Protein AF-A0A914IE44-F1 (afdb_monomer_lite)

Structure (mmCIF, N/CA/C/O backbone):
data_AF-A0A914IE44-F1
#
_entry.id   AF-A0A914IE44-F1
#
loop_
_atom_site.group_PDB
_atom_site.id
_atom_site.type_symbol
_atom_site.label_atom_id
_atom_site.label_alt_id
_atom_site.label_comp_id
_atom_site.label_asym_id
_atom_site.label_entity_id
_atom_site.label_seq_id
_atom_site.pdbx_PDB_ins_code
_atom_site.Cartn_x
_atom_site.Cartn_y
_atom_site.Cartn_z
_atom_site.occupancy
_atom_site.B_iso_or_equiv
_atom_site.auth_seq_id
_atom_site.auth_comp_id
_atom_site.auth_asym_id
_atom_site.auth_atom_id
_atom_site.pdbx_PDB_model_num
ATOM 1 N N . MET A 1 1 ? -30.108 28.474 -30.274 1.00 26.02 1 MET A N 1
ATOM 2 C CA . MET A 1 1 ? -29.598 29.608 -31.077 1.00 26.02 1 MET A CA 1
ATOM 3 C C . MET A 1 1 ? -30.073 30.920 -30.453 1.00 26.02 1 MET A C 1
ATOM 5 O O . MET A 1 1 ? -31.270 31.066 -30.292 1.00 26.02 1 MET A O 1
ATOM 9 N N . VAL A 1 2 ? -29.120 31.798 -30.083 1.00 26.77 2 VAL A N 1
ATOM 10 C CA . VAL A 1 2 ? -29.153 33.290 -30.144 1.00 26.77 2 VAL A CA 1
ATOM 11 C C . VAL A 1 2 ? -30.370 33.984 -29.478 1.00 26.77 2 VAL A C 1
ATOM 13 O O . VAL A 1 2 ? -31.460 33.933 -30.015 1.00 26.77 2 VAL A O 1
ATOM 16 N N . ARG A 1 3 ? -30.307 34.568 -28.265 1.00 26.59 3 ARG A N 1
ATOM 17 C CA . ARG A 1 3 ? -29.563 35.742 -27.714 1.00 26.59 3 ARG A CA 1
ATOM 18 C C . ARG A 1 3 ? -30.484 36.976 -27.507 1.00 26.59 3 ARG A C 1
ATOM 20 O O . ARG A 1 3 ? -30.965 37.541 -28.473 1.00 26.59 3 ARG A O 1
ATOM 27 N N . LYS A 1 4 ? -30.438 37.482 -26.261 1.00 28.81 4 LYS A N 1
ATOM 28 C CA . LYS A 1 4 ? -30.162 38.876 -25.814 1.00 28.81 4 LYS A CA 1
ATOM 29 C C . LYS A 1 4 ? -31.238 39.992 -25.807 1.00 28.81 4 LYS A C 1
ATOM 31 O O . LYS A 1 4 ? -31.704 40.404 -26.856 1.00 28.81 4 LYS A O 1
ATOM 36 N N . LYS A 1 5 ? -31.235 40.665 -24.628 1.00 27.73 5 LYS A N 1
ATOM 37 C CA . LYS A 1 5 ? -31.242 42.135 -24.344 1.00 27.73 5 LYS A CA 1
ATOM 38 C C . LYS A 1 5 ? -32.602 42.860 -24.475 1.00 27.73 5 LYS A C 1
ATOM 40 O O . LYS A 1 5 ? -33.406 42.460 -25.291 1.00 27.73 5 LYS A O 1
ATOM 45 N N . MET A 1 6 ? -32.940 43.945 -23.762 1.00 23.78 6 MET A N 1
ATOM 46 C CA . MET A 1 6 ? -32.279 44.841 -22.787 1.00 23.78 6 MET A CA 1
ATOM 47 C C . MET A 1 6 ? -33.360 45.709 -22.091 1.00 23.78 6 MET A C 1
ATOM 49 O O . MET A 1 6 ? -34.442 45.884 -22.638 1.00 23.78 6 MET A O 1
ATOM 53 N N . CYS A 1 7 ? -33.024 46.273 -20.924 1.00 21.45 7 CYS A N 1
ATOM 54 C CA . CYS A 1 7 ? -33.789 47.236 -20.106 1.00 21.45 7 CYS A CA 1
ATOM 55 C C . CYS A 1 7 ? -33.984 48.641 -20.724 1.00 21.45 7 CYS A C 1
ATOM 57 O O . CYS A 1 7 ? -33.231 48.992 -21.626 1.00 21.45 7 CYS A O 1
ATOM 59 N N . ILE A 1 8 ? -34.896 49.442 -20.126 1.00 24.70 8 ILE A N 1
ATOM 60 C CA . ILE A 1 8 ? -34.866 50.903 -19.771 1.00 24.70 8 ILE A CA 1
ATOM 61 C C . ILE A 1 8 ? -36.329 51.307 -19.430 1.00 24.70 8 ILE A C 1
ATOM 63 O O . ILE A 1 8 ? -37.209 51.102 -20.253 1.00 24.70 8 ILE A O 1
ATOM 67 N N . SER A 1 9 ? -36.741 51.535 -18.174 1.00 25.56 9 SER A N 1
ATOM 68 C CA . SER A 1 9 ? -36.665 52.732 -17.296 1.00 25.56 9 SER A CA 1
ATOM 69 C C . SER A 1 9 ? -37.419 53.997 -17.778 1.00 25.56 9 SER A C 1
ATOM 71 O O . SER A 1 9 ? -37.061 54.581 -18.790 1.00 25.56 9 SER A O 1
ATOM 73 N N . SER A 1 10 ? -38.432 54.442 -17.006 1.00 25.58 10 SER A N 1
ATOM 74 C CA . SER A 1 10 ? -38.635 55.854 -16.598 1.00 25.58 10 SER A CA 1
ATOM 75 C C . SER A 1 10 ? -39.808 56.035 -15.604 1.00 25.58 10 SER A C 1
ATOM 77 O O . SER A 1 10 ? -40.980 55.899 -15.943 1.00 25.58 10 SER A O 1
ATOM 79 N N . LEU A 1 11 ? -39.423 56.363 -14.368 1.00 25.02 11 LEU A N 1
ATOM 80 C CA . LEU A 1 11 ? -40.034 57.230 -13.335 1.00 25.02 11 LEU A CA 1
ATOM 81 C C . LEU A 1 11 ? -40.767 58.485 -13.913 1.00 25.02 11 LEU A C 1
ATOM 83 O O . LEU A 1 11 ? -40.392 58.908 -14.996 1.00 25.02 11 LEU A O 1
ATOM 87 N N . ILE A 1 12 ? -41.734 59.222 -13.327 1.00 27.20 12 ILE A N 1
ATOM 88 C CA . ILE A 1 12 ? -42.288 59.497 -11.973 1.00 27.20 12 ILE A CA 1
ATOM 89 C C . ILE A 1 12 ? -43.655 60.206 -12.172 1.00 27.20 12 ILE A C 1
ATOM 91 O O . ILE A 1 12 ? -43.751 61.059 -13.047 1.00 27.20 12 ILE A O 1
ATOM 95 N N . SER A 1 13 ? -44.643 60.013 -11.284 1.00 24.92 13 SER A N 1
ATOM 96 C CA . SER A 1 13 ? -45.410 61.150 -10.723 1.00 24.92 13 SER A CA 1
ATOM 97 C C . SER A 1 13 ? -46.068 60.784 -9.389 1.00 24.92 13 SER A C 1
ATOM 99 O O . SER A 1 13 ? -46.764 59.779 -9.271 1.00 24.92 13 SER A O 1
ATOM 101 N N . ARG A 1 14 ? -45.783 61.595 -8.364 1.00 27.52 14 ARG A N 1
ATOM 102 C CA . ARG A 1 14 ? -46.296 61.521 -6.986 1.00 27.52 14 ARG A CA 1
ATOM 103 C C . ARG A 1 14 ? -47.588 62.342 -6.887 1.00 27.52 14 ARG A C 1
ATOM 105 O O . ARG A 1 14 ? -47.600 63.454 -7.397 1.00 27.52 14 ARG A O 1
ATOM 112 N N . THR A 1 15 ? -48.586 61.897 -6.117 1.00 26.98 15 THR A N 1
ATOM 113 C CA . THR A 1 15 ? -49.011 62.523 -4.836 1.00 26.98 15 THR A CA 1
ATOM 114 C C . THR A 1 15 ? -50.389 62.040 -4.331 1.00 26.98 15 THR A C 1
ATOM 116 O O . THR A 1 15 ? -51.402 62.186 -4.994 1.00 26.98 15 THR A O 1
ATOM 119 N N . LEU A 1 16 ? -50.350 61.537 -3.086 1.00 25.27 16 LEU A N 1
ATOM 120 C CA . LEU A 1 16 ? -51.270 61.700 -1.942 1.00 25.27 16 LEU A CA 1
ATOM 121 C C . LEU A 1 16 ? -52.690 61.079 -1.864 1.00 25.27 16 LEU A C 1
ATOM 123 O O . LEU A 1 16 ? -53.628 61.563 -2.480 1.00 25.27 16 LEU A O 1
ATOM 127 N N . MET A 1 17 ? -52.814 60.181 -0.862 1.00 25.41 17 MET A N 1
ATOM 128 C CA . MET A 1 17 ? -53.801 60.080 0.254 1.00 25.41 17 MET A CA 1
ATOM 129 C C . MET A 1 17 ? -54.473 58.680 0.395 1.00 25.41 17 MET A C 1
ATOM 131 O O . MET A 1 17 ? -54.542 57.950 -0.583 1.00 25.41 17 MET A O 1
ATOM 135 N N . PRO A 1 18 ? -54.948 58.249 1.592 1.00 35.50 18 PRO A N 1
ATOM 136 C CA . PRO A 1 18 ? -54.145 57.855 2.763 1.00 35.50 18 PRO A CA 1
ATOM 137 C C . PRO A 1 18 ? -54.663 56.551 3.452 1.00 35.50 18 PRO A C 1
ATOM 139 O O . PRO A 1 18 ? -55.760 56.082 3.188 1.00 35.50 18 PRO A O 1
ATOM 142 N N . ARG A 1 19 ? -53.909 56.011 4.427 1.00 27.17 19 ARG A N 1
ATOM 143 C CA . ARG A 1 19 ? -54.313 54.942 5.382 1.00 27.17 19 ARG A CA 1
ATOM 144 C C . ARG A 1 19 ? -54.633 53.549 4.801 1.00 27.17 19 ARG A C 1
ATOM 146 O O . ARG A 1 19 ? -55.789 53.184 4.695 1.00 27.17 19 ARG A O 1
ATOM 153 N N . ILE A 1 20 ? -53.590 52.744 4.593 1.00 29.28 20 ILE A N 1
ATOM 154 C CA . ILE A 1 20 ? -53.450 51.311 4.951 1.00 29.28 20 ILE A CA 1
ATOM 155 C C . ILE A 1 20 ? -51.952 51.033 4.776 1.00 29.28 20 ILE A C 1
ATOM 157 O O . ILE A 1 20 ? -51.522 50.858 3.654 1.00 29.28 20 ILE A O 1
ATOM 161 N N . VAL A 1 21 ? -51.153 51.155 5.842 1.00 29.77 21 VAL A N 1
ATOM 162 C CA . VAL A 1 21 ? -49.916 50.399 6.176 1.00 29.77 21 VAL A CA 1
ATOM 163 C C . VAL A 1 21 ? -49.474 50.943 7.546 1.00 29.77 21 VAL A C 1
ATOM 165 O O . VAL A 1 21 ? -48.517 51.695 7.692 1.00 29.77 21 VAL A O 1
ATOM 168 N N . MET A 1 22 ? -50.252 50.619 8.574 1.00 29.59 22 MET A N 1
ATOM 169 C CA . MET A 1 22 ? -49.894 50.778 9.990 1.00 29.59 22 MET A CA 1
ATOM 170 C C . MET A 1 22 ? -50.270 49.451 10.663 1.00 29.59 22 MET A C 1
ATOM 172 O O . MET A 1 22 ? -51.101 49.386 11.556 1.00 29.59 22 MET A O 1
ATOM 176 N N . LEU A 1 23 ? -49.753 48.357 10.088 1.00 30.02 23 LEU A N 1
ATOM 177 C CA . LEU A 1 23 ? -50.042 46.985 10.518 1.00 30.02 23 LEU A CA 1
ATOM 178 C C . LEU A 1 23 ? -48.858 46.014 10.351 1.00 30.02 23 LEU A C 1
ATOM 180 O O . LEU A 1 23 ? -49.031 44.823 10.549 1.00 30.02 23 LEU A O 1
ATOM 184 N N . VAL A 1 24 ? -47.643 46.486 10.027 1.00 32.19 24 VAL A N 1
ATOM 185 C CA . VAL A 1 24 ? -46.485 45.576 9.840 1.00 32.19 24 VAL A CA 1
ATOM 186 C C . VAL A 1 24 ? -45.206 46.014 10.575 1.00 32.19 24 VAL A C 1
ATOM 188 O O . VAL A 1 24 ? -44.246 45.261 10.628 1.00 32.19 24 VAL A O 1
ATOM 191 N N . VAL A 1 25 ? -45.175 47.169 11.252 1.00 31.97 25 VAL A N 1
ATOM 192 C CA . VAL A 1 25 ? -43.951 47.625 11.962 1.00 31.97 25 VAL A CA 1
ATOM 193 C C . VAL A 1 25 ? -44.100 47.662 13.493 1.00 31.97 25 VAL A C 1
ATOM 195 O O . VAL A 1 25 ? -43.126 47.863 14.206 1.00 31.97 25 VAL A O 1
ATOM 198 N N . VAL A 1 26 ? -45.280 47.341 14.035 1.00 31.69 26 VAL A N 1
ATOM 199 C CA . VAL A 1 26 ? -45.504 47.252 15.497 1.00 31.69 26 VAL A CA 1
ATOM 200 C C . VAL A 1 26 ? -45.514 45.800 16.015 1.00 31.69 26 VAL A C 1
ATOM 202 O O . VAL A 1 26 ? -45.539 45.576 17.218 1.00 31.69 26 VAL A O 1
ATOM 205 N N . PHE A 1 27 ? -45.366 44.793 15.143 1.00 29.58 27 PHE A N 1
ATOM 206 C CA . PHE A 1 27 ? -45.328 43.380 15.562 1.00 29.58 27 PHE A CA 1
ATOM 207 C C . PHE A 1 27 ? -43.918 42.773 15.717 1.00 29.58 27 PHE A C 1
ATOM 209 O O . PHE A 1 27 ? -43.792 41.675 16.246 1.00 29.58 27 PHE A O 1
ATOM 216 N N . CYS A 1 28 ? -42.845 43.489 15.353 1.00 28.55 28 CYS A N 1
ATOM 217 C CA . CYS A 1 28 ? -41.468 42.965 15.455 1.00 28.55 28 CYS A CA 1
ATOM 218 C C . CYS A 1 28 ? -40.632 43.532 16.615 1.00 28.55 28 CYS A C 1
ATOM 220 O O . CYS A 1 28 ? -39.474 43.156 16.764 1.00 28.55 28 CYS A O 1
ATOM 222 N N . ILE A 1 29 ? -41.192 44.402 17.462 1.00 33.38 29 ILE A N 1
ATOM 223 C CA . ILE A 1 29 ? -40.481 44.932 18.647 1.00 33.38 29 ILE A CA 1
ATOM 224 C C . ILE A 1 29 ? -41.182 44.532 19.966 1.00 33.38 29 ILE A C 1
ATOM 226 O O . ILE A 1 29 ? -40.609 44.669 21.041 1.00 33.38 29 ILE A O 1
ATOM 230 N N . GLY A 1 30 ? -42.369 43.915 19.896 1.00 29.81 30 GLY A N 1
ATOM 231 C CA . GLY A 1 30 ? -43.112 43.402 21.058 1.00 29.81 30 GLY A CA 1
ATOM 232 C C . GLY A 1 30 ? -42.920 41.913 21.391 1.00 29.81 30 GLY A C 1
ATOM 233 O O . GLY A 1 30 ? -43.399 41.479 22.429 1.00 29.81 30 GLY A O 1
ATOM 234 N N . ILE A 1 31 ? -42.224 41.126 20.556 1.00 30.89 31 ILE A N 1
ATOM 235 C CA . ILE A 1 31 ? -42.029 39.662 20.739 1.00 30.89 31 ILE A CA 1
ATOM 236 C C . ILE A 1 31 ? -40.536 39.300 20.942 1.00 30.89 31 ILE A C 1
ATOM 238 O O . ILE A 1 31 ? -40.133 38.148 20.881 1.00 30.89 31 ILE A O 1
ATOM 242 N N . LEU A 1 32 ? -39.680 40.284 21.243 1.00 30.94 32 LEU A N 1
ATOM 243 C CA . LEU A 1 32 ? -38.273 40.053 21.631 1.00 30.94 32 LEU A CA 1
ATOM 244 C C . LEU A 1 32 ? -38.002 40.275 23.126 1.00 30.94 32 LEU A C 1
ATOM 246 O O . LEU A 1 32 ? -36.861 40.203 23.578 1.00 30.94 32 LEU A O 1
ATOM 250 N N . LEU A 1 33 ? -39.056 40.490 23.912 1.00 32.81 33 LEU A N 1
ATOM 251 C CA . LEU A 1 33 ? -38.993 40.557 25.366 1.00 32.81 33 LEU A CA 1
ATOM 252 C C . LEU A 1 33 ? -40.179 39.803 25.966 1.00 32.81 33 LEU A C 1
ATOM 254 O O . LEU A 1 33 ? -41.072 40.423 26.524 1.00 32.81 33 LEU A O 1
ATOM 258 N N . GLN A 1 34 ? -40.180 38.474 25.826 1.00 29.36 34 GLN A N 1
ATOM 259 C CA . GLN A 1 34 ? -40.615 37.533 26.867 1.00 29.36 34 GLN A CA 1
ATOM 260 C C . GLN A 1 34 ? -40.476 36.081 26.373 1.00 29.36 34 GLN A C 1
ATOM 262 O O . GLN A 1 34 ? -41.199 35.635 25.494 1.00 29.36 34 GLN A O 1
ATOM 267 N N . ASN A 1 35 ? -39.570 35.363 27.040 1.00 28.94 35 ASN A N 1
ATOM 268 C CA . ASN A 1 35 ? -39.516 33.909 27.224 1.00 28.94 35 ASN A CA 1
ATOM 269 C C . ASN A 1 35 ? -38.986 33.006 26.083 1.00 28.94 35 ASN A C 1
ATOM 271 O O . ASN A 1 35 ? -39.593 32.832 25.035 1.00 28.94 35 ASN A O 1
ATOM 275 N N . ASN A 1 36 ? -37.892 32.313 26.436 1.00 28.78 36 ASN A N 1
ATOM 276 C CA . ASN A 1 36 ? -37.428 31.005 25.954 1.00 28.78 36 ASN A CA 1
ATOM 277 C C . ASN A 1 36 ? -36.832 30.907 24.538 1.00 28.78 36 ASN A C 1
ATOM 279 O O . ASN A 1 36 ? -37.404 30.312 23.631 1.00 28.78 36 ASN A O 1
ATOM 283 N N . LEU A 1 37 ? -35.576 31.356 24.413 1.00 28.48 37 LEU A N 1
ATOM 284 C CA . LEU A 1 37 ? -34.622 30.821 23.433 1.00 28.48 37 LEU A CA 1
ATOM 285 C C . LEU A 1 37 ? -34.219 29.397 23.847 1.00 28.48 37 LEU A C 1
ATOM 287 O O . LEU A 1 37 ? -33.246 29.187 24.569 1.00 28.48 37 LEU A O 1
ATOM 291 N N . VAL A 1 38 ? -35.004 28.428 23.386 1.00 26.62 38 VAL A N 1
ATOM 292 C CA . VAL A 1 38 ? -34.585 27.035 23.228 1.00 26.62 38 VAL A CA 1
ATOM 293 C C . VAL A 1 38 ? -33.937 26.902 21.845 1.00 26.62 38 VAL A C 1
ATOM 295 O O . VAL A 1 38 ? -34.521 27.298 20.844 1.00 26.62 38 VAL A O 1
ATOM 298 N N . ASN A 1 39 ? -32.723 26.350 21.835 1.00 31.53 39 ASN A N 1
ATOM 299 C CA . ASN A 1 39 ? -32.013 25.709 20.723 1.00 31.53 39 ASN A CA 1
ATOM 300 C C . ASN A 1 39 ? -31.989 26.411 19.354 1.00 31.53 39 ASN A C 1
ATOM 302 O O . ASN A 1 39 ? -32.719 26.061 18.433 1.00 31.53 39 ASN A O 1
ATOM 306 N N . ALA A 1 40 ? -30.984 27.267 19.177 1.00 26.45 40 ALA A N 1
ATOM 307 C CA . ALA A 1 40 ? -30.314 27.466 17.891 1.00 26.45 40 ALA A CA 1
ATOM 308 C C . ALA A 1 40 ? -28.793 27.451 18.123 1.00 26.45 40 ALA A C 1
ATOM 310 O O . ALA A 1 40 ? -28.095 28.446 17.962 1.00 26.45 40 ALA A O 1
ATOM 311 N N . GLY A 1 41 ? -28.298 26.314 18.615 1.00 29.88 41 GLY A N 1
ATOM 312 C CA . GLY A 1 41 ? -26.876 25.997 18.678 1.00 29.88 41 GLY A CA 1
ATOM 313 C C . GLY A 1 41 ? -26.484 25.206 17.438 1.00 29.88 41 GLY A C 1
ATOM 314 O O . GLY A 1 41 ? -26.341 23.995 17.515 1.00 29.88 41 GLY A O 1
ATOM 315 N N . ALA A 1 42 ? -26.384 25.877 16.293 1.00 27.19 42 ALA A N 1
ATOM 316 C CA . ALA A 1 42 ? -25.735 25.359 15.093 1.00 27.19 42 ALA A CA 1
ATOM 317 C C . ALA A 1 42 ? -25.442 26.528 14.144 1.00 27.19 42 ALA A C 1
ATOM 319 O O . ALA A 1 42 ? -26.286 27.404 13.970 1.00 27.19 42 ALA A O 1
ATOM 320 N N . CYS A 1 43 ? -24.264 26.486 13.520 1.00 25.23 43 CYS A N 1
ATOM 321 C CA . CYS A 1 43 ? -23.786 27.365 12.446 1.00 25.23 43 CYS A CA 1
ATOM 322 C C . CYS A 1 43 ? -23.232 28.733 12.862 1.00 25.23 43 CYS A C 1
ATOM 324 O O . CYS A 1 43 ? -23.888 29.739 12.640 1.00 25.23 43 CYS A O 1
ATOM 326 N N . LEU A 1 44 ? -21.977 28.779 13.329 1.00 26.36 44 LEU A N 1
ATOM 327 C CA . LEU A 1 44 ? -21.056 29.880 13.003 1.00 26.36 44 LEU A CA 1
ATOM 328 C C . LEU A 1 44 ? -19.613 29.342 12.950 1.00 26.36 44 LEU A C 1
ATOM 330 O O . LEU A 1 44 ? -18.948 29.205 13.974 1.00 26.36 44 LEU A O 1
ATOM 334 N N . SER A 1 45 ? -19.138 29.016 11.747 1.00 30.69 45 SER A N 1
ATOM 335 C CA . SER A 1 45 ? -17.715 28.816 11.450 1.00 30.69 45 SER A CA 1
ATOM 336 C C . SER A 1 45 ? -16.976 30.160 11.445 1.00 30.69 45 SER A C 1
ATOM 338 O O . SER A 1 45 ? -17.553 31.203 11.140 1.00 30.69 45 SER A O 1
ATOM 340 N N . SER A 1 46 ? -15.681 30.134 11.754 1.00 36.09 46 SER A N 1
ATOM 341 C CA . SER A 1 46 ? -14.792 31.283 12.008 1.00 36.09 46 SER A CA 1
ATOM 342 C C . SER A 1 46 ? -14.673 32.343 10.893 1.00 36.09 46 SER A C 1
ATOM 344 O O . SER A 1 46 ? -14.093 33.399 11.135 1.00 36.09 46 SER A O 1
ATOM 346 N N . GLY A 1 47 ? -15.257 32.131 9.709 1.00 39.50 47 GLY A N 1
ATOM 347 C CA . GLY A 1 47 ? -15.361 33.139 8.645 1.00 39.50 47 GLY A CA 1
ATOM 348 C C . GLY A 1 47 ? -16.516 34.142 8.812 1.00 39.50 47 GLY A C 1
ATOM 349 O O . GLY A 1 47 ? -16.383 35.301 8.419 1.00 39.50 47 GLY A O 1
ATOM 350 N N . ASP A 1 48 ? -17.621 33.755 9.457 1.00 40.97 48 ASP A N 1
ATOM 351 C CA . ASP A 1 48 ? -18.851 34.567 9.466 1.00 40.97 48 ASP A CA 1
ATOM 352 C C . ASP A 1 48 ? -18.947 35.557 10.631 1.00 40.97 48 ASP A C 1
ATOM 354 O O . ASP A 1 48 ? -19.699 36.524 10.552 1.00 40.97 48 ASP A O 1
ATOM 358 N N . ALA A 1 49 ? -18.145 35.405 11.689 1.00 37.56 49 ALA A N 1
ATOM 359 C CA . ALA A 1 49 ? -18.048 36.422 12.743 1.00 37.56 49 ALA A CA 1
ATOM 360 C C . ALA A 1 49 ? -17.334 37.691 12.239 1.00 37.56 49 ALA A C 1
ATOM 362 O O . ALA A 1 49 ? -17.758 38.809 12.537 1.00 37.56 49 ALA A O 1
ATOM 363 N N . ALA A 1 50 ? -16.299 37.521 11.408 1.00 36.84 50 ALA A N 1
ATOM 364 C CA . ALA A 1 50 ? -15.628 38.619 10.716 1.00 36.84 50 ALA A CA 1
ATOM 365 C C . ALA A 1 50 ? -16.548 39.262 9.665 1.00 36.84 50 ALA A C 1
ATOM 367 O O . ALA A 1 50 ? -16.584 40.487 9.548 1.00 36.84 50 ALA A O 1
ATOM 368 N N . HIS A 1 51 ? -17.355 38.454 8.968 1.00 40.03 51 HIS A N 1
ATOM 369 C CA . HIS A 1 51 ? -18.331 38.935 7.990 1.00 40.03 51 HIS A CA 1
ATOM 370 C C . HIS A 1 51 ? -19.525 39.655 8.646 1.00 40.03 51 HIS A C 1
ATOM 372 O O . HIS A 1 51 ? -19.993 40.676 8.143 1.00 40.03 51 HIS A O 1
ATOM 378 N N . ALA A 1 52 ? -19.984 39.194 9.815 1.00 41.44 52 ALA A N 1
ATOM 379 C CA . ALA A 1 52 ? -21.013 39.855 10.619 1.00 41.44 52 ALA A CA 1
ATOM 380 C C . ALA A 1 52 ? -20.506 41.170 11.234 1.00 41.44 52 ALA A C 1
ATOM 382 O O . ALA A 1 52 ? -21.238 42.161 11.238 1.00 41.44 52 ALA A O 1
ATOM 383 N N . ALA A 1 53 ? -19.248 41.216 11.684 1.00 39.03 53 ALA A N 1
ATOM 384 C CA . ALA A 1 53 ? -18.602 42.441 12.151 1.00 39.03 53 ALA A CA 1
ATOM 385 C C . ALA A 1 53 ? -18.372 43.445 11.004 1.00 39.03 53 ALA A C 1
ATOM 387 O O . ALA A 1 53 ? -18.668 44.628 11.164 1.00 39.03 53 ALA A O 1
ATOM 388 N N . GLN A 1 54 ? -17.944 42.985 9.820 1.00 42.31 54 GLN A N 1
ATOM 389 C CA . GLN A 1 54 ? -17.843 43.819 8.615 1.00 42.31 54 GLN A CA 1
ATOM 390 C C . GLN A 1 54 ? -19.208 44.359 8.172 1.00 42.31 54 GLN A C 1
ATOM 392 O O . GLN A 1 54 ? -19.308 45.548 7.883 1.00 42.31 54 GLN A O 1
ATOM 397 N N . ASN A 1 55 ? -20.265 43.540 8.190 1.00 44.09 55 ASN A N 1
ATOM 398 C CA . ASN A 1 55 ? -21.634 43.970 7.871 1.00 44.09 55 ASN A CA 1
ATOM 399 C C . ASN A 1 55 ? -22.253 44.900 8.926 1.00 44.09 55 ASN A C 1
ATOM 401 O O . ASN A 1 55 ? -23.174 45.661 8.621 1.00 44.09 55 ASN A O 1
ATOM 405 N N . PHE A 1 56 ? -21.779 44.840 10.171 1.00 44.16 56 PHE A N 1
ATOM 406 C CA . PHE A 1 56 ? -22.177 45.769 11.225 1.00 44.16 56 PHE A CA 1
ATOM 407 C C . PHE A 1 56 ? -21.446 47.114 11.088 1.00 44.16 56 PHE A C 1
ATOM 409 O O . PHE A 1 56 ? -22.076 48.166 11.192 1.00 44.16 56 PHE A O 1
ATOM 416 N N . CYS A 1 57 ? -20.144 47.095 10.784 1.00 40.03 57 CYS A N 1
ATOM 417 C CA . CYS A 1 57 ? -19.339 48.300 10.579 1.00 40.03 57 CYS A CA 1
ATOM 418 C C . CYS A 1 57 ? -19.640 49.016 9.250 1.00 40.03 57 CYS A C 1
ATOM 420 O O . CYS A 1 57 ? -19.604 50.242 9.216 1.00 40.03 57 CYS A O 1
ATOM 422 N N . SER A 1 58 ? -20.001 48.294 8.182 1.00 44.00 58 SER A N 1
ATOM 423 C CA . SER A 1 58 ? -20.321 48.870 6.862 1.00 44.00 58 SER A CA 1
ATOM 424 C C . SER A 1 58 ? -21.632 49.663 6.820 1.00 44.00 58 SER A C 1
ATOM 426 O O . SER A 1 58 ? -21.906 50.361 5.845 1.00 44.00 58 SER A O 1
ATOM 428 N N . LYS A 1 59 ? -22.449 49.588 7.879 1.00 43.94 59 LYS A N 1
ATOM 429 C CA . LYS A 1 59 ? -23.706 50.341 8.011 1.00 43.94 59 LYS A CA 1
ATOM 430 C C . LYS A 1 59 ? -23.536 51.757 8.571 1.00 43.94 59 LYS A C 1
ATOM 432 O O . LYS A 1 59 ? -24.541 52.454 8.708 1.00 43.94 59 LYS A O 1
ATOM 437 N N . PHE A 1 60 ? -22.317 52.197 8.891 1.00 45.00 60 PHE A N 1
ATOM 438 C CA . PHE A 1 60 ? -22.073 53.505 9.503 1.00 45.00 60 PHE A CA 1
ATOM 439 C C . PHE A 1 60 ? -21.140 54.386 8.660 1.00 45.00 60 PHE A C 1
ATOM 441 O O . PHE A 1 60 ? -20.100 53.950 8.186 1.00 45.00 60 PHE A O 1
ATOM 448 N N . ASP A 1 61 ? -21.576 55.634 8.478 1.00 41.28 61 ASP A N 1
ATOM 449 C CA . ASP A 1 61 ? -21.021 56.674 7.603 1.00 41.28 61 ASP A CA 1
ATOM 450 C C . ASP A 1 61 ? -19.527 56.965 7.873 1.00 41.28 61 ASP A C 1
ATOM 452 O O . ASP A 1 61 ? -19.137 57.283 9.003 1.00 41.28 61 ASP A O 1
ATOM 456 N N . GLU A 1 62 ? -18.707 56.907 6.814 1.00 42.41 62 GLU A N 1
ATOM 457 C CA . GLU A 1 62 ? -17.254 57.178 6.789 1.00 42.41 62 GLU A CA 1
ATOM 458 C C . GLU A 1 62 ? -16.868 58.536 7.397 1.00 42.41 62 GLU A C 1
ATOM 460 O O . GLU A 1 62 ? -15.721 58.747 7.800 1.00 42.41 62 GLU A O 1
ATOM 465 N N . LYS A 1 63 ? -17.810 59.479 7.500 1.00 41.06 63 LYS A N 1
ATOM 466 C CA . LYS A 1 63 ? -17.524 60.843 7.965 1.00 41.06 63 LYS A CA 1
ATOM 467 C C . LYS A 1 63 ? -17.252 60.998 9.462 1.00 41.06 63 LYS A C 1
ATOM 469 O O . LYS A 1 63 ? -16.869 62.090 9.866 1.00 41.06 63 LYS A O 1
ATOM 474 N N . ASN A 1 64 ? -17.398 59.956 10.283 1.00 43.72 64 ASN A N 1
ATOM 475 C CA . ASN A 1 64 ? -17.168 60.043 11.734 1.00 43.72 64 ASN A CA 1
ATOM 476 C C . ASN A 1 64 ? -16.261 58.931 12.290 1.00 43.72 64 ASN A C 1
ATOM 478 O O . ASN A 1 64 ? -16.527 58.379 13.361 1.00 43.72 64 ASN A O 1
ATOM 482 N N . CYS A 1 65 ? -15.155 58.636 11.603 1.00 43.75 65 CYS A N 1
ATOM 483 C CA . CYS A 1 65 ? -14.082 57.782 12.123 1.00 43.75 65 CYS A CA 1
ATOM 484 C C . CYS A 1 65 ? -13.323 58.475 13.267 1.00 43.75 65 CYS A C 1
ATOM 486 O O . CYS A 1 65 ? -12.297 59.121 13.075 1.00 43.75 65 CYS A O 1
ATOM 488 N N . SER A 1 66 ? -13.849 58.334 14.478 1.00 45.72 66 SER A N 1
ATOM 489 C CA . SER A 1 66 ? -13.155 58.622 15.736 1.00 45.72 66 SER A CA 1
ATOM 490 C C . SER A 1 66 ? -13.253 57.389 16.630 1.00 45.72 66 SER A C 1
ATOM 492 O O . SER A 1 66 ? -14.253 56.670 16.572 1.00 45.72 66 SER A O 1
ATOM 494 N N . ASN A 1 67 ? -12.205 57.124 17.419 1.00 49.00 67 ASN A N 1
ATOM 495 C CA . ASN A 1 67 ? -12.162 56.003 18.358 1.00 49.00 67 ASN A CA 1
ATOM 496 C C . ASN A 1 67 ? -13.393 56.067 19.269 1.00 49.00 67 ASN A C 1
ATOM 498 O O . ASN A 1 67 ? -13.544 57.005 20.054 1.00 49.00 67 ASN A O 1
ATOM 502 N N . LYS A 1 68 ? -14.298 55.095 19.138 1.00 47.41 68 LYS A N 1
ATOM 503 C CA . LYS A 1 68 ? -15.532 55.032 19.927 1.00 47.41 68 LYS A CA 1
ATOM 504 C C . LYS A 1 68 ? -15.622 53.703 20.662 1.00 47.41 68 LYS A C 1
ATOM 506 O O . LYS A 1 68 ? -15.370 52.639 20.096 1.00 47.41 68 LYS A O 1
ATOM 511 N N . LYS A 1 69 ? -16.000 53.812 21.935 1.00 47.53 69 LYS A N 1
ATOM 512 C CA . LYS A 1 69 ? -16.288 52.713 22.853 1.00 47.53 69 LYS A CA 1
ATOM 513 C C . LYS A 1 69 ? -17.799 52.512 22.894 1.00 47.53 69 LYS A C 1
ATOM 515 O O . LYS A 1 69 ? -18.529 53.465 23.170 1.00 47.53 69 LYS A O 1
ATOM 520 N N . TYR A 1 70 ? -18.260 51.295 22.631 1.00 47.12 70 TYR A N 1
ATOM 521 C CA . TYR A 1 70 ? -19.681 50.950 22.668 1.00 47.12 70 TYR A CA 1
ATOM 522 C C . TYR A 1 70 ? -19.933 49.895 23.737 1.00 47.12 70 TYR A C 1
ATOM 524 O O . TYR A 1 70 ? -19.366 48.807 23.674 1.00 47.12 70 TYR A O 1
ATOM 532 N N . GLU A 1 71 ? -20.788 50.211 24.710 1.00 42.72 71 GLU A N 1
ATOM 533 C CA . GLU A 1 71 ? -21.131 49.308 25.809 1.00 42.72 71 GLU A CA 1
ATOM 534 C C . GLU A 1 71 ? -22.549 48.756 25.626 1.00 42.72 71 GLU A C 1
ATOM 536 O O . GLU A 1 71 ? -23.516 49.487 25.415 1.00 42.72 71 GLU A O 1
ATOM 541 N N . THR A 1 72 ? -22.676 47.439 25.710 1.00 49.81 72 THR A N 1
ATOM 542 C CA . THR A 1 72 ? -23.940 46.704 25.798 1.00 49.81 72 THR A CA 1
ATOM 543 C C . THR A 1 72 ? -23.994 45.996 27.149 1.00 49.81 72 THR A C 1
ATOM 545 O O . THR A 1 72 ? -22.980 45.885 27.832 1.00 49.81 72 THR A O 1
ATOM 548 N N . LYS A 1 73 ? -25.145 45.419 27.523 1.00 38.91 73 LYS A N 1
ATOM 549 C CA . LYS A 1 73 ? -25.285 44.658 28.784 1.00 38.91 73 LYS A CA 1
ATOM 550 C C . LYS A 1 73 ? -24.278 43.505 28.952 1.00 38.91 73 LYS A C 1
ATOM 552 O O . LYS A 1 73 ? -24.161 42.990 30.057 1.00 38.91 73 LYS A O 1
ATOM 557 N N . LYS A 1 74 ? -23.601 43.073 27.879 1.00 36.47 74 LYS A N 1
ATOM 558 C CA . LYS A 1 74 ? -22.665 41.938 27.895 1.00 36.47 74 LYS A CA 1
ATOM 559 C C . LYS A 1 74 ? -21.267 42.268 27.345 1.00 36.47 74 LYS A C 1
ATOM 561 O O . LYS A 1 74 ? -20.323 41.577 27.701 1.00 36.47 74 LYS A O 1
ATOM 566 N N . TRP A 1 75 ? -21.102 43.319 26.538 1.00 41.78 75 TRP A N 1
ATOM 567 C CA . TRP A 1 75 ? -19.847 43.613 25.828 1.00 41.78 75 TRP A CA 1
ATOM 568 C C . TRP A 1 75 ? -19.492 45.096 25.811 1.00 41.78 75 TRP A C 1
ATOM 570 O O . TRP A 1 75 ? -20.371 45.933 25.628 1.00 41.78 75 TRP A O 1
ATOM 580 N N . ILE A 1 76 ? -18.197 45.387 25.879 1.00 45.47 76 ILE A N 1
ATOM 581 C CA . ILE A 1 76 ? -17.554 46.635 25.472 1.00 45.47 76 ILE A CA 1
ATOM 582 C C . ILE A 1 76 ? -16.814 46.359 24.169 1.00 45.47 76 ILE A C 1
ATOM 584 O O . ILE A 1 76 ? -15.901 45.535 24.134 1.00 45.47 76 ILE A O 1
ATOM 588 N N . ILE A 1 77 ? -17.179 47.058 23.102 1.00 46.41 77 ILE A N 1
ATOM 589 C CA . ILE A 1 77 ? -16.500 46.964 21.808 1.00 46.41 77 ILE A CA 1
ATOM 590 C C . ILE A 1 77 ? -15.701 48.250 21.596 1.00 46.41 77 ILE A C 1
ATOM 592 O O . ILE A 1 77 ? -16.268 49.346 21.644 1.00 46.41 77 ILE A O 1
ATOM 596 N N . ASN A 1 78 ? -14.393 48.102 21.365 1.00 44.25 78 ASN A N 1
ATOM 597 C CA . ASN A 1 78 ? -13.485 49.204 21.068 1.00 44.25 78 ASN A CA 1
ATOM 598 C C . ASN A 1 78 ? -13.101 49.158 19.587 1.00 44.25 78 ASN A C 1
ATOM 600 O O . ASN A 1 78 ? -12.398 48.251 19.135 1.00 44.25 78 ASN A O 1
ATOM 604 N N . CYS A 1 79 ? -13.541 50.163 18.835 1.00 44.06 79 CYS A N 1
ATOM 605 C CA . CYS A 1 79 ? -13.165 50.315 17.435 1.00 44.06 79 CYS A CA 1
ATOM 606 C C . CYS A 1 79 ? -12.016 51.324 17.324 1.00 44.06 79 CYS A C 1
ATOM 608 O O . CYS A 1 79 ? -12.227 52.517 17.545 1.00 44.06 79 CYS A O 1
ATOM 610 N N . GLU A 1 80 ? -10.824 50.851 16.959 1.00 43.31 80 GLU A N 1
ATOM 611 C CA . GLU A 1 80 ? -9.709 51.691 16.509 1.00 43.31 80 GLU A CA 1
ATOM 612 C C . GLU A 1 80 ? -9.525 51.546 14.998 1.00 43.31 80 GLU A C 1
ATOM 614 O O . GLU A 1 80 ? -9.566 50.437 14.461 1.00 43.31 80 GLU A O 1
ATOM 619 N N . TRP A 1 81 ? -9.318 52.674 14.320 1.00 43.88 81 TRP A N 1
ATOM 620 C CA . TRP A 1 81 ? -9.112 52.736 12.875 1.00 43.88 81 TRP A CA 1
ATOM 621 C C . TRP A 1 81 ? -7.681 53.194 12.590 1.00 43.88 81 TRP A C 1
ATOM 623 O O . TRP A 1 81 ? -7.296 54.294 12.985 1.00 43.88 81 TRP A O 1
ATOM 633 N N . THR A 1 82 ? -6.888 52.383 11.887 1.00 42.31 82 THR A N 1
ATOM 634 C CA . THR A 1 82 ? -5.541 52.772 11.443 1.00 42.31 82 THR A CA 1
ATOM 635 C C . THR A 1 82 ? -5.527 53.020 9.934 1.00 42.31 82 THR A C 1
ATOM 637 O O . THR A 1 82 ? -6.007 52.209 9.144 1.00 42.31 82 THR A O 1
ATOM 640 N N . LYS A 1 83 ? -4.976 54.164 9.509 1.00 37.72 83 LYS A N 1
ATOM 641 C CA . LYS A 1 83 ? -4.723 54.462 8.090 1.00 37.72 83 LYS A CA 1
ATOM 642 C C . LYS A 1 83 ? -3.418 53.775 7.674 1.00 37.72 83 LYS A C 1
ATOM 644 O O . LYS A 1 83 ? -2.341 54.275 7.984 1.00 37.72 83 LYS A O 1
ATOM 649 N N . GLY A 1 84 ? -3.504 52.619 7.017 1.00 38.56 84 GLY A N 1
ATOM 650 C CA . GLY A 1 84 ? -2.345 51.889 6.491 1.00 38.56 84 GLY A CA 1
ATOM 651 C C . GLY A 1 84 ? -2.225 52.040 4.975 1.00 38.56 84 GLY A C 1
ATOM 652 O O . GLY A 1 84 ? -3.122 51.627 4.252 1.00 38.56 84 GLY A O 1
ATOM 653 N N . GLY A 1 85 ? -1.125 52.627 4.494 1.00 33.72 85 GLY A N 1
ATOM 654 C CA . GLY A 1 85 ? -0.847 52.810 3.068 1.00 33.72 85 GLY A CA 1
ATOM 655 C C . GLY A 1 85 ? -0.120 51.616 2.446 1.00 33.72 85 GLY A C 1
ATOM 656 O O . GLY A 1 85 ? 1.035 51.365 2.775 1.00 33.72 85 GLY A O 1
ATOM 657 N N . TYR A 1 86 ? -0.776 50.936 1.506 1.00 31.27 86 TYR A N 1
ATOM 658 C CA . TYR A 1 86 ? -0.158 50.095 0.474 1.00 31.27 86 TYR A CA 1
ATOM 659 C C . TYR A 1 86 ? -0.985 50.243 -0.810 1.00 31.27 86 TYR A C 1
ATOM 661 O O . TYR A 1 86 ? -2.185 49.983 -0.807 1.00 31.27 86 TYR A O 1
ATOM 669 N N . LYS A 1 87 ? -0.355 50.678 -1.908 1.00 31.62 87 LYS A N 1
ATOM 670 C CA . LYS A 1 87 ? -0.996 50.758 -3.230 1.00 31.62 87 LYS A CA 1
ATOM 671 C C . LYS A 1 87 ? -1.083 49.358 -3.841 1.00 31.62 87 LYS A C 1
ATOM 673 O O . LYS A 1 87 ? -0.048 48.780 -4.168 1.00 31.62 87 LYS A O 1
ATOM 678 N N . SER A 1 88 ? -2.294 48.842 -4.037 1.00 31.75 88 SER A N 1
ATOM 679 C CA . SER A 1 88 ? -2.563 47.783 -5.014 1.00 31.75 88 SER A CA 1
ATOM 680 C C . SER A 1 88 ? -2.813 48.407 -6.397 1.00 31.75 88 SER A C 1
ATOM 682 O O . SER A 1 88 ? -3.162 49.582 -6.514 1.00 31.75 88 SER A O 1
ATOM 684 N N . LEU A 1 89 ? -2.600 47.626 -7.458 1.00 34.59 89 LEU A N 1
ATOM 685 C CA . LEU A 1 89 ? -2.673 48.048 -8.866 1.00 34.59 89 LEU A CA 1
ATOM 686 C C . LEU A 1 89 ? -4.093 48.361 -9.384 1.00 34.59 89 LEU A C 1
ATOM 688 O O . LEU A 1 89 ? -4.257 48.627 -10.568 1.00 34.59 89 LEU A O 1
ATOM 692 N N . GLU A 1 90 ? -5.096 48.429 -8.509 1.00 33.84 90 GLU A N 1
ATOM 693 C CA . GLU A 1 90 ? -6.456 48.872 -8.831 1.00 33.84 90 GLU A CA 1
ATOM 694 C C . GLU A 1 90 ? -7.032 49.714 -7.675 1.00 33.84 90 GLU A C 1
ATOM 696 O O . GLU A 1 90 ? -7.878 49.265 -6.916 1.00 33.84 90 GLU A O 1
ATOM 701 N N . GLY A 1 91 ? -6.527 50.938 -7.499 1.00 31.84 91 GLY A N 1
ATOM 702 C CA . GLY A 1 91 ? -7.300 52.119 -7.070 1.00 31.84 91 GLY A CA 1
ATOM 703 C C . GLY A 1 91 ? -8.247 52.100 -5.850 1.00 31.84 91 GLY A C 1
ATOM 704 O O . GLY A 1 91 ? -9.074 53.007 -5.789 1.00 31.84 91 GLY A O 1
ATOM 705 N N . PHE A 1 92 ? -8.155 51.178 -4.886 1.00 29.89 92 PHE A N 1
ATOM 706 C CA . PHE A 1 92 ? -8.999 51.189 -3.677 1.00 29.89 92 PHE A CA 1
ATOM 707 C C . PHE A 1 92 ? -8.178 51.114 -2.378 1.00 29.89 92 PHE A C 1
ATOM 709 O O . PHE A 1 92 ? -7.438 50.156 -2.151 1.00 29.89 92 PHE A O 1
ATOM 716 N N . ASP A 1 93 ? -8.340 52.119 -1.508 1.00 29.81 93 ASP A N 1
ATOM 717 C CA . ASP A 1 93 ? -7.830 52.124 -0.130 1.00 29.81 93 ASP A CA 1
ATOM 718 C C . ASP A 1 93 ? -8.637 51.121 0.718 1.00 29.81 93 ASP A C 1
ATOM 720 O O . ASP A 1 93 ? -9.835 51.291 0.940 1.00 29.81 93 ASP A O 1
ATOM 724 N N . VAL A 1 94 ? -7.991 50.057 1.203 1.00 32.59 94 VAL A N 1
ATOM 725 C CA . VAL A 1 94 ? -8.625 49.058 2.079 1.00 32.59 94 VAL A CA 1
ATOM 726 C C . VAL A 1 94 ? -8.540 49.523 3.534 1.00 32.59 94 VAL A C 1
ATOM 728 O O . VAL A 1 94 ? -7.459 49.570 4.120 1.00 32.59 94 VAL A O 1
ATOM 731 N N . VAL A 1 95 ? -9.687 49.814 4.148 1.00 34.78 95 VAL A N 1
ATOM 732 C CA . VAL A 1 95 ? -9.793 50.108 5.583 1.00 34.78 95 VAL A CA 1
ATOM 733 C C . VAL A 1 95 ? -9.955 48.793 6.365 1.00 34.78 95 VAL A C 1
ATOM 735 O O . VAL A 1 95 ? -10.953 48.091 6.207 1.00 34.78 95 VAL A O 1
ATOM 738 N N . ARG A 1 96 ? -8.982 48.430 7.216 1.00 37.44 96 ARG A N 1
ATOM 739 C CA . ARG A 1 96 ? -9.109 47.303 8.170 1.00 37.44 96 ARG A CA 1
ATOM 740 C C . ARG A 1 96 ? -9.919 47.738 9.401 1.00 37.44 96 ARG A C 1
ATOM 742 O O . ARG A 1 96 ? -9.652 48.799 9.958 1.00 37.44 96 ARG A O 1
ATOM 749 N N . GLY A 1 97 ? -10.884 46.914 9.823 1.00 35.94 97 GLY A N 1
ATOM 750 C CA . GLY A 1 97 ? -11.784 47.161 10.960 1.00 35.94 97 GLY A CA 1
ATOM 751 C C . GLY A 1 97 ? -11.576 46.218 12.160 1.00 35.94 97 GLY A C 1
ATOM 752 O O . GLY A 1 97 ? -11.173 45.075 11.977 1.00 35.94 97 GLY A O 1
ATOM 753 N N . CYS A 1 98 ? -11.911 46.748 13.350 1.00 34.75 98 CYS A N 1
ATOM 754 C CA . CYS A 1 98 ? -12.011 46.176 14.713 1.00 34.75 98 CYS A CA 1
ATOM 755 C C . CYS A 1 98 ? -10.802 45.419 15.300 1.00 34.75 98 CYS A C 1
ATOM 757 O O . CYS A 1 98 ? -10.468 44.321 14.872 1.00 34.75 98 CYS A O 1
ATOM 759 N N . ILE A 1 99 ? -10.220 45.972 16.378 1.00 41.66 99 ILE A N 1
ATOM 760 C CA . ILE A 1 99 ? -9.048 45.408 17.075 1.00 41.66 99 ILE A CA 1
ATOM 761 C C . ILE A 1 99 ? -9.422 44.656 18.369 1.00 41.66 99 ILE A C 1
ATOM 763 O O . ILE A 1 99 ? -8.690 43.744 18.741 1.00 41.66 99 ILE A O 1
ATOM 767 N N . ASN A 1 100 ? -10.531 44.964 19.069 1.00 42.69 100 ASN A N 1
ATOM 768 C CA . ASN A 1 100 ? -10.878 44.208 20.287 1.00 42.69 100 ASN A CA 1
ATOM 769 C C . ASN A 1 100 ? -12.325 44.376 20.802 1.00 42.69 100 ASN A C 1
ATOM 771 O O . ASN A 1 100 ? -12.890 45.472 20.775 1.00 42.69 100 ASN A O 1
ATOM 775 N N . ALA A 1 101 ? -12.883 43.303 21.376 1.00 38.16 101 ALA A N 1
ATOM 776 C CA . ALA A 1 101 ? -14.134 43.307 22.144 1.00 38.16 101 ALA A CA 1
ATOM 777 C C . ALA A 1 101 ? -13.931 42.588 23.494 1.00 38.16 101 ALA A C 1
ATOM 779 O O . ALA A 1 101 ? -13.360 41.502 23.535 1.00 38.16 101 ALA A O 1
ATOM 780 N N . GLN A 1 102 ? -14.392 43.182 24.600 1.00 39.44 102 GLN A N 1
ATOM 781 C CA . GLN A 1 102 ? -14.247 42.664 25.972 1.00 39.44 102 GLN A CA 1
ATOM 782 C C . GLN A 1 102 ? -15.608 42.518 26.673 1.00 39.44 102 GLN A C 1
ATOM 784 O O . GLN A 1 102 ? -16.515 43.307 26.434 1.00 39.44 102 GLN A O 1
ATOM 789 N N . LEU A 1 103 ? -15.768 41.528 27.558 1.00 34.00 103 LEU A N 1
ATOM 790 C CA . LEU A 1 103 ? -16.979 41.331 28.372 1.00 34.00 103 LEU A CA 1
ATOM 791 C C . LEU A 1 103 ? -16.976 42.212 29.633 1.00 34.00 103 LEU A C 1
ATOM 793 O O . LEU A 1 103 ? -15.938 42.410 30.260 1.00 34.00 103 LEU A O 1
ATOM 797 N N . ILE A 1 104 ? -18.152 42.704 30.039 1.00 39.38 104 ILE A N 1
ATOM 798 C CA . ILE A 1 104 ? -18.327 43.487 31.276 1.00 39.38 104 ILE A CA 1
ATOM 799 C C . ILE A 1 104 ? -18.590 42.507 32.426 1.00 39.38 104 ILE A C 1
ATOM 801 O O . ILE A 1 104 ? -19.652 41.893 32.464 1.00 39.38 104 ILE A O 1
ATOM 805 N N . ASN A 1 105 ? -17.626 42.391 33.344 1.00 33.34 105 ASN A N 1
ATOM 806 C CA . ASN A 1 105 ? -17.552 41.507 34.526 1.00 33.34 105 ASN A CA 1
ATOM 807 C C . ASN A 1 105 ? -16.791 40.183 34.334 1.00 33.34 105 ASN A C 1
ATOM 809 O O . ASN A 1 105 ? -17.340 39.088 34.422 1.00 33.34 105 ASN A O 1
ATOM 813 N N . GLY A 1 106 ? -15.476 40.335 34.173 1.00 30.23 106 GLY A N 1
ATOM 814 C CA . GLY A 1 106 ? -14.429 39.349 34.436 1.00 30.23 106 GLY A CA 1
ATOM 815 C C . GLY A 1 106 ? -13.074 40.042 34.258 1.00 30.23 106 GLY A C 1
ATOM 816 O O . GLY A 1 106 ? -12.825 40.613 33.200 1.00 30.23 106 GLY A O 1
ATOM 817 N N . SER A 1 107 ? -12.238 40.093 35.299 1.00 26.58 107 SER A N 1
ATOM 818 C CA . SER A 1 107 ? -10.914 40.741 35.256 1.00 26.58 107 SER A CA 1
ATOM 819 C C . SER A 1 107 ? -9.987 40.126 34.188 1.00 26.58 107 SER A C 1
ATOM 821 O O . SER A 1 107 ? -10.137 38.949 33.858 1.00 26.58 107 SER A O 1
ATOM 823 N N . PRO A 1 108 ? -9.018 40.897 33.652 1.00 31.33 108 PRO A N 1
ATOM 824 C CA . PRO A 1 108 ? -8.238 40.524 32.479 1.00 31.33 108 PRO A CA 1
ATOM 825 C C . PRO A 1 108 ? -7.151 39.516 32.853 1.00 31.33 108 PRO A C 1
ATOM 827 O O . PRO A 1 108 ? -6.243 39.820 33.625 1.00 31.33 108 PRO A O 1
ATOM 830 N N . ILE A 1 109 ? -7.228 38.322 32.276 1.00 22.98 109 ILE A N 1
ATOM 831 C CA . ILE A 1 109 ? -6.173 37.318 32.362 1.00 22.98 109 ILE A CA 1
ATOM 832 C C . ILE A 1 109 ? -5.629 37.145 30.944 1.00 22.98 109 ILE A C 1
ATOM 834 O O . ILE A 1 109 ? -6.296 36.575 30.085 1.00 22.98 109 ILE A O 1
ATOM 838 N N . TRP A 1 110 ? -4.414 37.635 30.691 1.00 24.72 110 TRP A N 1
ATOM 839 C CA . TRP A 1 110 ? -3.585 37.079 29.623 1.00 24.72 110 TRP A CA 1
ATOM 840 C C . TRP A 1 110 ? -3.167 35.677 30.068 1.00 24.72 110 TRP A C 1
ATOM 842 O O . TRP A 1 110 ? -2.111 35.492 30.655 1.00 24.72 110 TRP A O 1
ATOM 852 N N . ASN A 1 111 ? -4.052 34.710 29.850 1.00 20.66 111 ASN A N 1
ATOM 853 C CA . ASN A 1 111 ? -3.745 33.291 29.828 1.00 20.66 111 ASN A CA 1
ATOM 854 C C . ASN A 1 111 ? -4.487 32.718 28.631 1.00 20.66 111 ASN A C 1
ATOM 856 O O . ASN A 1 111 ? -5.661 33.022 28.416 1.00 20.66 111 ASN A O 1
ATOM 860 N N . GLU A 1 112 ? -3.790 31.883 27.872 1.00 27.39 112 GLU A N 1
ATOM 861 C CA . GLU A 1 112 ? -4.356 30.968 26.890 1.00 27.39 112 GLU A CA 1
ATOM 862 C C . GLU A 1 112 ? -5.446 30.104 27.550 1.00 27.39 112 GLU A C 1
ATOM 864 O O . GLU A 1 112 ? -5.208 28.974 27.973 1.00 27.39 112 GLU A O 1
ATOM 869 N N . GLN A 1 113 ? -6.674 30.610 27.644 1.00 21.52 113 GLN A N 1
ATOM 870 C CA . GLN A 1 113 ? -7.838 29.755 27.802 1.00 21.52 113 GLN A CA 1
ATOM 871 C C . GLN A 1 113 ? -8.176 29.214 26.421 1.00 21.52 113 GLN A C 1
ATOM 873 O O . GLN A 1 113 ? -8.972 29.774 25.669 1.00 21.52 113 GLN A O 1
ATOM 878 N N . LYS A 1 114 ? -7.517 28.088 26.114 1.00 27.33 114 LYS A N 1
ATOM 879 C CA . LYS A 1 114 ? -8.081 27.013 25.300 1.00 27.33 114 LYS A CA 1
ATOM 880 C C . LYS A 1 114 ? -9.595 27.002 25.497 1.00 27.33 114 LYS A C 1
ATOM 882 O O . LYS A 1 114 ? -10.057 26.919 26.635 1.00 27.33 114 LYS A O 1
ATOM 887 N N . SER A 1 115 ? -10.339 27.068 24.398 1.00 25.48 115 SER A N 1
ATOM 888 C CA . SER A 1 115 ? -11.711 26.578 24.324 1.00 25.48 115 SER A CA 1
ATOM 889 C C . SER A 1 115 ? -11.801 25.280 25.136 1.00 25.48 115 SER A C 1
ATOM 891 O O . SER A 1 115 ? -11.331 24.222 24.724 1.00 25.48 115 SER A O 1
ATOM 893 N N . SER A 1 116 ? -12.388 25.358 26.332 1.00 28.39 116 SER A N 1
ATOM 894 C CA . SER A 1 116 ? -12.729 24.190 27.148 1.00 28.39 116 SER A CA 1
ATOM 895 C C . SER A 1 116 ? -13.991 23.501 26.607 1.00 28.39 116 SER A C 1
ATOM 897 O O . SER A 1 116 ? -14.710 22.826 27.341 1.00 28.39 116 SER A O 1
ATOM 899 N N . THR A 1 117 ? -14.283 23.705 25.323 1.00 27.61 117 THR A N 1
ATOM 900 C CA . THR A 1 117 ? -15.239 22.942 24.526 1.00 27.61 117 THR A CA 1
ATOM 901 C C . THR A 1 117 ? -14.546 21.895 23.652 1.00 27.61 117 THR A C 1
ATOM 903 O O . THR A 1 117 ? -15.210 20.949 23.249 1.00 27.61 117 THR A O 1
ATOM 906 N N . ASP A 1 118 ? -13.218 21.958 23.481 1.00 32.44 118 ASP A N 1
ATOM 907 C CA . ASP A 1 118 ? -12.462 20.989 22.665 1.00 32.44 118 ASP A CA 1
ATOM 908 C C . ASP A 1 118 ? -11.887 19.811 23.473 1.00 32.44 118 ASP A C 1
ATOM 910 O O . ASP A 1 118 ? -11.473 18.808 22.905 1.00 32.44 118 ASP A O 1
ATOM 914 N N . ASN A 1 119 ? -11.961 19.870 24.809 1.00 29.81 119 ASN A N 1
ATOM 915 C CA . ASN A 1 119 ? -11.738 18.707 25.680 1.00 29.81 119 ASN A CA 1
ATOM 916 C C . ASN A 1 119 ? -13.004 17.860 25.896 1.00 29.81 119 ASN A C 1
ATOM 918 O O . ASN A 1 119 ? -12.925 16.797 26.499 1.00 29.81 119 ASN A O 1
ATOM 922 N N . LYS A 1 120 ? -14.169 18.286 25.388 1.00 29.25 120 LYS A N 1
ATOM 923 C CA . LYS A 1 120 ? -15.433 17.557 25.583 1.00 29.25 120 LYS A CA 1
ATOM 924 C C . LYS A 1 120 ? -15.662 16.389 24.620 1.00 29.25 120 LYS A C 1
ATOM 926 O O . LYS A 1 120 ? -16.652 15.681 24.782 1.00 29.25 120 LYS A O 1
ATOM 931 N N . ILE A 1 121 ? -14.759 16.144 23.669 1.00 36.44 121 ILE A N 1
ATOM 932 C CA . ILE A 1 121 ? -14.901 15.052 22.685 1.00 36.44 121 ILE A CA 1
ATOM 933 C C . ILE A 1 121 ? -14.228 13.747 23.158 1.00 36.44 121 ILE A C 1
ATOM 935 O O . ILE A 1 121 ? -14.604 12.676 22.702 1.00 36.44 121 ILE A O 1
ATOM 939 N N . PHE A 1 122 ? -13.362 13.794 24.179 1.00 35.75 122 PHE A N 1
ATOM 940 C CA . PHE A 1 122 ? -13.058 12.602 24.993 1.00 35.75 122 PHE A CA 1
ATOM 941 C C . PHE A 1 122 ? -14.067 12.383 26.133 1.00 35.75 122 PHE A C 1
ATOM 943 O O . PHE A 1 122 ? -14.052 11.343 26.779 1.00 35.75 122 PHE A O 1
ATOM 950 N N . GLU A 1 123 ? -14.945 13.358 26.387 1.00 33.53 123 GLU A N 1
ATOM 951 C CA . GLU A 1 123 ? -15.701 13.470 27.641 1.00 33.53 123 GLU A CA 1
ATOM 952 C C . GLU A 1 123 ? -17.227 13.471 27.462 1.00 33.53 123 GLU A C 1
ATOM 954 O O . GLU A 1 123 ? -17.969 13.809 28.385 1.00 33.53 123 GLU A O 1
ATOM 959 N N . THR A 1 124 ? -17.742 13.068 26.299 1.00 28.98 124 THR A N 1
ATOM 960 C CA . THR A 1 124 ? -19.182 12.820 26.148 1.00 28.98 124 THR A CA 1
ATOM 961 C C . THR A 1 124 ? -19.488 11.324 26.207 1.00 28.98 124 THR A C 1
ATOM 963 O O . THR A 1 124 ? -19.509 10.622 25.205 1.00 28.98 124 THR A O 1
ATOM 966 N N . ALA A 1 125 ? -19.779 10.896 27.442 1.00 28.83 125 ALA A N 1
ATOM 967 C CA . ALA A 1 125 ? -20.439 9.651 27.841 1.00 28.83 125 ALA A CA 1
ATOM 968 C C . ALA A 1 125 ? -19.606 8.356 27.840 1.00 28.83 125 ALA A C 1
ATOM 970 O O . ALA A 1 125 ? -20.050 7.329 27.338 1.00 28.83 125 ALA A O 1
ATOM 971 N N . VAL A 1 126 ? -18.471 8.359 28.538 1.00 29.84 126 VAL A N 1
ATOM 972 C CA . VAL A 1 126 ? -18.032 7.181 29.300 1.00 29.84 126 VAL A CA 1
ATOM 973 C C . VAL A 1 126 ? -17.589 7.713 30.661 1.00 29.84 126 VAL A C 1
ATOM 975 O O . VAL A 1 126 ? -16.741 8.596 30.733 1.00 29.84 126 VAL A O 1
ATOM 978 N N . ILE A 1 127 ? -18.205 7.248 31.749 1.00 32.84 127 ILE A N 1
ATOM 979 C CA . ILE A 1 127 ? -17.522 7.219 33.051 1.00 32.84 127 ILE A CA 1
ATOM 980 C C . ILE A 1 127 ? -16.172 6.582 32.734 1.00 32.84 127 ILE A C 1
ATOM 982 O O . ILE A 1 127 ? -16.241 5.446 32.277 1.00 32.84 127 ILE A O 1
ATOM 986 N N . GLU A 1 128 ? -15.028 7.283 32.846 1.00 46.44 128 GLU A N 1
ATOM 987 C CA . GLU A 1 128 ? -13.705 6.696 32.547 1.00 46.44 128 GLU A CA 1
ATOM 988 C C . GLU A 1 128 ? -13.690 5.297 33.154 1.00 46.44 128 GLU A C 1
ATOM 990 O O . GLU A 1 128 ? -13.733 5.144 34.379 1.00 46.44 128 GLU A O 1
ATOM 995 N N . SER A 1 129 ? -13.797 4.279 32.299 1.00 62.44 129 SER A N 1
ATOM 996 C CA . SER A 1 129 ? -13.990 2.932 32.801 1.00 62.44 129 SER A CA 1
ATOM 997 C C . SER A 1 129 ? -12.706 2.556 33.528 1.00 62.44 129 SER A C 1
ATOM 999 O O . SER A 1 129 ? -11.614 3.021 33.179 1.00 62.44 129 SER A O 1
ATOM 1001 N N . GLU A 1 130 ? -12.817 1.726 34.560 1.00 72.88 130 GLU A N 1
ATOM 1002 C CA . GLU A 1 130 ? -11.653 1.186 35.271 1.00 72.88 130 GLU A CA 1
ATOM 1003 C C . GLU A 1 130 ? -10.601 0.644 34.280 1.00 72.88 130 GLU A C 1
ATOM 1005 O O . GLU A 1 130 ? -9.403 0.886 34.420 1.00 72.88 130 GLU A O 1
ATOM 1010 N N . GLU A 1 131 ? -11.083 0.054 33.186 1.00 74.44 131 GLU A N 1
ATOM 1011 C CA . GLU A 1 131 ? -10.304 -0.468 32.069 1.00 74.44 131 GLU A CA 1
ATOM 1012 C C . GLU A 1 131 ? -9.514 0.603 31.287 1.00 74.44 131 GLU A C 1
ATOM 1014 O O . GLU A 1 131 ? -8.336 0.404 30.987 1.00 74.44 131 GLU A O 1
ATOM 1019 N N . GLN A 1 132 ? -10.098 1.775 31.003 1.00 73.69 132 GLN A N 1
ATOM 1020 C CA . GLN A 1 132 ? -9.377 2.876 30.342 1.00 73.69 132 GLN A CA 1
ATOM 1021 C C . GLN A 1 132 ? -8.261 3.443 31.227 1.00 73.69 132 GLN A C 1
ATOM 1023 O O . GLN A 1 132 ? -7.189 3.809 30.734 1.00 73.69 132 GLN A O 1
ATOM 1028 N N . THR A 1 133 ? -8.492 3.501 32.540 1.00 82.38 133 THR A N 1
ATOM 1029 C CA . THR A 1 133 ? -7.473 3.934 33.504 1.00 82.38 133 THR A CA 1
ATOM 1030 C C . THR A 1 133 ? -6.326 2.926 33.568 1.00 82.38 133 THR A C 1
ATOM 1032 O O . THR A 1 133 ? -5.157 3.322 33.522 1.00 82.38 133 THR A O 1
ATOM 1035 N N . GLU A 1 134 ? -6.641 1.629 33.620 1.00 88.56 134 GLU A N 1
ATOM 1036 C CA . GLU A 1 134 ? -5.643 0.556 33.589 1.00 88.56 134 GLU A CA 1
ATOM 1037 C C . GLU A 1 134 ? -4.808 0.604 32.301 1.00 88.56 134 GLU A C 1
ATOM 1039 O O . GLU A 1 134 ? -3.576 0.566 32.361 1.00 88.56 134 GLU A O 1
ATOM 1044 N N . LEU A 1 135 ? -5.450 0.772 31.142 1.00 86.75 135 LEU A N 1
ATOM 1045 C CA . LEU A 1 135 ? -4.760 0.855 29.856 1.00 86.75 135 LEU A CA 1
ATOM 1046 C C . LEU A 1 135 ? -3.784 2.039 29.798 1.00 86.75 135 LEU A C 1
ATOM 1048 O O . LEU A 1 135 ? -2.625 1.860 29.420 1.00 86.75 135 LEU A O 1
ATOM 1052 N N . LYS A 1 136 ? -4.200 3.235 30.240 1.00 85.81 136 LYS A N 1
ATOM 1053 C CA . LYS A 1 136 ? -3.315 4.415 30.319 1.00 85.81 136 LYS A CA 1
ATOM 1054 C C . LYS A 1 136 ? -2.086 4.143 31.195 1.00 85.81 136 LYS A C 1
ATOM 1056 O O . LYS A 1 136 ? -0.967 4.530 30.843 1.00 85.81 136 LYS A O 1
ATOM 1061 N N . GLN A 1 137 ? -2.266 3.453 32.323 1.00 88.62 137 GLN A N 1
ATOM 1062 C CA . GLN A 1 137 ? -1.153 3.062 33.193 1.00 88.62 137 GLN A CA 1
ATOM 1063 C C . GLN A 1 137 ? -0.221 2.048 32.514 1.00 88.62 137 GLN A C 1
ATOM 1065 O O . GLN A 1 137 ? 1.001 2.184 32.617 1.00 88.62 137 GLN A O 1
ATOM 1070 N N . LEU A 1 138 ? -0.768 1.056 31.806 1.00 90.31 138 LEU A N 1
ATOM 1071 C CA . LEU A 1 138 ? 0.013 0.060 31.067 1.00 90.31 138 LEU A CA 1
ATOM 1072 C C . LEU A 1 138 ? 0.824 0.697 29.935 1.00 90.31 138 LEU A C 1
ATOM 1074 O O . LEU A 1 138 ? 2.022 0.443 29.844 1.00 90.31 138 LEU A O 1
ATOM 1078 N N . LEU A 1 139 ? 0.228 1.588 29.139 1.00 88.19 139 LEU A N 1
ATOM 1079 C CA . LEU A 1 139 ? 0.932 2.322 28.081 1.00 88.19 139 LEU A CA 1
ATOM 1080 C C . LEU A 1 139 ? 2.101 3.149 28.637 1.00 88.19 139 LEU A C 1
ATOM 1082 O O . LEU A 1 139 ? 3.194 3.157 28.066 1.00 88.19 139 LEU A O 1
ATOM 1086 N N . SER A 1 140 ? 1.910 3.789 29.795 1.00 87.94 140 SER A N 1
ATOM 1087 C CA . SER A 1 140 ? 2.988 4.504 30.486 1.00 87.94 140 SER A CA 1
ATOM 1088 C C . SER A 1 140 ? 4.134 3.565 30.894 1.00 87.94 140 SER A C 1
ATOM 1090 O O . SER A 1 140 ? 5.304 3.866 30.639 1.00 87.94 140 SER A O 1
ATOM 1092 N N . LYS A 1 141 ? 3.817 2.385 31.448 1.00 89.94 141 LYS A N 1
ATOM 1093 C CA . LYS A 1 141 ? 4.818 1.359 31.796 1.00 89.94 141 LYS A CA 1
ATOM 1094 C C . LYS A 1 141 ? 5.565 0.843 30.567 1.00 89.94 141 LYS A C 1
ATOM 1096 O O . LYS A 1 141 ? 6.792 0.793 30.600 1.00 89.94 141 LYS A O 1
ATOM 1101 N N . ILE A 1 142 ? 4.853 0.543 29.479 1.00 88.38 142 ILE A N 1
ATOM 1102 C CA . ILE A 1 142 ? 5.434 0.117 28.196 1.00 88.38 142 ILE A CA 1
ATOM 1103 C C . ILE A 1 142 ? 6.434 1.164 27.700 1.00 88.38 142 ILE A C 1
ATOM 1105 O O . ILE A 1 142 ? 7.571 0.827 27.369 1.00 88.38 142 ILE A O 1
ATOM 1109 N N . LYS A 1 143 ? 6.053 2.448 27.712 1.00 85.19 143 LYS A N 1
ATOM 1110 C CA . LYS A 1 143 ? 6.934 3.549 27.299 1.00 85.19 143 LYS A CA 1
ATOM 1111 C C . LYS A 1 143 ? 8.207 3.610 28.146 1.00 85.19 143 LYS A C 1
ATOM 1113 O O . LYS A 1 143 ? 9.302 3.746 27.600 1.00 85.19 143 LYS A O 1
ATOM 1118 N N . ILE A 1 144 ? 8.084 3.501 29.469 1.00 86.06 144 ILE A N 1
ATOM 1119 C CA . ILE A 1 144 ? 9.231 3.523 30.390 1.00 86.06 144 ILE A CA 1
ATOM 1120 C C . ILE A 1 144 ? 10.152 2.318 30.147 1.00 86.06 144 ILE A C 1
ATOM 1122 O O . ILE A 1 144 ? 11.369 2.492 30.043 1.00 86.06 144 ILE A O 1
ATOM 1126 N N . ALA A 1 145 ? 9.585 1.117 30.016 1.00 85.00 145 ALA A N 1
ATOM 1127 C CA . ALA A 1 145 ? 10.333 -0.113 29.770 1.00 85.00 145 ALA A CA 1
ATOM 1128 C C . ALA A 1 145 ? 11.076 -0.065 28.421 1.00 85.00 145 ALA A C 1
ATOM 1130 O O . ALA A 1 145 ? 12.279 -0.329 28.361 1.00 85.00 145 ALA A O 1
ATOM 1131 N N . ALA A 1 146 ? 10.410 0.393 27.357 1.00 81.62 146 ALA A N 1
ATOM 1132 C CA . ALA A 1 146 ? 11.023 0.572 26.042 1.00 81.62 146 ALA A CA 1
ATOM 1133 C C . ALA A 1 146 ? 12.194 1.573 26.076 1.00 81.62 146 ALA A C 1
ATOM 1135 O O . ALA A 1 146 ? 13.262 1.306 25.522 1.00 81.62 146 ALA A O 1
ATOM 1136 N N . LEU A 1 147 ? 12.042 2.704 26.779 1.00 79.19 147 LEU A N 1
ATOM 1137 C CA . LEU A 1 147 ? 13.114 3.696 26.942 1.00 79.19 147 LEU A CA 1
ATOM 1138 C C . LEU A 1 147 ? 14.322 3.144 27.710 1.00 79.19 147 LEU A C 1
ATOM 1140 O O . LEU A 1 147 ? 15.461 3.508 27.406 1.00 79.19 147 LEU A O 1
ATOM 1144 N N . LYS A 1 148 ? 14.096 2.266 28.693 1.00 79.81 148 LYS A N 1
ATOM 1145 C CA . LYS A 1 148 ? 15.170 1.581 29.423 1.00 79.81 148 LYS A CA 1
ATOM 1146 C C . LYS A 1 148 ? 15.967 0.662 28.492 1.00 79.81 148 LYS A C 1
ATOM 1148 O O . LYS A 1 148 ? 17.195 0.741 28.488 1.00 79.81 148 LYS A O 1
ATOM 1153 N N . ASN A 1 149 ? 15.283 -0.119 27.652 1.00 71.94 149 ASN A N 1
ATOM 1154 C CA . ASN A 1 149 ? 15.934 -0.971 26.653 1.00 71.94 149 ASN A CA 1
ATOM 1155 C C . ASN A 1 149 ? 16.727 -0.143 25.634 1.00 71.94 149 ASN A C 1
ATOM 1157 O O . ASN A 1 149 ? 17.857 -0.500 25.314 1.00 71.94 149 ASN A O 1
ATOM 1161 N N . ILE A 1 150 ? 16.207 1.002 25.176 1.00 69.06 150 ILE A N 1
ATOM 1162 C CA . ILE A 1 150 ? 16.951 1.890 24.264 1.00 69.06 150 ILE A CA 1
ATOM 1163 C C . ILE A 1 150 ? 18.275 2.328 24.893 1.00 69.06 150 ILE A C 1
ATOM 1165 O O . ILE A 1 150 ? 19.310 2.160 24.257 1.00 69.06 150 ILE A O 1
ATOM 1169 N N . LYS A 1 151 ? 18.271 2.799 26.148 1.00 64.12 151 LYS A N 1
ATOM 1170 C CA . LYS A 1 151 ? 19.498 3.226 26.849 1.00 64.12 151 LYS A CA 1
ATOM 1171 C C . LYS A 1 151 ? 20.554 2.121 26.959 1.00 64.12 151 LYS A C 1
ATOM 1173 O O . LYS A 1 151 ? 21.736 2.435 26.987 1.00 64.12 151 LYS A O 1
ATOM 1178 N N . LYS A 1 152 ? 20.137 0.852 27.005 1.00 61.97 152 LYS A N 1
ATOM 1179 C CA . LYS A 1 152 ? 21.019 -0.327 27.037 1.00 61.97 152 LYS A CA 1
ATOM 1180 C C . LYS A 1 152 ? 21.683 -0.615 25.684 1.00 61.97 152 LYS A C 1
ATOM 1182 O O . LYS A 1 152 ? 22.781 -1.156 25.658 1.00 61.97 152 LYS A O 1
ATOM 1187 N N . TYR A 1 153 ? 21.026 -0.265 24.575 1.00 56.25 153 TYR A N 1
ATOM 1188 C CA . TYR A 1 153 ? 21.528 -0.476 23.208 1.00 56.25 153 TYR A CA 1
ATOM 1189 C C . TYR A 1 153 ? 22.091 0.795 22.553 1.00 56.25 153 TYR A C 1
ATOM 1191 O O . TYR A 1 153 ? 22.692 0.717 21.483 1.00 56.25 153 TYR A O 1
ATOM 1199 N N . SER A 1 154 ? 21.891 1.961 23.168 1.00 55.03 154 SER A N 1
ATOM 1200 C CA . SER A 1 154 ? 22.370 3.253 22.691 1.00 55.03 154 SER A CA 1
ATOM 1201 C C . SER A 1 154 ? 23.576 3.722 23.506 1.00 55.03 154 SER A C 1
ATOM 1203 O O . SER A 1 154 ? 23.489 4.710 24.240 1.00 55.03 154 SER A O 1
ATOM 1205 N N . ASP A 1 155 ? 24.718 3.052 23.363 1.00 43.16 155 ASP A N 1
ATOM 1206 C CA . ASP A 1 155 ? 25.986 3.683 23.729 1.00 43.16 155 ASP A CA 1
ATOM 1207 C C . ASP A 1 155 ? 26.174 4.917 22.825 1.00 43.16 155 ASP A C 1
ATOM 1209 O O . ASP A 1 155 ? 26.505 4.809 21.646 1.00 43.16 155 ASP A O 1
ATOM 1213 N N . GLY A 1 156 ? 25.890 6.107 23.366 1.00 49.41 156 GLY A N 1
ATOM 1214 C CA . GLY A 1 156 ? 26.239 7.393 22.751 1.00 49.41 156 GLY A CA 1
ATOM 1215 C C . GLY A 1 156 ? 25.129 8.211 22.072 1.00 49.41 156 GLY A C 1
ATOM 1216 O O . GLY A 1 156 ? 25.451 9.257 21.511 1.00 49.41 156 GLY A O 1
ATOM 1217 N N . ILE A 1 157 ? 23.843 7.836 22.133 1.00 46.84 157 ILE A N 1
ATOM 1218 C CA . ILE A 1 157 ? 22.751 8.697 21.618 1.00 46.84 157 ILE A CA 1
ATOM 1219 C C . ILE A 1 157 ? 22.119 9.485 22.780 1.00 46.84 157 ILE A C 1
ATOM 1221 O O . ILE A 1 157 ? 21.641 8.869 23.734 1.00 46.84 157 ILE A O 1
ATOM 1225 N N . PRO A 1 158 ? 22.077 10.834 22.746 1.00 41.41 158 PRO A N 1
ATOM 1226 C CA . PRO A 1 158 ? 21.516 11.624 23.838 1.00 41.41 158 PRO A CA 1
ATOM 1227 C C . PRO A 1 158 ? 20.013 11.365 24.016 1.00 41.41 158 PRO A C 1
ATOM 1229 O O . PRO A 1 158 ? 19.184 11.868 23.259 1.00 41.41 158 PRO A O 1
ATOM 1232 N N . THR A 1 159 ? 19.637 10.638 25.068 1.00 42.59 159 THR A N 1
ATOM 1233 C CA . THR A 1 159 ? 18.238 10.505 25.492 1.00 42.59 159 THR A CA 1
ATOM 1234 C C . THR A 1 159 ? 17.828 11.742 26.294 1.00 42.59 159 THR A C 1
ATOM 1236 O O . THR A 1 159 ? 17.860 11.729 27.527 1.00 42.59 159 THR A O 1
ATOM 1239 N N . LYS A 1 160 ? 17.464 12.839 25.621 1.00 44.91 160 LYS A N 1
ATOM 1240 C CA . LYS A 1 160 ? 16.655 13.880 26.276 1.00 44.91 160 LYS A CA 1
ATOM 1241 C C . LYS A 1 160 ? 15.196 13.424 26.293 1.00 44.91 160 LYS A C 1
ATOM 1243 O O . LYS A 1 160 ? 14.699 12.913 25.293 1.00 44.91 160 LYS A O 1
ATOM 1248 N N . SER A 1 161 ? 14.564 13.564 27.456 1.00 39.91 161 SER A N 1
ATOM 1249 C CA . SER A 1 161 ? 13.182 13.175 27.739 1.00 39.91 161 SER A CA 1
ATOM 1250 C C . SER A 1 161 ? 12.196 13.715 26.698 1.00 39.91 161 SER A C 1
ATOM 1252 O O . SER A 1 161 ? 12.377 14.783 26.112 1.00 39.91 161 SER A O 1
ATOM 1254 N N . THR A 1 162 ? 11.133 12.943 26.479 1.00 45.94 162 THR A N 1
ATOM 1255 C CA . THR A 1 162 ? 10.028 13.183 25.538 1.00 45.94 162 THR A CA 1
ATOM 1256 C C . THR A 1 162 ? 9.109 14.354 25.919 1.00 45.94 162 THR A C 1
ATOM 1258 O O . THR A 1 162 ? 7.920 14.286 25.636 1.00 45.94 162 THR A O 1
ATOM 1261 N N . GLU A 1 163 ? 9.593 15.397 26.591 1.00 43.28 163 GLU A N 1
ATOM 1262 C CA . GLU A 1 163 ? 8.688 16.378 27.219 1.00 43.28 163 GLU A CA 1
ATOM 1263 C C . GLU A 1 163 ? 8.498 17.692 26.470 1.00 43.28 163 GLU A C 1
ATOM 1265 O O . GLU A 1 163 ? 7.520 18.369 26.735 1.00 43.28 163 GLU A O 1
ATOM 1270 N N . ASP A 1 164 ? 9.280 17.988 25.432 1.00 41.69 164 ASP A N 1
ATOM 1271 C CA . ASP A 1 164 ? 9.042 19.194 24.631 1.00 41.69 164 ASP A CA 1
ATOM 1272 C C . ASP A 1 164 ? 9.070 18.877 23.135 1.00 41.69 164 ASP A C 1
ATOM 1274 O O . ASP A 1 164 ? 10.060 19.168 22.460 1.00 41.69 164 ASP A O 1
ATOM 1278 N N . ARG A 1 165 ? 8.004 18.272 22.581 1.00 50.22 165 ARG A N 1
ATOM 1279 C CA . ARG A 1 165 ? 7.746 18.392 21.131 1.00 50.22 165 ARG A CA 1
ATOM 1280 C C . ARG A 1 165 ? 7.601 19.887 20.890 1.00 50.22 165 ARG A C 1
ATOM 1282 O O . ARG A 1 165 ? 6.670 20.507 21.403 1.00 50.22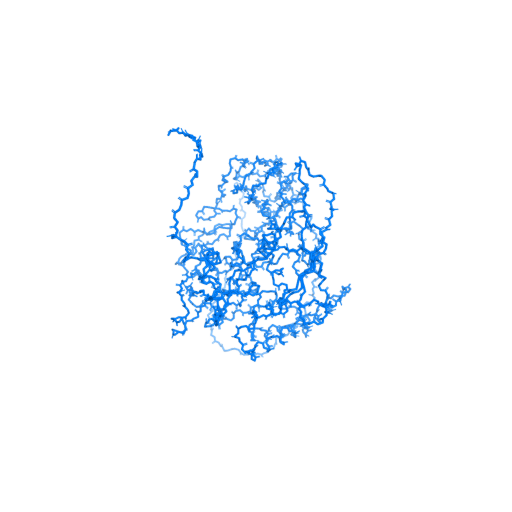 165 ARG A O 1
ATOM 1289 N N . ALA A 1 166 ? 8.583 20.487 20.222 1.00 44.28 166 ALA A N 1
ATOM 1290 C CA . ALA A 1 166 ? 8.567 21.919 20.009 1.00 44.28 166 ALA A CA 1
ATOM 1291 C C . ALA A 1 166 ? 7.270 22.233 19.254 1.00 44.28 166 ALA A C 1
ATOM 1293 O O . ALA A 1 166 ? 7.032 21.685 18.177 1.00 44.28 166 ALA A O 1
ATOM 1294 N N . LYS A 1 167 ? 6.410 23.078 19.836 1.00 45.19 167 LYS A N 1
ATOM 1295 C CA . LYS A 1 167 ? 5.262 23.681 19.147 1.00 45.19 167 LYS A CA 1
ATOM 1296 C C . LYS A 1 167 ? 5.792 24.674 18.106 1.00 45.19 167 LYS A C 1
ATOM 1298 O O . LYS A 1 167 ? 5.563 25.874 18.193 1.00 45.19 167 LYS A O 1
ATOM 1303 N N . THR A 1 168 ? 6.604 24.200 17.171 1.00 45.62 168 THR A N 1
ATOM 1304 C CA . THR A 1 168 ? 7.082 24.989 16.046 1.00 45.62 168 THR A CA 1
ATOM 1305 C C . THR A 1 168 ? 6.061 24.833 14.933 1.00 45.62 168 THR A C 1
ATOM 1307 O O . THR A 1 168 ? 5.927 23.759 14.354 1.00 45.62 168 THR A O 1
ATOM 1310 N N . SER A 1 169 ? 5.311 25.917 14.754 1.00 44.81 169 SER A N 1
ATOM 1311 C CA . SER A 1 169 ? 4.425 26.305 13.655 1.00 44.81 169 SER A CA 1
ATOM 1312 C C . SER A 1 169 ? 4.319 25.380 12.427 1.00 44.81 169 SER A C 1
ATOM 1314 O O . SER A 1 169 ? 5.315 25.098 11.761 1.00 44.81 169 SER A O 1
ATOM 1316 N N . ASP A 1 170 ? 3.065 25.088 12.069 1.00 52.38 170 ASP A N 1
ATOM 1317 C CA . ASP A 1 170 ? 2.517 25.003 10.699 1.00 52.38 170 ASP A CA 1
ATOM 1318 C C . ASP A 1 170 ? 2.963 23.871 9.759 1.00 52.38 170 ASP A C 1
ATOM 1320 O O . ASP A 1 170 ? 2.554 23.850 8.603 1.00 52.38 170 ASP A O 1
ATOM 1324 N N . TYR A 1 171 ? 3.771 22.911 10.217 1.00 54.41 171 TYR A N 1
ATOM 1325 C CA . TYR A 1 171 ? 4.103 21.738 9.401 1.00 54.41 171 TYR A CA 1
ATOM 1326 C C . TYR A 1 171 ? 3.191 20.552 9.743 1.00 54.41 171 TYR A C 1
ATOM 1328 O O . TYR A 1 171 ? 3.426 19.829 10.722 1.00 54.41 171 TYR A O 1
ATOM 1336 N N . ASP A 1 172 ? 2.142 20.387 8.940 1.00 65.31 172 ASP A N 1
ATOM 1337 C CA . ASP A 1 172 ? 1.327 19.176 8.857 1.00 65.31 172 ASP A CA 1
ATOM 1338 C C . ASP A 1 172 ? 1.770 18.381 7.626 1.00 65.31 172 ASP A C 1
ATOM 1340 O O . ASP A 1 172 ? 1.814 18.919 6.521 1.00 65.31 172 ASP A O 1
ATOM 1344 N N . ASP A 1 173 ? 2.180 17.130 7.827 1.00 73.31 173 ASP A N 1
ATOM 1345 C CA . ASP A 1 173 ? 2.485 16.224 6.721 1.00 73.31 173 ASP A CA 1
ATOM 1346 C C . ASP A 1 173 ? 1.254 15.396 6.320 1.00 73.31 173 ASP A C 1
ATOM 1348 O O . ASP A 1 173 ? 1.370 14.521 5.464 1.00 73.31 173 ASP A O 1
ATOM 1352 N N . ASP A 1 174 ? 0.082 15.658 6.909 1.00 78.56 174 ASP A N 1
ATOM 1353 C CA . ASP A 1 174 ? -1.185 14.933 6.745 1.00 78.56 174 ASP A CA 1
ATOM 1354 C C . ASP A 1 174 ? -1.054 13.416 7.004 1.00 78.56 174 ASP A C 1
ATOM 1356 O O . ASP A 1 174 ? -1.755 12.599 6.395 1.00 78.56 174 ASP A O 1
ATOM 1360 N N . SER A 1 175 ? -0.085 13.001 7.830 1.00 86.88 175 SER A N 1
ATOM 1361 C CA . SER A 1 175 ? 0.063 11.607 8.258 1.00 86.88 175 SER A CA 1
ATOM 1362 C C . SER A 1 175 ? -0.843 11.300 9.448 1.00 86.88 175 SER A C 1
ATOM 1364 O O . SER A 1 175 ? -1.175 12.178 10.237 1.00 86.88 175 SER A O 1
ATOM 1366 N N . ILE A 1 176 ? -1.187 10.025 9.645 1.00 88.69 176 ILE A N 1
ATOM 1367 C CA . ILE A 1 176 ? -1.941 9.595 10.835 1.00 88.69 176 ILE A CA 1
ATOM 1368 C C . ILE A 1 176 ? -1.236 10.067 12.121 1.00 88.69 176 ILE A C 1
ATOM 1370 O O . ILE A 1 176 ? -1.870 10.584 13.036 1.00 88.69 176 ILE A O 1
ATOM 1374 N N . LEU A 1 177 ? 0.101 10.020 12.152 1.00 88.12 177 LEU A N 1
ATOM 1375 C CA . LEU A 1 177 ? 0.903 10.479 13.289 1.00 88.12 177 LEU A CA 1
ATOM 1376 C C . LEU A 1 177 ? 0.855 11.999 13.520 1.00 88.12 177 LEU A C 1
ATOM 1378 O O . LEU A 1 177 ? 0.995 12.439 14.667 1.00 88.12 177 LEU A O 1
ATOM 1382 N N . SER A 1 178 ? 0.714 12.819 12.471 1.00 85.81 178 SER A N 1
ATOM 1383 C CA . SER A 1 178 ? 0.534 14.268 12.632 1.00 85.81 178 SER A CA 1
ATOM 1384 C C . SER A 1 178 ? -0.882 14.598 13.095 1.00 85.81 178 SER A C 1
ATOM 1386 O O . SER A 1 178 ? -1.033 15.414 14.009 1.00 85.81 178 SER A O 1
ATOM 1388 N N . ILE A 1 179 ? -1.884 13.909 12.544 1.00 89.50 179 ILE A N 1
ATOM 1389 C CA . ILE A 1 179 ? -3.299 14.034 12.912 1.00 89.50 179 ILE A CA 1
ATOM 1390 C C . ILE A 1 179 ? -3.507 13.630 14.381 1.00 89.50 179 ILE A C 1
ATOM 1392 O O . ILE A 1 179 ? -4.182 14.328 15.142 1.00 89.50 179 ILE A O 1
ATOM 1396 N N . ASN A 1 180 ? -2.854 12.554 14.819 1.00 91.56 180 ASN A N 1
ATOM 1397 C CA . ASN A 1 180 ? -2.972 12.021 16.174 1.00 91.56 180 ASN A CA 1
ATOM 1398 C C . ASN A 1 180 ? -2.093 12.725 17.211 1.00 91.56 180 ASN A C 1
ATOM 1400 O O . ASN A 1 180 ? -2.092 12.296 18.362 1.00 91.56 180 ASN A O 1
ATOM 1404 N N . ASP A 1 181 ? -1.367 13.802 16.874 1.00 86.69 181 ASP A N 1
ATOM 1405 C CA . ASP A 1 181 ? -0.372 14.431 17.767 1.00 86.69 181 ASP A CA 1
ATOM 1406 C C . ASP A 1 181 ? -0.909 14.701 19.188 1.00 86.69 181 ASP A C 1
ATOM 1408 O O . ASP A 1 181 ? -0.222 14.486 20.186 1.00 86.69 181 ASP A O 1
ATOM 1412 N N . GLN A 1 182 ? -2.179 15.103 19.294 1.00 85.69 182 GLN A N 1
ATOM 1413 C CA . GLN A 1 182 ? -2.837 15.416 20.569 1.00 85.69 182 GLN A CA 1
ATOM 1414 C C . GLN A 1 182 ? -3.154 14.184 21.435 1.00 85.69 182 GLN A C 1
ATOM 1416 O O . GLN A 1 182 ? -3.388 14.322 22.636 1.00 85.69 182 GLN A O 1
ATOM 1421 N N . ILE A 1 183 ? -3.169 12.992 20.841 1.00 86.25 183 ILE A N 1
ATOM 1422 C CA . ILE A 1 183 ? -3.590 11.734 21.467 1.00 86.25 183 ILE A CA 1
ATOM 1423 C C . ILE A 1 183 ? -2.522 10.636 21.398 1.00 86.25 183 ILE A C 1
ATOM 1425 O O . ILE A 1 183 ? -2.769 9.544 21.897 1.00 86.25 183 ILE A O 1
ATOM 1429 N N . LEU A 1 184 ? -1.316 10.918 20.884 1.00 83.25 184 LEU A N 1
ATOM 1430 C CA . LEU A 1 184 ? -0.219 9.936 20.789 1.00 83.25 184 LEU A CA 1
ATOM 1431 C C . LEU A 1 184 ? 0.115 9.256 22.125 1.00 83.25 184 LEU A C 1
ATOM 1433 O O . LEU A 1 184 ? 0.590 8.130 22.143 1.00 83.25 184 LEU A O 1
ATOM 1437 N N . GLY A 1 185 ? -0.106 9.930 23.259 1.00 79.62 185 GLY A N 1
ATOM 1438 C CA . GLY A 1 185 ? 0.117 9.347 24.589 1.00 79.62 185 GLY A CA 1
ATOM 1439 C C . GLY A 1 185 ? -0.938 8.324 25.027 1.00 79.62 185 GLY A C 1
ATOM 1440 O O . GLY A 1 185 ? -0.751 7.677 26.054 1.00 79.62 185 GLY A O 1
ATOM 1441 N N . GLN A 1 186 ? -2.041 8.210 24.287 1.00 85.31 186 GLN A N 1
ATOM 1442 C CA . GLN A 1 186 ? -3.180 7.337 24.584 1.00 85.31 186 GLN A CA 1
ATOM 1443 C C . GLN A 1 186 ? -3.259 6.128 23.646 1.00 85.31 186 GLN A C 1
ATOM 1445 O O . GLN A 1 186 ? -4.059 5.230 23.887 1.00 85.31 186 GLN A O 1
ATOM 1450 N N . LEU A 1 187 ? -2.441 6.109 22.594 1.00 88.62 187 LEU A N 1
ATOM 1451 C CA . LEU A 1 187 ? -2.437 5.085 21.558 1.00 88.62 187 LEU A CA 1
ATOM 1452 C C . LEU A 1 187 ? -1.077 4.392 21.547 1.00 88.62 187 LEU A C 1
ATOM 1454 O O . LEU A 1 187 ? -0.034 5.026 21.734 1.00 88.62 187 LEU A O 1
ATOM 1458 N N . PHE A 1 188 ? -1.078 3.080 21.344 1.00 87.88 188 PHE A N 1
ATOM 1459 C CA . PHE A 1 188 ? 0.152 2.353 21.070 1.00 87.88 188 PHE A CA 1
ATOM 1460 C C . PHE A 1 188 ? 0.585 2.667 19.647 1.00 87.88 188 PHE A C 1
ATOM 1462 O O . PHE A 1 188 ? -0.251 2.735 18.756 1.00 87.88 188 PHE A O 1
ATOM 1469 N N . GLU A 1 189 ? 1.880 2.917 19.449 1.00 88.19 189 GLU A N 1
ATOM 1470 C CA . GLU A 1 189 ? 2.431 3.132 18.107 1.00 88.19 189 GLU A CA 1
ATOM 1471 C C . GLU A 1 189 ? 1.771 4.284 17.299 1.00 88.19 189 GLU A C 1
ATOM 1473 O O . GLU A 1 189 ? 2.105 4.534 16.153 1.00 88.19 189 GLU A O 1
ATOM 1478 N N . GLY A 1 190 ? 0.979 5.126 17.971 1.00 89.94 190 GLY A N 1
ATOM 1479 C CA . GLY A 1 190 ? 0.405 6.362 17.447 1.00 89.94 190 GLY A CA 1
ATOM 1480 C C . GLY A 1 190 ? -1.045 6.254 16.983 1.00 89.94 190 GLY A C 1
ATOM 1481 O O . GLY A 1 190 ? -1.722 7.278 17.013 1.00 89.94 190 GLY A O 1
ATOM 1482 N N . ASP A 1 191 ? -1.529 5.066 16.628 1.00 92.06 191 ASP A N 1
ATOM 1483 C CA . ASP A 1 191 ? -2.851 4.813 16.023 1.00 92.06 191 ASP A CA 1
ATOM 1484 C C . ASP A 1 191 ? -3.508 3.485 16.450 1.00 92.06 191 ASP A C 1
ATOM 1486 O O . ASP A 1 191 ? -4.650 3.216 16.087 1.00 92.06 191 ASP A O 1
ATOM 1490 N N . ILE A 1 192 ? -2.853 2.681 17.291 1.00 90.50 192 ILE A N 1
ATOM 1491 C CA . ILE A 1 192 ? -3.409 1.410 17.763 1.00 90.50 192 ILE A CA 1
ATOM 1492 C C . ILE A 1 192 ? -4.051 1.581 19.139 1.00 90.50 192 ILE A C 1
ATOM 1494 O O . ILE A 1 192 ? -3.396 1.949 20.125 1.00 90.50 192 ILE A O 1
ATOM 1498 N N . LEU A 1 193 ? -5.335 1.230 19.240 1.00 89.56 193 LEU A N 1
ATOM 1499 C CA . LEU A 1 193 ? -6.020 1.095 20.525 1.00 89.56 193 LEU A CA 1
ATOM 1500 C C . LEU A 1 193 ? -5.885 -0.341 21.055 1.00 89.56 193 LEU A C 1
ATOM 1502 O O . LEU A 1 193 ? -6.613 -1.245 20.648 1.00 89.56 193 LEU A O 1
ATOM 1506 N N . LEU A 1 194 ? -4.967 -0.546 22.000 1.00 86.38 194 LEU A N 1
ATOM 1507 C CA . LEU A 1 194 ? -4.770 -1.851 22.636 1.00 86.38 194 LEU A CA 1
ATOM 1508 C C . LEU A 1 194 ? -5.891 -2.191 23.623 1.00 86.38 194 LEU A C 1
ATOM 1510 O O . LEU A 1 194 ? -6.362 -1.340 24.375 1.00 86.38 194 LEU A O 1
ATOM 1514 N N . SER A 1 195 ? -6.227 -3.474 23.707 1.00 84.62 195 SER A N 1
ATOM 1515 C CA . SER A 1 195 ? -6.917 -4.038 24.868 1.00 84.62 195 SER A CA 1
ATOM 1516 C C . SER A 1 195 ? -5.959 -4.193 26.058 1.00 84.62 195 SER A C 1
ATOM 1518 O O . SER A 1 195 ? -4.735 -4.283 25.900 1.00 84.62 195 SER A O 1
ATOM 1520 N N . VAL A 1 196 ? -6.504 -4.276 27.275 1.00 85.75 196 VAL A N 1
ATOM 1521 C CA . VAL A 1 196 ? -5.706 -4.528 28.489 1.00 85.75 196 VAL A CA 1
ATOM 1522 C C . VAL A 1 196 ? -4.874 -5.822 28.387 1.00 85.75 196 VAL A C 1
ATOM 1524 O O . VAL A 1 196 ? -3.685 -5.771 28.719 1.00 85.75 196 VAL A O 1
ATOM 1527 N N . PRO A 1 197 ? -5.412 -6.967 27.911 1.00 84.19 197 PRO A N 1
ATOM 1528 C CA . PRO A 1 197 ? -4.615 -8.177 27.700 1.00 84.19 197 PRO A CA 1
ATOM 1529 C C . PRO A 1 197 ? -3.451 -7.979 26.722 1.00 84.19 197 PRO A C 1
ATOM 1531 O O . PRO A 1 197 ? -2.331 -8.377 27.036 1.00 84.19 197 PRO A O 1
ATOM 1534 N N . GLN A 1 198 ? -3.678 -7.305 25.587 1.00 85.25 198 GLN A N 1
ATOM 1535 C CA . GLN A 1 198 ? -2.617 -7.012 24.614 1.00 85.25 198 GLN A CA 1
ATOM 1536 C C . GLN A 1 198 ? -1.523 -6.126 25.227 1.00 85.25 198 GLN A C 1
ATOM 1538 O O . GLN A 1 198 ? -0.336 -6.420 25.098 1.00 85.25 198 GLN A O 1
ATOM 1543 N N . ALA A 1 199 ? -1.901 -5.071 25.955 1.00 88.06 199 ALA A N 1
ATOM 1544 C CA . ALA A 1 199 ? -0.939 -4.187 26.610 1.00 88.06 199 ALA A CA 1
ATOM 1545 C C . ALA A 1 199 ? -0.115 -4.916 27.691 1.00 88.06 199 ALA A C 1
ATOM 1547 O O . ALA A 1 199 ? 1.095 -4.703 27.796 1.00 88.06 199 ALA A O 1
ATOM 1548 N N . LYS A 1 200 ? -0.737 -5.815 28.467 1.00 88.88 200 LYS A N 1
ATOM 1549 C CA . LYS A 1 200 ? -0.024 -6.680 29.423 1.00 88.88 200 LYS A CA 1
ATOM 1550 C C . LYS A 1 200 ? 0.971 -7.597 28.714 1.00 88.88 200 LYS A C 1
ATOM 1552 O O . LYS A 1 200 ? 2.111 -7.690 29.159 1.00 88.88 200 LYS A O 1
ATOM 1557 N N . GLN A 1 201 ? 0.564 -8.221 27.611 1.00 85.50 201 GLN A N 1
ATOM 1558 C CA . GLN A 1 201 ? 1.420 -9.113 26.831 1.00 85.50 201 GLN A CA 1
ATOM 1559 C C . GLN A 1 201 ? 2.649 -8.381 26.271 1.00 85.50 201 GLN A C 1
ATOM 1561 O O . GLN A 1 201 ? 3.776 -8.822 26.481 1.00 85.50 201 GLN A O 1
ATOM 1566 N N . ILE A 1 202 ? 2.452 -7.206 25.667 1.00 86.31 202 ILE A N 1
ATOM 1567 C CA . ILE A 1 202 ? 3.550 -6.372 25.151 1.00 86.31 202 ILE A CA 1
ATOM 1568 C C . ILE A 1 202 ? 4.521 -5.979 26.270 1.00 86.31 202 ILE A C 1
ATOM 1570 O O . ILE A 1 202 ? 5.737 -6.012 26.083 1.00 86.31 202 ILE A O 1
ATOM 1574 N N . LEU A 1 203 ? 4.004 -5.604 27.444 1.00 88.25 203 LEU A N 1
ATOM 1575 C CA . LEU A 1 203 ? 4.850 -5.259 28.584 1.00 88.25 203 LEU A CA 1
ATOM 1576 C C . LEU A 1 203 ? 5.700 -6.457 29.036 1.00 88.25 203 LEU A C 1
ATOM 1578 O O . LEU A 1 203 ? 6.905 -6.298 29.228 1.00 88.25 203 LEU A O 1
ATOM 1582 N N . LEU A 1 204 ? 5.094 -7.644 29.145 1.00 87.31 204 LEU A N 1
ATOM 1583 C CA . LEU A 1 204 ? 5.794 -8.880 29.507 1.00 87.31 204 LEU A CA 1
ATOM 1584 C C . LEU A 1 204 ? 6.894 -9.231 28.500 1.00 87.31 204 LEU A C 1
ATOM 1586 O O . LEU A 1 204 ? 7.988 -9.625 28.901 1.00 87.31 204 LEU A O 1
ATOM 1590 N N . GLU A 1 205 ? 6.635 -9.058 27.204 1.00 85.00 205 GLU A N 1
ATOM 1591 C CA . GLU A 1 205 ? 7.631 -9.286 26.154 1.00 85.00 205 GLU A CA 1
ATOM 1592 C C . GLU A 1 205 ? 8.824 -8.337 26.289 1.00 85.00 205 GLU A C 1
ATOM 1594 O O . GLU A 1 205 ? 9.968 -8.790 26.288 1.00 85.00 205 GLU A O 1
ATOM 1599 N N . ILE A 1 206 ? 8.580 -7.036 26.481 1.00 83.75 206 ILE A N 1
ATOM 1600 C CA . ILE A 1 206 ? 9.646 -6.031 26.644 1.00 83.75 206 ILE A CA 1
ATOM 1601 C C . ILE A 1 206 ? 10.505 -6.328 27.881 1.00 83.75 206 ILE A C 1
ATOM 1603 O O . ILE A 1 206 ? 11.734 -6.199 27.834 1.00 83.75 206 ILE A O 1
ATOM 1607 N N . GLU A 1 207 ? 9.872 -6.713 28.990 1.00 84.81 207 GLU A N 1
ATOM 1608 C CA . GLU A 1 207 ? 10.565 -7.089 30.225 1.00 84.81 207 GLU A CA 1
ATOM 1609 C C . GLU A 1 207 ? 11.390 -8.368 30.030 1.00 84.81 207 GLU A C 1
ATOM 1611 O O . GLU A 1 207 ? 12.555 -8.428 30.433 1.00 84.81 207 GLU A O 1
ATOM 1616 N N . TYR A 1 208 ? 10.833 -9.370 29.349 1.00 84.06 208 TYR A N 1
ATOM 1617 C CA . TYR A 1 208 ? 11.540 -10.607 29.031 1.00 84.06 208 TYR A CA 1
ATOM 1618 C C . TYR A 1 208 ? 12.767 -10.361 28.139 1.00 84.06 208 TYR A C 1
ATOM 1620 O O . TYR A 1 208 ? 13.842 -10.906 28.410 1.00 84.06 208 TYR A O 1
ATOM 1628 N N . GLU A 1 209 ? 12.646 -9.518 27.109 1.00 81.38 209 GLU A N 1
ATOM 1629 C CA . GLU A 1 209 ? 13.771 -9.118 26.254 1.00 81.38 209 GLU A CA 1
ATOM 1630 C C . GLU A 1 209 ? 14.893 -8.438 27.050 1.00 81.38 209 GLU A C 1
ATOM 1632 O O . GLU A 1 209 ? 16.074 -8.726 26.818 1.00 81.38 209 GLU A O 1
ATOM 1637 N N . ASP A 1 210 ? 14.544 -7.565 28.006 1.00 79.31 210 ASP A N 1
ATOM 1638 C CA . ASP A 1 210 ? 15.526 -6.925 28.889 1.00 79.31 210 ASP A CA 1
ATOM 1639 C C . ASP A 1 210 ? 16.273 -7.982 29.715 1.00 79.31 210 ASP A C 1
ATOM 1641 O O . ASP A 1 210 ? 17.509 -7.984 29.762 1.00 79.31 210 ASP A O 1
ATOM 1645 N N . HIS A 1 211 ? 15.539 -8.930 30.303 1.00 80.62 211 HIS A N 1
ATOM 1646 C CA . HIS A 1 211 ? 16.110 -10.000 31.120 1.00 80.62 211 HIS A CA 1
ATOM 1647 C C . HIS A 1 211 ? 17.016 -10.952 30.331 1.00 80.62 211 HIS A C 1
ATOM 1649 O O . HIS A 1 211 ? 18.082 -11.318 30.824 1.00 80.62 211 HIS A O 1
ATOM 1655 N N . GLN A 1 212 ? 16.626 -11.342 29.115 1.00 80.12 212 GLN A N 1
ATOM 1656 C CA . GLN A 1 212 ? 17.392 -12.286 28.288 1.00 80.12 212 GLN A CA 1
ATOM 1657 C C . GLN A 1 212 ? 18.450 -11.617 27.402 1.00 80.12 212 GLN A C 1
ATOM 1659 O O . GLN A 1 212 ? 19.226 -12.309 26.743 1.00 80.12 212 GLN A O 1
ATOM 1664 N N . ASN A 1 213 ? 18.482 -10.280 27.354 1.00 74.56 213 ASN A N 1
ATOM 1665 C CA . ASN A 1 213 ? 19.316 -9.496 26.438 1.00 74.56 213 ASN A CA 1
ATOM 1666 C C . ASN A 1 213 ? 19.203 -9.960 24.971 1.00 74.56 213 ASN A C 1
ATOM 1668 O O . ASN A 1 213 ? 20.171 -9.929 24.208 1.00 74.56 213 ASN A O 1
ATOM 1672 N N . LYS A 1 214 ? 18.013 -10.427 24.587 1.00 75.31 214 LYS A N 1
ATOM 1673 C CA . LYS A 1 214 ? 17.717 -11.005 23.279 1.00 75.31 214 LYS A CA 1
ATOM 1674 C C . LYS A 1 214 ? 16.450 -10.354 22.758 1.00 75.31 214 LYS A C 1
ATOM 1676 O O . LYS A 1 214 ? 15.416 -10.447 23.406 1.00 75.31 214 LYS A O 1
ATOM 1681 N N . ARG A 1 215 ? 16.532 -9.746 21.572 1.00 67.62 215 ARG A N 1
ATOM 1682 C CA . ARG A 1 215 ? 15.337 -9.292 20.855 1.00 67.62 215 ARG A CA 1
ATOM 1683 C C . ARG A 1 215 ? 14.528 -10.496 20.405 1.00 67.62 215 ARG A C 1
ATOM 1685 O O . ARG A 1 215 ? 15.058 -11.391 19.739 1.00 67.62 215 ARG A O 1
ATOM 1692 N N . ILE A 1 216 ? 13.257 -10.482 20.747 1.00 66.31 216 ILE A N 1
ATOM 1693 C CA . ILE A 1 216 ? 12.250 -11.375 20.213 1.00 66.31 216 ILE A CA 1
ATOM 1694 C C . ILE A 1 216 ? 11.535 -10.580 19.121 1.00 66.31 216 ILE A C 1
ATOM 1696 O O . ILE A 1 216 ? 11.267 -9.390 19.279 1.00 66.31 216 ILE A O 1
ATOM 1700 N N . PRO A 1 217 ? 11.261 -11.170 17.951 1.00 58.50 217 PRO A N 1
ATOM 1701 C CA . PRO A 1 217 ? 10.334 -10.548 17.023 1.00 58.50 217 PRO A CA 1
ATOM 1702 C C . PRO A 1 217 ? 9.008 -10.368 17.767 1.00 58.50 217 PRO A C 1
ATOM 1704 O O . PRO A 1 217 ? 8.366 -11.367 18.073 1.00 58.50 217 PRO A O 1
ATOM 1707 N N . ARG A 1 218 ? 8.646 -9.126 18.118 1.00 60.06 218 ARG A N 1
ATOM 1708 C CA . ARG A 1 218 ? 7.381 -8.815 18.798 1.00 60.06 218 ARG A CA 1
ATOM 1709 C C . ARG A 1 218 ? 6.264 -9.339 17.929 1.00 60.06 218 ARG A C 1
ATOM 1711 O O . ARG A 1 218 ? 6.021 -8.750 16.883 1.00 60.06 218 ARG A O 1
ATOM 1718 N N . GLN A 1 219 ? 5.671 -10.469 18.279 1.00 51.38 219 GLN A N 1
ATOM 1719 C CA . GLN A 1 219 ? 4.495 -10.983 17.605 1.00 51.38 219 GLN A CA 1
ATOM 1720 C C . GLN A 1 219 ? 3.337 -10.212 18.198 1.00 51.38 219 GLN A C 1
ATOM 1722 O O . GLN A 1 219 ? 3.005 -10.392 19.361 1.00 51.38 219 GLN A O 1
ATOM 1727 N N . ALA A 1 220 ? 2.749 -9.309 17.411 1.00 48.75 220 ALA A N 1
ATOM 1728 C CA . ALA A 1 220 ? 1.364 -8.944 17.651 1.00 48.75 220 ALA A CA 1
ATOM 1729 C C . ALA A 1 220 ? 0.572 -10.230 17.402 1.00 48.75 220 ALA A C 1
ATOM 1731 O O . ALA A 1 220 ? 0.166 -10.493 16.281 1.00 48.75 220 ALA A O 1
ATOM 1732 N N . ASP A 1 221 ? 0.550 -11.117 18.396 1.00 52.62 221 ASP A N 1
ATOM 1733 C CA . ASP A 1 221 ? 0.006 -12.458 18.285 1.00 52.62 221 ASP A CA 1
ATOM 1734 C C . ASP A 1 221 ? -1.499 -12.325 18.105 1.00 52.62 221 ASP A C 1
ATOM 1736 O O . ASP A 1 221 ? -2.189 -11.906 19.040 1.00 52.62 221 ASP A O 1
ATOM 1740 N N . PRO A 1 222 ? -2.052 -12.657 16.930 1.00 55.72 222 PRO A N 1
ATOM 1741 C CA . PRO A 1 222 ? -3.452 -12.886 16.838 1.00 55.72 222 PRO A CA 1
ATOM 1742 C C . PRO A 1 222 ? -3.582 -14.353 17.198 1.00 55.72 222 PRO A C 1
ATOM 1744 O O . PRO A 1 222 ? -3.463 -15.232 16.331 1.00 55.72 222 PRO A O 1
ATOM 1747 N N . THR A 1 223 ? -3.855 -14.617 18.472 1.00 63.41 223 THR A N 1
ATOM 1748 C CA . THR A 1 223 ? -4.425 -15.908 18.833 1.00 63.41 223 THR A CA 1
ATOM 1749 C C . THR A 1 223 ? -5.615 -16.147 17.885 1.00 63.41 223 THR A C 1
ATOM 1751 O O . THR A 1 223 ? -6.261 -15.171 17.475 1.00 63.41 223 THR A O 1
ATOM 1754 N N . PRO A 1 224 ? -5.905 -17.381 17.438 1.00 71.19 224 PRO A N 1
ATOM 1755 C CA . PRO A 1 224 ? -6.985 -17.641 16.481 1.00 71.19 224 PRO A CA 1
ATOM 1756 C C . PRO A 1 224 ? -8.321 -16.959 16.829 1.00 71.19 224 PRO A C 1
ATOM 1758 O O . PRO A 1 224 ? -9.105 -16.635 15.940 1.00 71.19 224 PRO A O 1
ATOM 1761 N N . GLU A 1 225 ? -8.555 -16.686 18.112 1.00 76.38 225 GLU A N 1
ATOM 1762 C CA . GLU A 1 225 ? -9.706 -15.962 18.648 1.00 76.38 225 GLU A CA 1
ATOM 1763 C C . GLU A 1 225 ? -9.772 -14.492 18.208 1.00 76.38 225 GLU A C 1
ATOM 1765 O O . GLU A 1 225 ? -10.864 -13.964 18.046 1.00 76.38 225 GLU A O 1
ATOM 1770 N N . SER A 1 226 ? -8.646 -13.832 17.961 1.00 80.81 226 SER A N 1
ATOM 1771 C CA . SER A 1 226 ? -8.598 -12.444 17.470 1.00 80.81 226 SER A CA 1
ATOM 1772 C C . SER A 1 226 ? -8.818 -12.316 15.956 1.00 80.81 226 SER A C 1
ATOM 1774 O O . SER A 1 226 ? -8.827 -11.210 15.421 1.00 80.81 226 SER A O 1
ATOM 1776 N N . LEU A 1 227 ? -8.992 -13.429 15.238 1.00 87.94 227 LEU A N 1
ATOM 1777 C CA . LEU A 1 227 ? -9.335 -13.406 13.819 1.00 87.94 227 LEU A CA 1
ATOM 1778 C C . LEU A 1 227 ? -10.848 -13.326 13.629 1.00 87.94 227 LEU A C 1
ATOM 1780 O O . LEU A 1 227 ? -11.633 -13.873 14.412 1.00 87.94 227 LEU A O 1
ATOM 1784 N N . TRP A 1 228 ? -11.265 -12.673 12.548 1.00 91.06 228 TRP A N 1
ATOM 1785 C CA . TRP A 1 228 ? -12.657 -12.696 12.113 1.00 91.06 228 TRP A CA 1
ATOM 1786 C C . TRP A 1 228 ? -13.023 -14.092 11.607 1.00 91.06 228 TRP A C 1
ATOM 1788 O O . TRP A 1 228 ? -12.421 -14.617 10.674 1.00 91.06 228 TRP A O 1
ATOM 1798 N N . THR A 1 229 ? -14.006 -14.722 12.249 1.00 89.44 229 THR A N 1
ATOM 1799 C CA . THR A 1 229 ? -14.436 -16.088 11.910 1.00 89.44 229 THR A CA 1
ATOM 1800 C C . THR A 1 229 ? -15.371 -16.119 10.703 1.00 89.44 229 THR A C 1
ATOM 1802 O O . THR A 1 229 ? -15.376 -17.093 9.951 1.00 89.44 229 THR A O 1
ATOM 1805 N N . ASN A 1 230 ? -16.142 -15.049 10.503 1.00 90.12 230 ASN A N 1
ATOM 1806 C CA . ASN A 1 230 ? -16.938 -14.812 9.307 1.00 90.12 230 ASN A CA 1
ATOM 1807 C C . ASN A 1 230 ? -16.203 -13.823 8.395 1.00 90.12 230 ASN A C 1
ATOM 1809 O O . ASN A 1 230 ? -15.753 -12.775 8.853 1.00 90.12 230 ASN A O 1
ATOM 1813 N N . LEU A 1 231 ? -16.101 -14.155 7.108 1.00 92.94 231 LEU A N 1
ATOM 1814 C CA . LEU A 1 231 ? -15.448 -13.306 6.108 1.00 92.94 231 LEU A CA 1
ATOM 1815 C C . LEU A 1 231 ? -16.336 -12.136 5.665 1.00 92.94 231 LEU A C 1
ATOM 1817 O O . LEU A 1 231 ? -15.824 -11.182 5.087 1.00 92.94 231 LEU A O 1
ATOM 1821 N N . THR A 1 232 ? -17.640 -12.196 5.954 1.00 96.88 232 THR A N 1
ATOM 1822 C CA . THR A 1 232 ? -18.554 -11.057 5.837 1.00 96.88 232 THR A CA 1
ATOM 1823 C C . THR A 1 232 ? -18.678 -10.380 7.194 1.00 96.88 232 THR A C 1
ATOM 1825 O O . THR A 1 232 ? -19.344 -10.890 8.097 1.00 96.88 232 THR A O 1
ATOM 1828 N N . ILE A 1 233 ? -18.018 -9.236 7.329 1.00 97.00 233 ILE A N 1
ATOM 1829 C CA . ILE A 1 233 ? -17.936 -8.450 8.554 1.00 97.00 233 ILE A CA 1
ATOM 1830 C C . ILE A 1 233 ? -19.071 -7.420 8.548 1.00 97.00 233 ILE A C 1
ATOM 1832 O O . ILE A 1 233 ? -19.114 -6.559 7.663 1.00 97.00 233 IL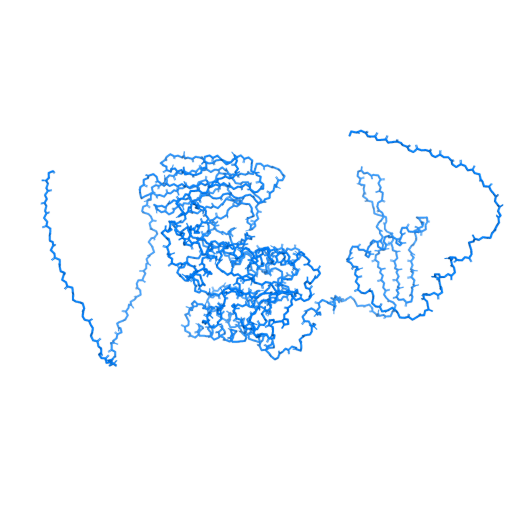E A O 1
ATOM 1836 N N . PRO A 1 234 ? -20.003 -7.475 9.513 1.00 97.62 234 PRO A N 1
ATOM 1837 C CA . PRO A 1 234 ? -21.012 -6.440 9.657 1.00 97.62 234 PRO A CA 1
ATOM 1838 C C . PRO A 1 234 ? -20.360 -5.108 10.029 1.00 97.62 234 PRO A C 1
ATOM 1840 O O . PRO A 1 234 ? -19.436 -5.065 10.846 1.00 97.62 234 PRO A O 1
ATOM 1843 N N . TYR A 1 235 ? -20.865 -4.011 9.475 1.00 97.12 235 TYR A N 1
ATOM 1844 C CA . TYR A 1 235 ? -20.461 -2.676 9.885 1.00 97.12 235 TYR A CA 1
ATOM 1845 C C . TYR A 1 235 ? -21.633 -1.697 9.915 1.00 97.12 235 TYR A C 1
ATOM 1847 O O . TYR A 1 235 ? -22.627 -1.843 9.204 1.00 97.12 235 TYR A O 1
ATOM 1855 N N . THR A 1 236 ? -21.503 -0.666 10.739 1.00 95.75 236 THR A N 1
ATOM 1856 C CA . THR A 1 236 ? -22.469 0.430 10.848 1.00 95.75 236 THR A CA 1
ATOM 1857 C C . THR A 1 236 ? -21.742 1.748 11.085 1.00 95.75 236 THR A C 1
ATOM 1859 O O . THR A 1 236 ? -20.551 1.788 11.406 1.00 95.75 236 THR A O 1
ATOM 1862 N N . PHE A 1 237 ? -22.474 2.844 10.931 1.00 94.50 237 PHE A N 1
ATOM 1863 C CA . PHE A 1 237 ? -22.017 4.176 11.292 1.00 94.50 237 PHE A CA 1
ATOM 1864 C C . PHE A 1 237 ? -22.656 4.598 12.607 1.00 94.50 237 PHE A C 1
ATOM 1866 O O . PHE A 1 237 ? -23.868 4.461 12.792 1.00 94.50 237 PHE A O 1
ATOM 1873 N N . HIS A 1 238 ? -21.848 5.135 13.511 1.00 91.88 238 HIS A N 1
ATOM 1874 C CA . HIS A 1 238 ? -22.360 5.749 14.723 1.00 91.88 238 HIS A CA 1
ATOM 1875 C C . HIS A 1 238 ? -23.185 7.016 14.367 1.00 91.88 238 HIS A C 1
ATOM 1877 O O . HIS A 1 238 ? -22.966 7.634 13.320 1.00 91.88 238 HIS A O 1
ATOM 1883 N N . PRO A 1 239 ? -24.185 7.433 15.173 1.00 88.19 239 PRO A N 1
ATOM 1884 C CA . PRO A 1 239 ? -25.077 8.543 14.810 1.00 88.19 239 PRO A CA 1
ATOM 1885 C C . PRO A 1 239 ? -24.401 9.898 14.545 1.00 88.19 239 PRO A C 1
ATOM 1887 O O . PRO A 1 239 ? -24.983 10.745 13.866 1.00 88.19 239 PRO A O 1
ATOM 1890 N N . ASP A 1 240 ? -23.187 10.110 15.048 1.00 83.38 240 ASP A N 1
ATOM 1891 C CA . ASP A 1 240 ? -22.357 11.292 14.769 1.00 83.38 240 ASP A CA 1
ATOM 1892 C C . ASP A 1 240 ? -21.928 11.395 13.293 1.00 83.38 240 ASP A C 1
ATOM 1894 O O . ASP A 1 240 ? -21.737 12.501 12.787 1.00 83.38 240 ASP A O 1
ATOM 1898 N N . PHE A 1 241 ? -21.863 10.273 12.573 1.00 82.50 241 PHE A N 1
ATOM 1899 C CA . PHE A 1 241 ? -21.594 10.210 11.134 1.00 82.50 241 PHE A CA 1
ATOM 1900 C C . PHE A 1 241 ? -22.813 10.541 10.272 1.00 82.50 241 PHE A C 1
ATOM 1902 O O . PHE A 1 241 ? -22.655 10.875 9.098 1.00 82.50 241 PHE A O 1
ATOM 1909 N N . LYS A 1 242 ? -24.035 10.467 10.821 1.00 68.25 242 LYS A N 1
ATOM 1910 C CA . LYS A 1 242 ? -25.287 10.409 10.040 1.00 68.25 242 LYS A CA 1
ATOM 1911 C C . LYS A 1 242 ? -25.495 11.589 9.079 1.00 68.25 242 LYS A C 1
ATOM 1913 O O . LYS A 1 242 ? -26.185 11.437 8.074 1.00 68.25 242 LYS A O 1
ATOM 1918 N N . ASN A 1 243 ? -24.883 12.740 9.358 1.00 77.25 243 ASN A N 1
ATOM 1919 C CA . ASN A 1 243 ? -24.984 13.944 8.528 1.00 77.25 243 ASN A CA 1
ATOM 1920 C C . ASN A 1 243 ? -23.718 14.242 7.700 1.00 77.25 243 ASN A C 1
ATOM 1922 O O . ASN A 1 243 ? -23.728 15.179 6.901 1.00 77.25 243 ASN A O 1
ATOM 1926 N N . ASP A 1 244 ? -22.643 13.462 7.848 1.00 84.56 244 ASP A N 1
ATOM 1927 C CA . ASP A 1 244 ? -21.386 13.644 7.116 1.00 84.56 244 ASP A CA 1
ATOM 1928 C C . ASP A 1 244 ? -21.302 12.661 5.940 1.00 84.56 244 ASP A C 1
ATOM 1930 O O . ASP A 1 244 ? -20.617 11.636 5.961 1.00 84.56 244 ASP A O 1
ATOM 1934 N N . SER A 1 245 ? -22.044 12.984 4.878 1.00 88.25 245 SER A N 1
ATOM 1935 C CA . SER A 1 245 ? -22.068 12.176 3.651 1.00 88.25 245 SER A CA 1
ATOM 1936 C C . SER A 1 245 ? -20.678 11.970 3.037 1.00 88.25 245 SER A C 1
ATOM 1938 O O . SER A 1 245 ? -20.432 10.932 2.424 1.00 88.25 245 SER A O 1
ATOM 1940 N N . LYS A 1 246 ? -19.753 12.922 3.226 1.00 87.88 246 LYS A N 1
ATOM 1941 C CA . LYS A 1 246 ? -18.379 12.816 2.731 1.00 87.88 246 LYS A CA 1
ATOM 1942 C C . LYS A 1 246 ? -17.626 11.720 3.485 1.00 87.88 246 LYS A C 1
ATOM 1944 O O . LYS A 1 246 ? -17.042 10.851 2.837 1.00 87.88 246 LYS A O 1
ATOM 1949 N N . LEU A 1 247 ? -17.685 11.719 4.819 1.00 87.75 247 LEU A N 1
ATOM 1950 C CA . LEU A 1 247 ? -17.055 10.679 5.636 1.00 87.75 247 LEU A CA 1
ATOM 1951 C C . LEU A 1 247 ? -17.668 9.292 5.411 1.00 87.75 247 LEU A C 1
ATOM 1953 O O . LEU A 1 247 ? -16.946 8.308 5.267 1.00 87.75 247 LEU A O 1
ATOM 1957 N N . ILE A 1 248 ? -18.993 9.202 5.303 1.00 92.50 248 ILE A N 1
ATOM 1958 C CA . ILE A 1 248 ? -19.658 7.932 4.976 1.00 92.50 248 ILE A CA 1
ATOM 1959 C C . ILE A 1 248 ? -19.153 7.392 3.631 1.00 92.50 248 ILE A C 1
ATOM 1961 O O . ILE A 1 248 ? -18.860 6.201 3.505 1.00 92.50 248 ILE A O 1
ATOM 1965 N N . ASN A 1 249 ? -19.036 8.259 2.622 1.00 94.00 249 ASN A N 1
ATOM 1966 C CA . ASN A 1 249 ? -18.579 7.857 1.297 1.00 94.00 249 ASN A CA 1
ATOM 1967 C C . ASN A 1 249 ? -17.115 7.408 1.301 1.00 94.00 249 ASN A C 1
ATOM 1969 O O . ASN A 1 249 ? -16.811 6.396 0.674 1.00 94.00 249 ASN A O 1
ATOM 1973 N N . VAL A 1 250 ? -16.215 8.100 2.009 1.00 94.56 250 VAL A N 1
ATOM 1974 C CA . VAL A 1 250 ? -14.802 7.686 2.044 1.00 94.56 250 VAL A CA 1
ATOM 1975 C C . VAL A 1 250 ? -14.608 6.372 2.795 1.00 94.56 250 VAL A C 1
ATOM 1977 O O . VAL A 1 250 ? -13.828 5.540 2.335 1.00 94.56 250 VAL A O 1
ATOM 1980 N N . VAL A 1 251 ? -15.374 6.123 3.867 1.00 96.50 251 VAL A N 1
ATOM 1981 C CA . VAL A 1 251 ? -15.365 4.816 4.541 1.00 96.50 251 VAL A CA 1
ATOM 1982 C C . VAL A 1 251 ? -15.794 3.718 3.571 1.00 96.50 251 VAL A C 1
ATOM 1984 O O . VAL A 1 251 ? -15.075 2.741 3.395 1.00 96.50 251 VAL A O 1
ATOM 1987 N N . LYS A 1 252 ? -16.911 3.908 2.858 1.00 96.94 252 LYS A N 1
ATOM 1988 C CA . LYS A 1 252 ? -17.383 2.943 1.849 1.00 96.94 252 LYS A CA 1
ATOM 1989 C C . LYS A 1 252 ? -16.357 2.694 0.741 1.00 96.94 252 LYS A C 1
ATOM 1991 O O . LYS A 1 252 ? -16.189 1.554 0.323 1.00 96.94 252 LYS A O 1
ATOM 1996 N N . ILE A 1 253 ? -15.666 3.737 0.280 1.00 96.75 253 ILE A N 1
ATOM 1997 C CA . ILE A 1 253 ? -14.596 3.615 -0.719 1.00 96.75 253 ILE A CA 1
ATOM 1998 C C . ILE A 1 253 ? -13.419 2.801 -0.162 1.00 96.75 253 ILE A C 1
ATOM 2000 O O . ILE A 1 253 ? -12.925 1.915 -0.854 1.00 96.75 253 ILE A O 1
ATOM 2004 N N . GLY A 1 254 ? -12.983 3.062 1.074 1.00 96.88 254 GLY A N 1
ATOM 2005 C CA . GLY A 1 254 ? -11.894 2.310 1.704 1.00 96.88 254 GLY A CA 1
ATOM 2006 C C . GLY A 1 254 ? -12.249 0.841 1.947 1.00 96.88 254 GLY A C 1
ATOM 2007 O O . GLY A 1 254 ? -11.445 -0.037 1.641 1.00 96.88 254 GLY A O 1
ATOM 2008 N N . LEU A 1 255 ? -13.476 0.559 2.398 1.00 98.06 255 LEU A N 1
ATOM 2009 C CA . LEU A 1 255 ? -13.988 -0.809 2.521 1.00 98.06 255 LEU A CA 1
ATOM 2010 C C . LEU A 1 255 ? -14.009 -1.513 1.159 1.00 98.06 255 LEU A C 1
ATOM 2012 O O . LEU A 1 255 ? -13.434 -2.588 1.017 1.00 98.06 255 LEU A O 1
ATOM 2016 N N . SER A 1 256 ? -14.570 -0.869 0.131 1.00 97.94 256 SER A N 1
ATOM 2017 C CA . SER A 1 256 ? -14.601 -1.409 -1.234 1.00 97.94 256 SER A CA 1
ATOM 2018 C C . SER A 1 256 ? -13.198 -1.656 -1.801 1.00 97.94 256 SER A C 1
ATOM 2020 O O . SER A 1 256 ? -12.982 -2.643 -2.506 1.00 97.94 256 SER A O 1
ATOM 2022 N N . HIS A 1 257 ? -12.216 -0.816 -1.454 1.00 97.06 257 HIS A N 1
ATOM 2023 C CA . HIS A 1 257 ? -10.813 -1.039 -1.810 1.00 97.06 257 HIS A CA 1
ATOM 2024 C C . HIS A 1 257 ? -10.288 -2.352 -1.213 1.00 97.06 257 HIS A C 1
ATOM 2026 O O . HIS A 1 257 ? -9.734 -3.170 -1.947 1.00 97.06 257 HIS A O 1
ATOM 2032 N N . VAL A 1 258 ? -10.537 -2.617 0.074 1.00 97.00 258 VAL A N 1
ATOM 2033 C CA . VAL A 1 258 ? -10.169 -3.890 0.724 1.00 97.00 258 VAL A CA 1
ATOM 2034 C C . VAL A 1 258 ? -10.904 -5.082 0.094 1.00 97.00 258 VAL A C 1
ATOM 2036 O O . VAL A 1 258 ? -10.273 -6.103 -0.199 1.00 97.00 258 VAL A O 1
ATOM 2039 N N . GLU A 1 259 ? -12.205 -4.958 -0.182 1.00 97.75 259 GLU A N 1
ATOM 2040 C CA . GLU A 1 259 ? -12.998 -6.009 -0.844 1.00 97.75 259 GLU A CA 1
ATOM 2041 C C . GLU A 1 259 ? -12.484 -6.318 -2.248 1.00 97.75 259 GLU A C 1
ATOM 2043 O O . GLU A 1 259 ? -12.449 -7.475 -2.657 1.00 97.75 259 GLU A O 1
ATOM 2048 N N . SER A 1 260 ? -12.039 -5.302 -2.991 1.00 97.19 260 SER A N 1
ATOM 2049 C CA . SER A 1 260 ? -11.518 -5.477 -4.349 1.00 97.19 260 SER A CA 1
ATOM 2050 C C . SER A 1 260 ? -10.214 -6.277 -4.386 1.00 97.19 260 SER A C 1
ATOM 2052 O O . SER A 1 260 ? -9.876 -6.855 -5.424 1.00 97.19 260 SER A O 1
ATOM 2054 N N . LEU A 1 261 ? -9.492 -6.328 -3.260 1.00 96.25 261 LEU A N 1
ATOM 2055 C CA . LEU A 1 261 ? -8.184 -6.961 -3.132 1.00 96.25 261 LEU A CA 1
ATOM 2056 C C . LEU A 1 261 ? -8.206 -8.292 -2.374 1.00 96.25 261 LEU A C 1
ATOM 2058 O O . LEU A 1 261 ? -7.236 -9.052 -2.460 1.00 96.25 261 LEU A O 1
ATOM 2062 N N . THR A 1 262 ? -9.277 -8.574 -1.633 1.00 96.25 262 THR A N 1
ATOM 2063 C CA . THR A 1 262 ? -9.344 -9.702 -0.698 1.00 96.25 262 THR A CA 1
ATOM 2064 C C . THR A 1 262 ? -10.689 -10.420 -0.735 1.00 96.25 262 THR A C 1
ATOM 2066 O O . THR A 1 262 ? -11.641 -9.923 -1.324 1.00 96.25 262 THR A O 1
ATOM 2069 N N . CYS A 1 263 ? -10.796 -11.583 -0.086 1.00 96.06 263 CYS A N 1
ATOM 2070 C CA . CYS A 1 263 ? -12.083 -12.267 0.103 1.00 96.06 263 CYS A CA 1
ATOM 2071 C C . CYS A 1 263 ? -12.967 -11.656 1.202 1.00 96.06 263 CYS A C 1
ATOM 2073 O O . CYS A 1 263 ? -14.109 -12.088 1.351 1.00 96.06 263 CYS A O 1
ATOM 2075 N N . ILE A 1 264 ? -12.455 -10.700 1.986 1.00 97.06 264 ILE A N 1
ATOM 2076 C CA . ILE A 1 264 ? -13.227 -10.056 3.051 1.00 97.06 264 ILE A CA 1
ATOM 2077 C C . ILE A 1 264 ? -14.349 -9.229 2.422 1.00 97.06 264 ILE A C 1
ATOM 2079 O O . ILE A 1 264 ? -14.168 -8.623 1.362 1.00 97.06 264 ILE A O 1
ATOM 2083 N N . ARG A 1 265 ? -15.520 -9.242 3.054 1.00 97.88 265 ARG A N 1
ATOM 2084 C CA . ARG A 1 265 ? -16.716 -8.497 2.653 1.00 97.88 265 ARG A CA 1
ATOM 2085 C C . ARG A 1 265 ? -17.240 -7.686 3.819 1.00 97.88 265 ARG A C 1
ATOM 2087 O O . ARG A 1 265 ? -17.111 -8.112 4.963 1.00 97.88 265 ARG A O 1
ATOM 2094 N N . PHE A 1 266 ? -17.870 -6.559 3.518 1.00 98.25 266 PHE A N 1
ATOM 2095 C CA . PHE A 1 266 ? -18.459 -5.678 4.514 1.00 98.25 266 PHE A CA 1
ATOM 2096 C C . PHE A 1 266 ? -19.956 -5.519 4.265 1.00 98.25 266 PHE A C 1
ATOM 2098 O O . PHE A 1 266 ? -20.391 -5.033 3.222 1.00 98.25 266 PHE A O 1
ATOM 2105 N N . GLU A 1 267 ? -20.763 -5.924 5.242 1.00 97.38 267 GLU A N 1
ATOM 2106 C CA . GLU A 1 267 ? -22.221 -5.807 5.176 1.00 97.38 267 GLU A CA 1
ATOM 2107 C C . GLU A 1 267 ? -22.683 -4.598 5.991 1.00 97.38 267 GLU A C 1
ATOM 2109 O O . GLU A 1 267 ? -22.456 -4.535 7.197 1.00 97.38 267 GLU A O 1
ATOM 2114 N N . ALA A 1 268 ? -23.321 -3.630 5.332 1.00 96.38 268 ALA A N 1
ATOM 2115 C CA . ALA A 1 268 ? -23.770 -2.398 5.971 1.00 96.38 268 ALA A CA 1
ATOM 2116 C C . ALA A 1 268 ? -25.105 -2.588 6.702 1.00 96.38 268 ALA A C 1
ATOM 2118 O O . ALA A 1 268 ? -26.070 -3.067 6.109 1.00 96.38 268 ALA A O 1
ATOM 2119 N N . TYR A 1 269 ? -25.186 -2.102 7.939 1.00 94.94 269 TYR A N 1
ATOM 2120 C CA . TYR A 1 269 ? -26.417 -2.023 8.727 1.00 94.94 269 TYR A CA 1
ATOM 2121 C C . TYR A 1 269 ? -26.802 -0.558 8.970 1.00 94.94 269 TYR A C 1
ATOM 2123 O O . TYR A 1 269 ? -25.949 0.331 9.015 1.00 94.94 269 TYR A O 1
ATOM 2131 N N . GLU A 1 270 ? -28.105 -0.288 9.109 1.00 89.56 270 GLU A N 1
ATOM 2132 C CA . GLU A 1 270 ? -28.604 1.076 9.342 1.00 89.56 270 GLU A CA 1
ATOM 2133 C C . GLU A 1 270 ? -28.238 1.614 10.731 1.00 89.56 270 GLU A C 1
ATOM 2135 O O . GLU A 1 270 ? -28.070 2.822 10.912 1.00 89.56 270 GLU A O 1
ATOM 2140 N N . ASN A 1 271 ? -28.176 0.723 11.720 1.00 88.06 271 ASN A N 1
ATOM 2141 C CA . ASN A 1 271 ? -27.816 1.011 13.101 1.00 88.06 271 ASN A CA 1
ATOM 2142 C C . ASN A 1 271 ? -27.286 -0.262 13.783 1.00 88.06 271 ASN A C 1
ATOM 2144 O O . ASN A 1 271 ? -27.320 -1.354 13.217 1.00 88.06 271 ASN A O 1
ATOM 2148 N N . ASN A 1 272 ? -26.815 -0.119 15.021 1.00 91.19 272 ASN A N 1
ATOM 2149 C CA . ASN A 1 272 ? -26.244 -1.221 15.791 1.00 91.19 272 ASN A CA 1
ATOM 2150 C C . ASN A 1 272 ? -27.270 -2.063 16.575 1.00 91.19 272 ASN A C 1
ATOM 2152 O O . ASN A 1 272 ? -26.868 -3.048 17.184 1.00 91.19 272 ASN A O 1
ATOM 2156 N N . THR A 1 273 ? -28.565 -1.721 16.583 1.00 92.31 273 THR A N 1
ATOM 2157 C CA . THR A 1 273 ? -29.567 -2.387 17.438 1.00 92.31 273 THR A CA 1
ATOM 2158 C C . THR A 1 273 ? -29.695 -3.870 17.098 1.00 92.31 273 THR A C 1
ATOM 2160 O O . THR A 1 273 ? -29.514 -4.706 17.977 1.00 92.31 273 THR A O 1
ATOM 2163 N N . GLU A 1 274 ? -29.888 -4.208 15.819 1.00 92.31 274 GLU A N 1
ATOM 2164 C CA . GLU A 1 274 ? -29.973 -5.608 15.372 1.00 92.31 274 GLU A CA 1
ATOM 2165 C C . GLU A 1 274 ? -28.679 -6.384 15.662 1.00 92.31 274 GLU A C 1
ATOM 2167 O O . GLU A 1 274 ? -28.714 -7.543 16.080 1.00 92.31 274 GLU A O 1
ATOM 2172 N N . LEU A 1 275 ? -27.527 -5.738 15.455 1.00 92.31 275 LEU A N 1
ATOM 2173 C CA . LEU A 1 275 ? -26.210 -6.342 15.652 1.00 92.31 275 LEU A CA 1
ATOM 2174 C C . LEU A 1 275 ? -25.974 -6.686 17.127 1.00 92.31 275 LEU A C 1
ATOM 2176 O O . LEU A 1 275 ? -25.549 -7.800 17.437 1.00 92.31 275 LEU A O 1
ATOM 2180 N N . VAL A 1 276 ? -26.308 -5.757 18.026 1.00 92.88 276 VAL A N 1
ATOM 2181 C CA . VAL A 1 276 ? -26.196 -5.928 19.480 1.00 92.88 276 VAL A CA 1
ATOM 2182 C C . VAL A 1 276 ? -27.190 -6.974 19.990 1.00 92.88 276 VAL A C 1
ATOM 2184 O O . VAL A 1 276 ? -26.791 -7.862 20.740 1.00 92.88 276 VAL A O 1
ATOM 2187 N N . GLU A 1 277 ? -28.456 -6.921 19.567 1.00 92.94 277 GLU A N 1
ATOM 2188 C CA . GLU A 1 277 ? -29.486 -7.895 19.968 1.00 92.94 277 GLU A CA 1
ATOM 2189 C C . GLU A 1 277 ? -29.150 -9.321 19.514 1.00 92.94 277 GLU A C 1
ATOM 2191 O O . GLU A 1 277 ? -29.402 -10.284 20.238 1.00 92.94 277 GLU A O 1
ATOM 2196 N N . SER A 1 278 ? -28.530 -9.454 18.340 1.00 90.88 278 SER A N 1
ATOM 2197 C CA . SER A 1 278 ? -28.091 -10.741 17.789 1.00 90.88 278 SER A CA 1
ATOM 2198 C C . SER A 1 278 ? -26.755 -11.230 18.362 1.00 90.88 278 SER A C 1
ATOM 2200 O O . SER A 1 278 ? -26.312 -12.321 18.004 1.00 90.88 278 SER A O 1
ATOM 2202 N N . GLY A 1 279 ? -26.084 -10.430 19.200 1.00 91.38 279 GLY A N 1
ATOM 2203 C CA . GLY A 1 279 ? -24.754 -10.740 19.729 1.00 91.38 279 GLY A CA 1
ATOM 2204 C C . GLY A 1 279 ? -23.680 -10.881 18.644 1.00 91.38 279 GLY A C 1
ATOM 2205 O O . GLY A 1 279 ? -22.756 -11.675 18.809 1.00 91.38 279 GLY A O 1
ATOM 2206 N N . LYS A 1 280 ? -23.823 -10.172 17.516 1.00 92.06 280 LYS A N 1
ATOM 2207 C CA . LYS A 1 280 ? -22.829 -10.174 16.434 1.00 92.06 280 LYS A CA 1
ATOM 2208 C C . LYS A 1 280 ? -21.637 -9.297 16.815 1.00 92.06 280 LYS A C 1
ATOM 2210 O O . LYS A 1 280 ? -21.798 -8.251 17.440 1.00 92.06 280 LYS A O 1
ATOM 2215 N N . ASP A 1 281 ? -20.460 -9.689 16.345 1.00 94.19 281 ASP A N 1
ATOM 22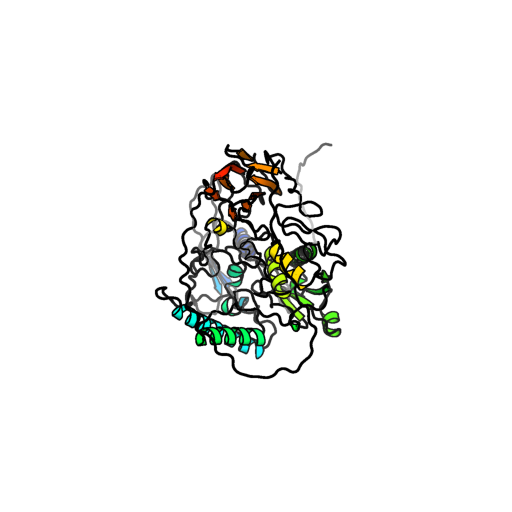16 C CA . ASP A 1 281 ? -19.283 -8.824 16.330 1.00 94.19 281 ASP A CA 1
ATOM 2217 C C . ASP A 1 281 ? -19.320 -7.955 15.071 1.00 94.19 281 ASP A C 1
ATOM 2219 O O . ASP A 1 281 ? -19.641 -8.456 13.989 1.00 94.19 281 ASP A O 1
ATOM 2223 N N . PHE A 1 282 ? -19.013 -6.665 15.190 1.00 95.88 282 PHE A N 1
ATOM 2224 C CA . PHE A 1 282 ? -19.131 -5.725 14.075 1.00 95.88 282 PHE A CA 1
ATOM 2225 C C . PHE A 1 282 ? -18.217 -4.510 14.220 1.00 95.88 282 PHE A C 1
ATOM 2227 O O . PHE A 1 282 ? -17.784 -4.159 15.318 1.00 95.88 282 PHE A O 1
ATOM 2234 N N . LEU A 1 283 ? -17.970 -3.841 13.096 1.00 96.69 283 LEU A N 1
ATOM 2235 C CA . LEU A 1 283 ? -17.238 -2.578 13.049 1.00 96.69 283 LEU A CA 1
ATOM 2236 C C . LEU A 1 283 ? -18.204 -1.388 13.156 1.00 96.69 283 LEU A C 1
ATOM 2238 O O . LEU A 1 283 ? -19.179 -1.289 12.412 1.00 96.69 283 LEU A O 1
ATOM 2242 N N . GLU A 1 284 ? -17.930 -0.453 14.059 1.00 95.38 284 GLU A N 1
ATOM 2243 C CA . GLU A 1 284 ? -18.680 0.798 14.207 1.00 95.38 284 GLU A CA 1
ATOM 2244 C C . GLU A 1 284 ? -17.762 1.985 13.889 1.00 95.38 284 GLU A C 1
ATOM 2246 O O . GLU A 1 284 ? -16.910 2.371 14.691 1.00 95.38 284 GLU A O 1
ATOM 2251 N N . TYR A 1 285 ? -17.926 2.576 12.705 1.00 95.50 285 TYR A N 1
ATOM 2252 C CA . TYR A 1 285 ? -17.178 3.776 12.324 1.00 95.50 285 TYR A CA 1
ATOM 2253 C C . TYR A 1 285 ? -17.801 5.006 12.984 1.00 95.50 285 TYR A C 1
ATOM 2255 O O . TYR A 1 285 ? -19.016 5.214 12.898 1.00 95.50 285 TYR A O 1
ATOM 2263 N N . PHE A 1 286 ? -16.973 5.824 13.632 1.00 92.00 286 PHE A N 1
ATOM 2264 C CA . PHE A 1 286 ? -17.426 6.990 14.393 1.00 92.00 286 PHE A CA 1
ATOM 2265 C C . PHE A 1 286 ? -16.418 8.143 14.344 1.00 92.00 286 PHE A C 1
ATOM 2267 O O . PHE A 1 286 ? -15.272 7.979 13.904 1.00 92.00 286 PHE A O 1
ATOM 2274 N N . ARG A 1 287 ? -16.858 9.343 14.750 1.00 89.31 287 ARG A N 1
ATOM 2275 C CA . ARG A 1 287 ? -16.071 10.576 14.615 1.00 89.31 287 ARG A CA 1
ATOM 2276 C C . ARG A 1 287 ? -15.485 10.949 15.963 1.00 89.31 287 ARG A C 1
ATOM 2278 O O . ARG A 1 287 ? -16.156 11.553 16.794 1.00 89.31 287 ARG A O 1
ATOM 2285 N N . SER A 1 288 ? -14.201 10.672 16.140 1.00 88.06 288 SER A N 1
ATOM 2286 C CA . SER A 1 288 ? -13.448 11.097 17.321 1.00 88.06 288 SER A CA 1
ATOM 2287 C C . SER A 1 288 ? -12.257 11.978 16.941 1.00 88.06 288 SER A C 1
ATOM 2289 O O . SER A 1 288 ? -12.065 12.359 15.782 1.00 88.06 288 SER A O 1
ATOM 2291 N N . THR A 1 289 ? -11.482 12.373 17.944 1.00 88.31 289 THR A N 1
ATOM 2292 C CA . THR A 1 289 ? -10.151 12.938 17.752 1.00 88.31 289 THR A CA 1
ATOM 2293 C C . THR A 1 289 ? -9.233 11.846 17.199 1.00 88.31 289 THR A C 1
ATOM 2295 O O . THR A 1 289 ? -9.114 10.779 17.804 1.00 88.31 289 THR A O 1
ATOM 2298 N N . GLY A 1 290 ? -8.572 12.137 16.077 1.00 91.31 290 GLY A N 1
ATOM 2299 C CA . GLY A 1 290 ? -7.581 11.260 15.452 1.00 91.31 290 GLY A CA 1
ATOM 2300 C C . GLY A 1 290 ? -8.129 10.126 14.576 1.00 91.31 290 GLY A C 1
ATOM 2301 O O . GLY A 1 290 ? -9.343 9.932 14.462 1.00 91.31 290 GLY A O 1
ATOM 2302 N N . CYS A 1 291 ? -7.209 9.381 13.965 1.00 94.75 291 CYS A N 1
ATOM 2303 C CA . CYS A 1 291 ? -7.448 8.155 13.201 1.00 94.75 291 CYS A CA 1
ATOM 2304 C C . CYS A 1 291 ? -6.857 6.988 13.988 1.00 94.75 291 CYS A C 1
ATOM 2306 O O . CYS A 1 291 ? -5.683 7.048 14.336 1.00 94.75 291 CYS A O 1
ATOM 2308 N N . TRP A 1 292 ? -7.660 6.002 14.364 1.00 94.56 292 TRP A N 1
ATOM 2309 C CA . TRP A 1 292 ? -7.150 4.852 15.109 1.00 94.56 292 TRP A CA 1
ATOM 2310 C C . TRP A 1 292 ? -8.137 3.692 15.083 1.00 94.56 292 TRP A C 1
ATOM 2312 O O . TRP A 1 292 ? -9.356 3.883 14.963 1.00 94.56 292 TRP A O 1
ATOM 2322 N N . SER A 1 293 ? -7.608 2.493 15.298 1.00 93.44 293 SER A N 1
ATOM 2323 C CA . SER A 1 293 ? -8.371 1.254 15.368 1.00 93.44 293 SER A CA 1
ATOM 2324 C C . SER A 1 293 ? -7.788 0.306 16.420 1.00 93.44 293 SER A C 1
ATOM 2326 O O . SER A 1 293 ? -6.583 0.305 16.683 1.00 93.44 293 SER A O 1
ATOM 2328 N N . PRO A 1 294 ? -8.620 -0.554 17.028 1.00 90.88 294 PRO A N 1
ATOM 2329 C CA . PRO A 1 294 ? -8.143 -1.776 17.658 1.00 90.88 294 PRO A CA 1
ATOM 2330 C C . PRO A 1 294 ? -7.538 -2.744 16.631 1.00 90.88 294 PRO A C 1
ATOM 2332 O O . PRO A 1 294 ? -7.850 -2.663 15.439 1.00 90.88 294 PRO A O 1
ATOM 2335 N N . VAL A 1 295 ? -6.706 -3.678 17.101 1.00 87.38 295 VAL A N 1
ATOM 2336 C CA . VAL A 1 295 ? -6.032 -4.674 16.253 1.00 87.38 295 VAL A CA 1
ATOM 2337 C C . VAL A 1 295 ? -6.717 -6.035 16.349 1.00 87.38 295 VAL A C 1
ATOM 2339 O O . VAL A 1 295 ? -6.772 -6.636 17.421 1.00 87.38 295 VAL A O 1
ATOM 2342 N N . GLY A 1 296 ? -7.178 -6.551 15.210 1.00 87.94 296 GLY A N 1
ATOM 2343 C CA . GLY A 1 296 ? -7.955 -7.789 15.132 1.00 87.94 296 GLY A CA 1
ATOM 2344 C C . GLY A 1 296 ? -9.386 -7.639 15.664 1.00 87.94 296 GLY A C 1
ATOM 2345 O O . GLY A 1 296 ? -9.878 -6.532 15.885 1.00 87.94 296 GLY A O 1
ATOM 2346 N N . ARG A 1 297 ? -10.065 -8.774 15.853 1.00 89.00 297 ARG A N 1
ATOM 2347 C CA . ARG A 1 297 ? -11.437 -8.884 16.366 1.00 89.00 297 ARG A CA 1
ATOM 2348 C C . ARG A 1 297 ? -11.446 -8.915 17.894 1.00 89.00 297 ARG A C 1
ATOM 2350 O O . ARG A 1 297 ? -10.917 -9.846 18.497 1.00 89.00 297 ARG A O 1
ATOM 2357 N N . HIS A 1 298 ? -12.109 -7.941 18.515 1.00 82.38 298 HIS A N 1
ATOM 2358 C CA . HIS A 1 298 ? -12.250 -7.845 19.978 1.00 82.38 298 HIS A CA 1
ATOM 2359 C C . HIS A 1 298 ? -13.620 -8.299 20.517 1.00 82.38 298 HIS A C 1
ATOM 2361 O O . HIS A 1 298 ? -13.787 -8.442 21.726 1.00 82.38 298 HIS A O 1
ATOM 2367 N N . GLY A 1 299 ? -14.578 -8.574 19.631 1.00 83.88 299 GLY A N 1
ATOM 2368 C CA . GLY A 1 299 ? -15.935 -8.978 19.996 1.00 83.88 299 GLY A CA 1
ATOM 2369 C C . GLY A 1 299 ? -16.891 -7.798 20.207 1.00 83.88 299 GLY A C 1
ATOM 2370 O O . GLY A 1 299 ? -16.478 -6.699 20.572 1.00 83.88 299 GLY A O 1
ATOM 2371 N N . GLY A 1 300 ? -18.184 -8.027 19.969 1.00 89.69 300 GLY A N 1
ATOM 2372 C CA . GLY A 1 300 ? -19.233 -7.012 20.052 1.00 89.69 300 GLY A CA 1
ATOM 2373 C C . GLY A 1 300 ? -18.995 -5.817 19.123 1.00 89.69 300 GLY A C 1
ATOM 2374 O O . GLY A 1 300 ? -18.518 -5.965 17.997 1.00 89.69 300 GLY A O 1
ATOM 2375 N N . ALA A 1 301 ? -19.349 -4.623 19.604 1.00 90.94 301 ALA A N 1
ATOM 2376 C CA . ALA A 1 301 ? -19.155 -3.372 18.879 1.00 90.94 301 ALA A CA 1
ATOM 2377 C C . ALA A 1 301 ? -17.688 -2.918 18.953 1.00 90.94 301 ALA A C 1
ATOM 2379 O O . ALA A 1 301 ? -17.231 -2.442 19.995 1.00 90.94 301 ALA A O 1
ATOM 2380 N N . GLN A 1 302 ? -16.963 -3.008 17.840 1.00 91.69 302 GLN A N 1
ATOM 2381 C CA . GLN A 1 302 ? -15.583 -2.543 17.733 1.00 91.69 302 GLN A CA 1
ATOM 2382 C C . GLN A 1 302 ? -15.524 -1.199 17.009 1.00 91.69 302 GLN A C 1
ATOM 2384 O O . GLN A 1 302 ? -15.811 -1.103 15.817 1.00 91.69 302 GLN A O 1
ATOM 2389 N N . ARG A 1 303 ? -15.141 -0.144 17.730 1.00 92.88 303 ARG A N 1
ATOM 2390 C CA . ARG A 1 303 ? -15.124 1.219 17.191 1.00 92.88 303 ARG A CA 1
ATOM 2391 C C . ARG A 1 303 ? -13.840 1.543 16.435 1.00 92.88 303 ARG A C 1
ATOM 2393 O O . ARG A 1 303 ? -12.756 1.308 16.961 1.00 92.88 303 ARG A O 1
ATOM 2400 N N . ILE A 1 304 ? -13.981 2.155 15.259 1.00 95.38 304 ILE A N 1
ATOM 2401 C CA . ILE A 1 304 ? -12.878 2.676 14.434 1.00 95.38 304 ILE A CA 1
ATOM 2402 C C . ILE A 1 304 ? -13.053 4.187 14.274 1.00 95.38 304 ILE A C 1
ATOM 2404 O O . ILE A 1 304 ? -14.082 4.650 13.768 1.00 95.38 304 ILE A O 1
ATOM 2408 N N . SER A 1 305 ? -12.058 4.961 14.708 1.00 94.88 305 SER A N 1
ATOM 2409 C CA . SER A 1 305 ? -12.107 6.421 14.631 1.00 94.88 305 SER A CA 1
ATOM 2410 C C . SER A 1 305 ? -11.652 6.902 13.263 1.00 94.88 305 SER A C 1
ATOM 2412 O O . SER A 1 305 ? -10.497 6.718 12.891 1.00 94.88 305 SER A O 1
ATOM 2414 N N . ILE A 1 306 ? -12.539 7.599 12.554 1.00 94.94 306 ILE A N 1
ATOM 2415 C CA . ILE A 1 306 ? -12.199 8.371 11.354 1.00 94.94 306 ILE A CA 1
ATOM 2416 C C . ILE A 1 306 ? -12.541 9.834 11.654 1.00 94.94 306 ILE A C 1
ATOM 2418 O O . ILE A 1 306 ? -13.637 10.332 11.380 1.00 94.94 306 ILE A O 1
ATOM 2422 N N . GLY A 1 307 ? -11.598 10.497 12.323 1.00 91.50 307 GLY A N 1
ATOM 2423 C CA . GLY A 1 307 ? -11.700 11.880 12.768 1.00 91.50 307 GLY A CA 1
ATOM 2424 C C . GLY A 1 307 ? -11.454 12.926 11.679 1.00 91.50 307 GLY A C 1
ATOM 2425 O O . GLY A 1 307 ? -11.405 12.652 10.479 1.00 91.50 307 GLY A O 1
ATOM 2426 N N . SER A 1 308 ? -11.281 14.177 12.111 1.00 88.56 308 SER A N 1
ATOM 2427 C CA . SER A 1 308 ? -10.889 15.268 11.210 1.00 88.56 308 SER A CA 1
ATOM 2428 C C . SER A 1 308 ? -9.491 15.018 10.632 1.00 88.56 308 SER A C 1
ATOM 2430 O O . SER A 1 308 ? -8.562 14.801 11.401 1.00 88.56 308 SER A O 1
ATOM 2432 N N . GLY A 1 309 ? -9.340 15.083 9.305 1.00 88.75 309 GLY A N 1
ATOM 2433 C CA . GLY A 1 309 ? -8.081 14.793 8.601 1.00 88.75 309 GLY A CA 1
ATOM 2434 C C . GLY A 1 309 ? -7.913 13.324 8.188 1.00 88.75 309 GLY A C 1
ATOM 2435 O O . GLY A 1 309 ? -7.031 13.009 7.395 1.00 88.75 309 GLY A O 1
ATOM 2436 N N . CYS A 1 310 ? -8.786 12.431 8.665 1.00 92.88 310 CYS A N 1
ATOM 2437 C CA . CYS A 1 310 ? -8.757 10.998 8.352 1.00 92.88 310 CYS A CA 1
ATOM 2438 C C . CYS A 1 310 ? -9.572 10.637 7.095 1.00 92.88 310 CYS A C 1
ATOM 2440 O O . CYS A 1 310 ? -9.767 9.463 6.788 1.00 92.88 310 CYS A O 1
ATOM 2442 N N . ASP A 1 311 ? -10.097 11.629 6.372 1.00 90.25 311 ASP A N 1
ATOM 2443 C CA . ASP A 1 311 ? -11.054 11.478 5.275 1.00 90.25 311 ASP A CA 1
ATOM 2444 C C . ASP A 1 311 ? -10.395 11.092 3.942 1.00 90.25 311 ASP A C 1
ATOM 2446 O O . ASP A 1 311 ? -10.638 11.704 2.899 1.00 90.25 311 ASP A O 1
ATOM 2450 N N . ARG A 1 312 ? -9.551 10.056 3.975 1.00 91.19 312 ARG A N 1
ATOM 2451 C CA . ARG A 1 312 ? -8.757 9.579 2.838 1.00 91.19 312 ARG A CA 1
ATOM 2452 C C . ARG A 1 312 ? -8.815 8.058 2.716 1.00 91.19 312 ARG A C 1
ATOM 2454 O O . ARG A 1 312 ? -8.883 7.353 3.718 1.00 91.19 312 ARG A O 1
ATOM 2461 N N . LEU A 1 313 ? -8.764 7.561 1.476 1.00 92.56 313 LEU A N 1
ATOM 2462 C CA . LEU A 1 313 ? -8.842 6.126 1.170 1.00 92.56 313 LEU A CA 1
ATOM 2463 C C . LEU A 1 313 ? -7.763 5.328 1.903 1.00 92.56 313 LEU A C 1
ATOM 2465 O O . LEU A 1 313 ? -8.074 4.302 2.496 1.00 92.56 313 LEU A O 1
ATOM 2469 N N . ASP A 1 314 ? -6.514 5.792 1.864 1.00 90.88 314 ASP A N 1
ATOM 2470 C CA . ASP A 1 314 ? -5.384 5.090 2.470 1.00 90.88 314 ASP A CA 1
ATOM 2471 C C . ASP A 1 314 ? -5.496 5.022 3.993 1.00 90.88 314 ASP A C 1
ATOM 2473 O O . ASP A 1 314 ? -5.211 3.972 4.554 1.00 90.88 314 ASP A O 1
ATOM 2477 N N . ILE A 1 315 ? -5.995 6.078 4.644 1.00 94.75 315 ILE A N 1
ATOM 2478 C CA . ILE A 1 315 ? -6.212 6.093 6.098 1.00 94.75 315 ILE A CA 1
ATOM 2479 C C . ILE A 1 315 ? -7.348 5.143 6.478 1.00 94.75 315 ILE A C 1
ATOM 2481 O O . ILE A 1 315 ? -7.165 4.287 7.332 1.00 94.75 315 ILE A O 1
ATOM 2485 N N . VAL A 1 316 ? -8.508 5.223 5.816 1.00 95.94 316 VAL A N 1
ATOM 2486 C CA . VAL A 1 316 ? -9.614 4.288 6.092 1.00 95.94 316 VAL A CA 1
ATOM 2487 C C . VAL A 1 316 ? -9.157 2.845 5.900 1.00 95.94 316 VAL A C 1
ATOM 2489 O O . VAL A 1 316 ? -9.474 1.984 6.720 1.00 95.94 316 VAL A O 1
ATOM 2492 N N . ALA A 1 317 ? -8.426 2.569 4.821 1.00 95.31 317 ALA A N 1
ATOM 2493 C CA . ALA A 1 317 ? -7.953 1.228 4.533 1.00 95.31 317 ALA A CA 1
ATOM 2494 C C . ALA A 1 317 ? -6.896 0.761 5.550 1.00 95.31 317 ALA A C 1
ATOM 2496 O O . ALA A 1 317 ? -6.950 -0.396 5.950 1.00 95.31 317 ALA A O 1
ATOM 2497 N N . HIS A 1 318 ? -6.012 1.653 6.013 1.00 94.44 318 HIS A N 1
ATOM 2498 C CA . HIS A 1 318 ? -5.057 1.416 7.102 1.00 94.44 318 HIS A CA 1
ATOM 2499 C C . HIS A 1 318 ? -5.770 1.021 8.404 1.00 94.44 318 HIS A C 1
ATOM 2501 O O . HIS A 1 318 ? -5.549 -0.070 8.924 1.00 94.44 318 HIS A O 1
ATOM 2507 N N . GLU A 1 319 ? -6.699 1.855 8.879 1.00 95.50 319 GLU A N 1
ATOM 2508 C CA . GLU A 1 319 ? -7.443 1.595 10.120 1.00 95.50 319 GLU A CA 1
ATOM 2509 C C . GLU A 1 319 ? -8.318 0.341 10.015 1.00 95.50 319 GLU A C 1
ATOM 2511 O O . GLU A 1 319 ? -8.468 -0.433 10.959 1.00 95.50 319 GLU A O 1
ATOM 2516 N N . THR A 1 320 ? -8.876 0.086 8.833 1.00 95.69 320 THR A N 1
ATOM 2517 C CA . THR A 1 320 ? -9.613 -1.157 8.590 1.00 95.69 320 THR A CA 1
ATOM 2518 C C . THR A 1 320 ? -8.668 -2.358 8.639 1.00 95.69 320 THR A C 1
ATOM 2520 O O . THR A 1 320 ? -9.038 -3.389 9.195 1.00 95.69 320 THR A O 1
ATOM 2523 N N . LEU A 1 321 ? -7.442 -2.248 8.117 1.00 93.38 321 LEU A N 1
ATOM 2524 C CA . LEU A 1 321 ? -6.468 -3.341 8.134 1.00 93.38 321 LEU A CA 1
ATOM 2525 C C . LEU A 1 321 ? -6.032 -3.705 9.557 1.00 93.38 321 LEU A C 1
ATOM 2527 O O . LEU A 1 321 ? -5.966 -4.900 9.864 1.00 93.38 321 LEU A O 1
ATOM 2531 N N . HIS A 1 322 ? -5.848 -2.703 10.428 1.00 91.75 322 HIS A N 1
ATOM 2532 C CA . HIS A 1 322 ? -5.670 -2.902 11.873 1.00 91.75 322 HIS A CA 1
ATOM 2533 C C . HIS A 1 322 ? -6.762 -3.814 12.431 1.00 91.75 322 HIS A C 1
ATOM 2535 O O . HIS A 1 322 ? -6.466 -4.863 13.006 1.00 91.75 322 HIS A O 1
ATOM 2541 N N . SER A 1 323 ? -8.031 -3.489 12.164 1.00 92.31 323 SER A N 1
ATOM 2542 C CA . SER A 1 323 ? -9.173 -4.272 12.657 1.00 92.31 323 SER A CA 1
ATOM 2543 C C . SER A 1 323 ? -9.233 -5.710 12.123 1.00 92.31 323 SER A C 1
ATOM 2545 O O . SER A 1 323 ? -9.841 -6.572 12.756 1.00 92.31 323 SER A O 1
ATOM 2547 N N . LEU A 1 324 ? -8.613 -6.001 10.972 1.00 89.50 324 LEU A N 1
ATOM 2548 C CA . LEU A 1 324 ? -8.662 -7.325 10.352 1.00 89.50 324 LEU A CA 1
ATOM 2549 C C . LEU A 1 324 ? -7.616 -8.274 10.922 1.00 89.50 324 LEU A C 1
ATOM 2551 O O . LEU A 1 324 ? -7.966 -9.400 11.261 1.00 89.50 324 LEU A O 1
ATOM 2555 N N . ALA A 1 325 ? -6.350 -7.872 10.976 1.00 71.25 325 ALA A N 1
ATOM 2556 C CA . ALA A 1 325 ? -5.271 -8.595 11.651 1.00 71.25 325 ALA A CA 1
ATOM 2557 C C . ALA A 1 325 ? -3.947 -7.879 11.374 1.00 71.25 325 ALA A C 1
ATOM 2559 O O . ALA A 1 325 ? -3.395 -8.018 10.281 1.00 71.25 325 ALA A O 1
ATOM 2560 N N . GLU A 1 326 ? -3.376 -7.226 12.381 1.00 61.91 326 GLU A N 1
ATOM 2561 C CA . GLU A 1 326 ? -1.962 -6.865 12.357 1.00 61.91 326 GLU A CA 1
ATOM 2562 C C . GLU A 1 326 ? -1.183 -7.899 13.180 1.00 61.91 326 GLU A C 1
ATOM 2564 O O . GLU A 1 326 ? -1.183 -7.877 14.405 1.00 61.91 326 GLU A O 1
ATOM 2569 N N . ASN A 1 327 ? -0.570 -8.870 12.493 1.00 59.97 327 ASN A N 1
ATOM 2570 C CA . ASN A 1 327 ? 0.461 -9.728 13.081 1.00 59.97 327 ASN A CA 1
ATOM 2571 C C . ASN A 1 327 ? 1.824 -9.233 12.613 1.00 59.97 327 ASN A C 1
ATOM 2573 O O . ASN A 1 327 ? 1.969 -8.839 11.457 1.00 59.97 327 ASN A O 1
ATOM 2577 N N . SER A 1 328 ? 2.849 -9.355 13.452 1.00 59.66 328 SER A N 1
ATOM 2578 C CA . SER A 1 328 ? 4.224 -9.187 12.974 1.00 59.66 328 SER A CA 1
ATOM 2579 C C . SER A 1 328 ? 4.755 -10.409 12.219 1.00 59.66 328 SER A C 1
ATOM 2581 O O . SER A 1 328 ? 5.809 -10.323 11.576 1.00 59.66 328 SER A O 1
ATOM 2583 N N . ASP A 1 329 ? 4.050 -11.549 12.271 1.00 70.44 329 ASP A N 1
ATOM 2584 C CA . ASP A 1 329 ? 4.357 -12.672 11.396 1.00 70.44 329 ASP A CA 1
ATOM 2585 C C . ASP A 1 329 ? 4.113 -12.265 9.943 1.00 70.44 329 ASP A C 1
ATOM 2587 O O . ASP A 1 329 ? 2.991 -12.215 9.435 1.00 70.44 329 ASP A O 1
ATOM 2591 N N . ASN A 1 330 ? 5.221 -12.020 9.252 1.00 75.81 330 ASN A N 1
ATOM 2592 C CA . ASN A 1 330 ? 5.238 -11.733 7.829 1.00 75.81 330 ASN A CA 1
ATOM 2593 C C . ASN A 1 330 ? 4.824 -12.954 6.983 1.00 75.81 330 ASN A C 1
ATOM 2595 O O . ASN A 1 330 ? 4.775 -12.847 5.760 1.00 75.81 330 ASN A O 1
ATOM 2599 N N . MET A 1 331 ? 4.560 -14.123 7.586 1.00 83.00 331 MET A N 1
ATOM 2600 C CA . MET A 1 331 ? 4.176 -15.376 6.925 1.00 83.00 331 MET A CA 1
ATOM 2601 C C . MET A 1 331 ? 5.133 -15.744 5.780 1.00 83.00 331 MET A C 1
ATOM 2603 O O . MET A 1 331 ? 4.716 -16.208 4.714 1.00 83.00 331 MET A O 1
ATOM 2607 N N . GLY A 1 332 ? 6.429 -15.486 5.972 1.00 85.19 332 GLY A N 1
ATOM 2608 C CA . GLY A 1 332 ? 7.477 -15.703 4.970 1.00 85.19 332 GLY A CA 1
ATOM 2609 C C . GLY A 1 332 ? 7.490 -14.711 3.798 1.00 85.19 332 GLY A C 1
ATOM 2610 O O . GLY A 1 332 ? 8.210 -14.944 2.831 1.00 85.19 332 GLY A O 1
ATOM 2611 N N . LEU A 1 333 ? 6.712 -13.624 3.851 1.00 88.31 333 LEU A N 1
ATOM 2612 C CA . LEU A 1 333 ? 6.748 -12.551 2.857 1.00 88.31 333 LEU A CA 1
ATOM 2613 C C . LEU A 1 333 ? 7.883 -11.551 3.156 1.00 88.31 333 LEU A C 1
ATOM 2615 O O . LEU A 1 333 ? 8.207 -11.307 4.322 1.00 88.31 333 LEU A O 1
ATOM 2619 N N . PRO A 1 334 ? 8.491 -10.949 2.119 1.00 91.38 334 PRO A N 1
ATOM 2620 C CA . PRO A 1 334 ? 9.571 -9.977 2.274 1.00 91.38 334 PRO A CA 1
ATOM 2621 C C . PRO A 1 334 ? 9.088 -8.684 2.945 1.00 91.38 334 PRO A C 1
ATOM 2623 O O . PRO A 1 334 ? 7.898 -8.383 2.977 1.00 91.38 334 PRO A O 1
ATOM 2626 N N . TYR A 1 335 ? 10.008 -7.890 3.496 1.00 91.62 335 TYR A N 1
ATOM 2627 C CA . TYR A 1 335 ? 9.671 -6.569 4.033 1.00 91.62 335 TYR A CA 1
ATOM 2628 C C . TYR A 1 335 ? 9.249 -5.629 2.896 1.00 91.62 335 TYR A C 1
ATOM 2630 O O . TYR A 1 335 ? 9.947 -5.546 1.883 1.00 91.62 335 TYR A O 1
ATOM 2638 N N . ASP A 1 336 ? 8.133 -4.922 3.063 1.00 93.44 336 ASP A N 1
ATOM 2639 C CA . ASP A 1 336 ? 7.615 -3.993 2.058 1.00 93.44 336 ASP A CA 1
ATOM 2640 C C . ASP A 1 336 ? 7.644 -2.571 2.605 1.00 93.44 336 ASP A C 1
ATOM 2642 O O . ASP A 1 336 ? 6.923 -2.226 3.536 1.00 93.44 336 ASP A O 1
ATOM 2646 N N . ILE A 1 337 ? 8.518 -1.756 2.023 1.00 93.94 337 ILE A N 1
ATOM 2647 C CA . ILE A 1 337 ? 8.725 -0.367 2.435 1.00 93.94 337 ILE A CA 1
ATOM 2648 C C . ILE A 1 337 ? 7.548 0.513 1.980 1.00 93.94 337 ILE A C 1
ATOM 2650 O O . ILE A 1 337 ? 7.273 1.528 2.611 1.00 93.94 337 ILE A O 1
ATOM 2654 N N . GLY A 1 338 ? 6.848 0.120 0.911 1.00 92.75 338 GLY A N 1
ATOM 2655 C CA . GLY A 1 338 ? 5.692 0.845 0.377 1.00 92.75 338 GLY A CA 1
ATOM 2656 C C . GLY A 1 338 ? 4.343 0.361 0.906 1.00 92.75 338 GLY A C 1
ATOM 2657 O O . GLY A 1 338 ? 3.319 0.724 0.331 1.00 92.75 338 GLY A O 1
ATOM 2658 N N . SER A 1 339 ? 4.337 -0.464 1.958 1.00 92.88 339 SER A N 1
ATOM 2659 C CA . SER A 1 339 ? 3.114 -0.903 2.637 1.00 92.88 339 SER A CA 1
ATOM 2660 C C . SER A 1 339 ? 2.337 0.289 3.202 1.00 92.88 339 SER A C 1
ATOM 2662 O O . SER A 1 339 ? 2.936 1.243 3.706 1.00 92.88 339 SER A O 1
ATOM 2664 N N . THR A 1 340 ? 1.005 0.197 3.184 1.00 91.38 340 THR A N 1
ATOM 2665 C CA . THR A 1 340 ? 0.121 1.179 3.844 1.00 91.38 340 THR A CA 1
ATOM 2666 C C . THR A 1 340 ? 0.324 1.209 5.362 1.00 91.38 340 THR A C 1
ATOM 2668 O O . THR A 1 340 ? 0.059 2.229 5.992 1.00 91.38 340 THR A O 1
ATOM 2671 N N . MET A 1 341 ? 0.848 0.130 5.951 1.00 90.75 341 MET A N 1
ATOM 2672 C CA . MET A 1 341 ? 1.151 0.042 7.386 1.00 90.75 341 MET A CA 1
ATOM 2673 C C . MET A 1 341 ? 2.540 0.591 7.738 1.00 90.75 341 MET A C 1
ATOM 2675 O O . MET A 1 341 ? 2.921 0.641 8.903 1.00 90.75 341 MET A O 1
ATOM 2679 N N . HIS A 1 342 ? 3.344 0.996 6.749 1.00 92.12 342 HIS A N 1
ATOM 2680 C CA . HIS A 1 342 ? 4.684 1.510 7.010 1.00 92.12 342 HIS A CA 1
ATOM 2681 C C . HIS A 1 342 ? 4.654 3.006 7.337 1.00 92.12 342 HIS A C 1
ATOM 2683 O O . HIS A 1 342 ? 4.223 3.822 6.521 1.00 92.12 342 HIS A O 1
ATOM 2689 N N . TYR A 1 343 ? 5.238 3.403 8.473 1.00 91.44 343 TYR A N 1
ATOM 2690 C CA . TYR A 1 343 ? 5.373 4.821 8.815 1.00 91.44 343 TYR A CA 1
ATOM 2691 C C . TYR A 1 343 ? 6.129 5.637 7.761 1.00 91.44 343 TYR A C 1
ATOM 2693 O O . TYR A 1 343 ? 7.046 5.122 7.108 1.00 91.44 343 TYR A O 1
ATOM 2701 N N . PRO A 1 344 ? 5.826 6.942 7.642 1.00 90.12 344 PRO A N 1
ATOM 2702 C CA . PRO A 1 344 ? 6.655 7.868 6.885 1.00 90.12 344 PRO A CA 1
ATOM 2703 C C . PRO A 1 344 ? 8.042 8.036 7.528 1.00 90.12 344 PRO A C 1
ATOM 2705 O O . PRO A 1 344 ? 8.255 7.781 8.714 1.00 90.12 344 PRO A O 1
ATOM 2708 N N . SER A 1 345 ? 9.005 8.533 6.751 1.00 89.88 345 SER A N 1
ATOM 2709 C CA . SER A 1 345 ? 10.422 8.667 7.149 1.00 89.88 345 SER A CA 1
ATOM 2710 C C . SER A 1 345 ? 10.677 9.605 8.331 1.00 89.88 345 SER A C 1
ATOM 2712 O O . SER A 1 345 ? 11.704 9.498 9.008 1.00 89.88 345 SER A O 1
ATOM 2714 N N . LYS A 1 346 ? 9.736 10.514 8.588 1.00 88.81 346 LYS A N 1
ATOM 2715 C CA . LYS A 1 346 ? 9.775 11.523 9.654 1.00 88.81 346 LYS A CA 1
ATOM 2716 C C . LYS A 1 346 ? 8.795 11.219 10.796 1.00 88.81 346 LYS A C 1
ATOM 2718 O O . LYS A 1 346 ? 8.549 12.093 11.628 1.00 88.81 346 LYS A O 1
ATOM 2723 N N . GLY A 1 347 ? 8.236 10.005 10.861 1.00 88.44 347 GLY A N 1
ATOM 2724 C CA . GLY A 1 347 ? 7.289 9.615 11.911 1.00 88.44 347 GLY A CA 1
ATOM 2725 C C . GLY A 1 347 ? 7.841 9.889 13.316 1.00 88.44 347 GLY A C 1
ATOM 2726 O O . GLY A 1 347 ? 8.993 9.575 13.603 1.00 88.44 347 GLY A O 1
ATOM 2727 N N . PHE A 1 348 ? 7.048 10.518 14.187 1.00 87.25 348 PHE A N 1
ATOM 2728 C CA . PHE A 1 348 ? 7.447 10.939 15.546 1.00 87.25 348 PHE A CA 1
ATOM 2729 C C . PHE A 1 348 ? 8.617 11.935 15.638 1.00 87.25 348 PHE A C 1
ATOM 2731 O O . PHE A 1 348 ? 9.177 12.138 16.718 1.00 87.25 348 PHE A O 1
ATOM 2738 N N . SER A 1 349 ? 8.998 12.585 14.537 1.00 85.25 349 SER A N 1
ATOM 2739 C CA . SER A 1 349 ? 10.081 13.565 14.551 1.00 85.25 349 SER A CA 1
ATOM 2740 C C . SER A 1 349 ? 9.766 14.760 15.457 1.00 85.25 349 SER A C 1
ATOM 2742 O O . SER A 1 349 ? 8.704 15.382 15.365 1.00 85.25 349 SER A O 1
ATOM 2744 N N . LYS A 1 350 ? 10.718 15.112 16.331 1.00 81.88 350 LYS A N 1
ATOM 2745 C CA . LYS A 1 350 ? 10.564 16.187 17.326 1.00 81.88 350 LYS A CA 1
ATOM 2746 C C . LYS A 1 350 ? 10.416 17.565 16.681 1.00 81.88 350 LYS A C 1
ATOM 2748 O O . LYS A 1 350 ? 9.661 18.394 17.182 1.00 81.88 350 LYS A O 1
ATOM 2753 N N . ASP A 1 351 ? 11.160 17.800 15.604 1.00 80.56 351 ASP A N 1
ATOM 2754 C CA . ASP A 1 351 ? 11.168 19.048 14.832 1.00 80.56 351 ASP A CA 1
ATOM 2755 C C . ASP A 1 351 ? 10.301 18.961 13.564 1.00 80.56 351 ASP A C 1
ATOM 2757 O O . ASP A 1 351 ? 10.252 19.918 12.791 1.00 80.56 351 ASP A O 1
ATOM 2761 N N . ARG A 1 352 ? 9.642 17.810 13.349 1.00 77.56 352 ARG A N 1
ATOM 2762 C CA . ARG A 1 352 ? 8.833 17.463 12.169 1.00 77.56 352 ARG A CA 1
ATOM 2763 C C . ARG A 1 352 ? 9.588 17.523 10.830 1.00 77.56 352 ARG A C 1
ATOM 2765 O O . ARG A 1 352 ? 8.976 17.444 9.773 1.00 77.56 352 ARG A O 1
ATOM 2772 N N . LYS A 1 353 ? 10.915 17.651 10.852 1.00 81.62 353 LYS A N 1
ATOM 2773 C CA . LYS A 1 353 ? 11.759 17.840 9.659 1.00 81.62 353 LYS A CA 1
ATOM 2774 C C . LYS A 1 353 ? 12.821 16.762 9.531 1.00 81.62 353 LYS A C 1
ATOM 2776 O O . LYS A 1 353 ? 13.129 16.344 8.417 1.00 81.62 353 LYS A O 1
ATOM 2781 N N . SER A 1 354 ? 13.365 16.318 10.654 1.00 87.19 354 SER A N 1
ATOM 2782 C CA . SER A 1 354 ? 14.418 15.316 10.718 1.00 87.19 354 SER A CA 1
ATOM 2783 C C . SER A 1 354 ? 13.859 13.919 10.479 1.00 87.19 354 SER A C 1
ATOM 2785 O O . SER A 1 354 ? 12.803 13.573 11.014 1.00 87.19 354 SER A O 1
ATOM 2787 N N . TYR A 1 355 ? 14.587 13.108 9.709 1.00 89.00 355 TYR A N 1
ATOM 2788 C CA . TYR A 1 355 ? 14.278 11.691 9.555 1.00 89.00 355 TYR A CA 1
ATOM 2789 C C . TYR A 1 355 ? 14.492 10.955 10.877 1.00 89.00 355 TYR A C 1
ATOM 2791 O O . TYR A 1 355 ? 15.542 11.075 11.508 1.00 89.00 355 TYR A O 1
ATOM 2799 N N . THR A 1 356 ? 13.500 10.170 11.272 1.00 90.25 356 THR A N 1
ATOM 2800 C CA . THR A 1 356 ? 13.574 9.243 12.408 1.00 90.25 356 THR A CA 1
ATOM 2801 C C . THR A 1 356 ? 13.837 7.819 11.937 1.00 90.25 356 THR A C 1
ATOM 2803 O O . THR A 1 356 ? 14.405 7.019 12.678 1.00 90.25 356 THR A O 1
ATOM 2806 N N . ILE A 1 357 ? 13.474 7.517 10.687 1.00 90.62 357 ILE A N 1
ATOM 2807 C CA . ILE A 1 357 ? 13.659 6.216 10.056 1.00 90.62 357 ILE A CA 1
ATOM 2808 C C . ILE A 1 357 ? 14.440 6.413 8.754 1.00 90.62 357 ILE A C 1
ATOM 2810 O O . ILE A 1 357 ? 13.981 7.070 7.816 1.00 90.62 357 ILE A O 1
ATOM 2814 N N . LEU A 1 358 ? 15.627 5.808 8.700 1.00 92.75 358 LEU A N 1
ATOM 2815 C CA . LEU A 1 358 ? 16.494 5.814 7.526 1.00 92.75 358 LEU A CA 1
ATOM 2816 C C . LEU A 1 358 ? 16.506 4.434 6.876 1.00 92.75 358 LEU A C 1
ATOM 2818 O O . LEU A 1 358 ? 16.788 3.422 7.526 1.00 92.75 358 LEU A O 1
ATOM 2822 N N . THR A 1 359 ? 16.229 4.388 5.577 1.00 92.25 359 THR A N 1
ATOM 2823 C CA . THR A 1 359 ? 16.332 3.151 4.803 1.00 92.25 359 THR A CA 1
ATOM 2824 C C . THR A 1 359 ? 17.798 2.780 4.605 1.00 92.25 359 THR A C 1
ATOM 2826 O O . THR A 1 359 ? 18.608 3.626 4.231 1.00 92.25 359 THR A O 1
ATOM 2829 N N . LYS A 1 360 ? 18.145 1.497 4.785 1.00 92.62 360 LYS A N 1
ATOM 2830 C CA . LYS A 1 360 ? 19.508 0.997 4.507 1.00 92.62 360 LYS A CA 1
ATOM 2831 C C . LYS A 1 360 ? 19.944 1.267 3.065 1.00 92.62 360 LYS A C 1
ATOM 2833 O O . LYS A 1 360 ? 21.100 1.582 2.818 1.00 92.62 360 LYS A O 1
ATOM 2838 N N . ASP A 1 361 ? 19.009 1.117 2.132 1.00 91.25 361 ASP A N 1
ATOM 2839 C CA . ASP A 1 361 ? 19.168 1.524 0.742 1.00 91.25 361 ASP A CA 1
ATOM 2840 C C . ASP A 1 361 ? 18.485 2.880 0.564 1.00 91.25 361 ASP A C 1
ATOM 2842 O O . ASP A 1 361 ? 17.258 2.964 0.619 1.00 91.25 361 ASP A O 1
ATOM 2846 N N . SER A 1 362 ? 19.273 3.936 0.364 1.00 91.88 362 SER A N 1
ATOM 2847 C CA . SER A 1 362 ? 18.781 5.314 0.241 1.00 91.88 362 SER A CA 1
ATOM 2848 C C . SER A 1 362 ? 17.833 5.520 -0.945 1.00 91.88 362 SER A C 1
ATOM 2850 O O . SER A 1 362 ? 17.104 6.512 -0.982 1.00 91.88 362 SER A O 1
ATOM 2852 N N . ASN A 1 363 ? 17.782 4.584 -1.899 1.00 92.31 363 ASN A N 1
ATOM 2853 C CA . ASN A 1 363 ? 16.836 4.626 -3.011 1.00 92.31 363 ASN A CA 1
ATOM 2854 C C . ASN A 1 363 ? 15.381 4.480 -2.568 1.00 92.31 363 ASN A C 1
ATOM 2856 O O . ASN A 1 363 ? 14.495 4.979 -3.253 1.00 92.31 363 ASN A O 1
ATOM 2860 N N . PHE A 1 364 ? 15.141 3.848 -1.421 1.00 93.44 364 PHE A N 1
ATOM 2861 C CA . PHE A 1 364 ? 13.802 3.580 -0.902 1.00 93.44 364 PHE A CA 1
ATOM 2862 C C . PHE A 1 364 ? 13.295 4.654 0.066 1.00 93.44 364 PHE A C 1
ATOM 2864 O O . PHE A 1 364 ? 12.170 4.553 0.552 1.00 93.44 364 PHE A O 1
ATOM 2871 N N . GLN A 1 365 ? 14.083 5.694 0.353 1.00 92.19 365 GLN A N 1
ATOM 2872 C CA . GLN A 1 365 ? 13.742 6.668 1.394 1.00 92.19 365 GLN A CA 1
ATOM 2873 C C . GLN A 1 365 ? 12.414 7.401 1.123 1.00 92.19 365 GLN A C 1
ATOM 2875 O O . GLN A 1 365 ? 11.690 7.702 2.068 1.00 92.19 365 GLN A O 1
ATOM 2880 N N . GLN A 1 366 ? 12.086 7.636 -0.154 1.00 90.75 366 GLN A N 1
ATOM 2881 C CA . GLN A 1 366 ? 10.837 8.260 -0.628 1.00 90.75 366 GLN A CA 1
ATOM 2882 C C . GLN A 1 366 ? 9.694 7.257 -0.878 1.00 90.75 366 GLN A C 1
ATOM 2884 O O . GLN A 1 366 ? 8.604 7.637 -1.293 1.00 90.75 366 GLN A O 1
ATOM 2889 N N . THR A 1 367 ? 9.946 5.960 -0.676 1.00 93.12 367 THR A N 1
ATOM 2890 C CA . THR A 1 367 ? 8.943 4.894 -0.857 1.00 93.12 367 THR A CA 1
ATOM 2891 C C . THR A 1 367 ? 8.068 4.718 0.384 1.00 93.12 367 THR A C 1
ATOM 2893 O O . THR A 1 367 ? 6.923 4.292 0.275 1.00 93.12 367 THR A O 1
ATOM 2896 N N . MET A 1 368 ? 8.611 5.049 1.556 1.00 91.69 368 MET A N 1
ATOM 2897 C CA . MET A 1 368 ? 7.942 4.923 2.849 1.00 91.69 368 MET A CA 1
ATOM 2898 C C . MET A 1 368 ? 6.744 5.858 2.991 1.00 91.69 368 MET A C 1
ATOM 2900 O O . MET A 1 368 ? 6.783 6.967 2.473 1.00 91.69 368 MET A O 1
ATOM 2904 N N . GLY A 1 369 ? 5.737 5.461 3.776 1.00 85.81 369 GLY A N 1
ATOM 2905 C CA . GLY A 1 369 ? 4.571 6.301 4.073 1.00 85.81 369 GLY A CA 1
ATOM 2906 C C . GLY A 1 369 ? 3.684 6.566 2.856 1.00 85.81 369 GLY A C 1
ATOM 2907 O O . GLY A 1 369 ? 3.043 7.615 2.782 1.00 85.81 369 GLY A O 1
ATOM 2908 N N . PHE A 1 370 ? 3.704 5.657 1.878 1.00 85.81 370 PHE A N 1
ATOM 2909 C CA . PHE A 1 370 ? 2.932 5.766 0.648 1.00 85.81 370 PHE A CA 1
ATOM 2910 C C . PHE A 1 370 ? 1.418 5.830 0.907 1.00 85.81 370 PHE A C 1
ATOM 2912 O O . PHE A 1 370 ? 0.905 5.222 1.838 1.00 85.81 370 PHE A O 1
ATOM 2919 N N . ARG A 1 371 ? 0.705 6.563 0.041 1.00 82.75 371 ARG A N 1
ATOM 2920 C CA . ARG A 1 371 ? -0.684 7.015 0.251 1.00 82.75 371 ARG A CA 1
ATOM 2921 C C . ARG A 1 371 ? -1.677 6.566 -0.827 1.00 82.75 371 ARG A C 1
ATOM 2923 O O . ARG A 1 371 ? -2.747 7.148 -0.959 1.00 82.75 371 ARG A O 1
ATOM 2930 N N . GLY A 1 372 ? -1.328 5.564 -1.632 1.00 83.38 372 GLY A N 1
ATOM 2931 C CA . GLY A 1 372 ? -2.186 5.067 -2.721 1.00 83.38 372 GLY A CA 1
ATOM 2932 C C . GLY A 1 372 ? -3.126 3.920 -2.340 1.00 83.38 372 GLY A C 1
ATOM 2933 O O . GLY A 1 372 ? -3.757 3.356 -3.228 1.00 83.38 372 GLY A O 1
ATOM 2934 N N . GLY A 1 373 ? -3.206 3.561 -1.055 1.00 90.19 373 GLY A N 1
ATOM 2935 C CA . GLY A 1 373 ? -3.919 2.381 -0.564 1.00 90.19 373 GLY A CA 1
ATOM 2936 C C . GLY A 1 373 ? -3.032 1.134 -0.481 1.00 90.19 373 GLY A C 1
ATOM 2937 O O . GLY A 1 373 ? -1.823 1.205 -0.711 1.00 90.19 373 GLY A O 1
ATOM 2938 N N . LEU A 1 374 ? -3.655 -0.003 -0.138 1.00 93.06 374 LEU A N 1
ATOM 2939 C CA . LEU A 1 374 ? -2.979 -1.280 0.140 1.00 93.06 374 LEU A CA 1
ATOM 2940 C C . LEU A 1 374 ? -1.988 -1.681 -0.956 1.00 93.06 374 LEU A C 1
ATOM 2942 O O . LEU A 1 374 ? -2.337 -1.726 -2.138 1.00 93.06 374 LEU A O 1
ATOM 2946 N N . SER A 1 375 ? -0.782 -2.066 -0.541 1.00 94.06 375 SER A N 1
ATOM 2947 C CA . SER A 1 375 ? 0.186 -2.683 -1.439 1.00 94.06 375 SER A CA 1
ATOM 2948 C C . SER A 1 375 ? -0.231 -4.113 -1.806 1.00 94.06 375 SER A C 1
ATOM 2950 O O . SER A 1 375 ? -1.075 -4.747 -1.160 1.00 94.06 375 SER A O 1
ATOM 2952 N N . PHE A 1 376 ? 0.409 -4.675 -2.835 1.00 95.50 376 PHE A N 1
ATOM 2953 C CA . PHE A 1 376 ? 0.211 -6.082 -3.191 1.00 95.50 376 PHE A CA 1
ATOM 2954 C C . PHE A 1 376 ? 0.537 -7.027 -2.022 1.00 95.50 376 PHE A C 1
ATOM 2956 O O . PHE A 1 376 ? -0.152 -8.035 -1.834 1.00 95.50 376 PHE A O 1
ATOM 2963 N N . LYS A 1 377 ? 1.565 -6.703 -1.220 1.00 93.88 377 LYS A N 1
ATOM 2964 C CA . LYS A 1 377 ? 1.923 -7.487 -0.033 1.00 93.88 377 LYS A CA 1
ATOM 2965 C C . LYS A 1 377 ? 0.843 -7.377 1.043 1.00 93.88 377 LYS A C 1
ATOM 2967 O O . LYS A 1 377 ? 0.482 -8.415 1.593 1.00 93.88 377 LYS A O 1
ATOM 2972 N N . ASP A 1 378 ? 0.316 -6.179 1.301 1.00 93.69 378 ASP A N 1
ATOM 2973 C CA . ASP A 1 378 ? -0.735 -5.954 2.307 1.00 93.69 378 ASP A CA 1
ATOM 2974 C C . ASP A 1 378 ? -1.951 -6.849 2.021 1.00 93.69 378 ASP A C 1
ATOM 2976 O O . ASP A 1 378 ? -2.364 -7.659 2.854 1.00 93.69 378 ASP A O 1
ATOM 2980 N N . ALA A 1 379 ? -2.450 -6.808 0.781 1.00 94.62 379 ALA A N 1
ATOM 2981 C CA . ALA A 1 379 ? -3.548 -7.667 0.343 1.00 94.62 379 ALA A CA 1
ATOM 2982 C C . ALA A 1 379 ? -3.191 -9.161 0.415 1.00 94.62 379 ALA A C 1
ATOM 2984 O O . ALA A 1 379 ? -3.989 -9.980 0.875 1.00 94.62 379 ALA A O 1
ATOM 2985 N N . ARG A 1 380 ? -1.975 -9.539 -0.005 1.00 94.00 380 ARG A N 1
ATOM 2986 C CA . ARG A 1 380 ? -1.514 -10.934 0.048 1.00 94.00 380 ARG A CA 1
ATOM 2987 C C . ARG A 1 380 ? -1.436 -11.461 1.478 1.00 94.00 380 ARG A C 1
ATOM 2989 O O . ARG A 1 380 ? -1.707 -12.643 1.682 1.00 94.00 380 ARG A O 1
ATOM 2996 N N . MET A 1 381 ? -1.078 -10.629 2.454 1.00 91.50 381 MET A N 1
ATOM 2997 C CA . MET A 1 381 ? -1.070 -11.020 3.864 1.00 91.50 381 MET A CA 1
ATOM 2998 C C . MET A 1 381 ? -2.482 -11.360 4.347 1.00 91.50 381 MET A C 1
ATOM 3000 O O . MET A 1 381 ? -2.694 -12.449 4.881 1.00 91.50 381 MET A O 1
ATOM 3004 N N . ILE A 1 382 ? -3.466 -10.501 4.075 1.00 92.12 382 ILE A N 1
ATOM 3005 C CA . ILE A 1 382 ? -4.868 -10.794 4.407 1.00 92.12 382 ILE A CA 1
ATOM 3006 C C . ILE A 1 382 ? -5.343 -12.058 3.689 1.00 92.12 382 ILE A C 1
ATOM 3008 O O . ILE A 1 382 ? -5.902 -12.953 4.319 1.00 92.12 382 ILE A O 1
ATOM 3012 N N . ASN A 1 383 ? -5.035 -12.202 2.400 1.00 94.06 383 ASN A N 1
ATOM 3013 C CA . ASN A 1 383 ? -5.457 -13.362 1.617 1.00 94.06 383 ASN A CA 1
ATOM 3014 C C . ASN A 1 383 ? -4.824 -1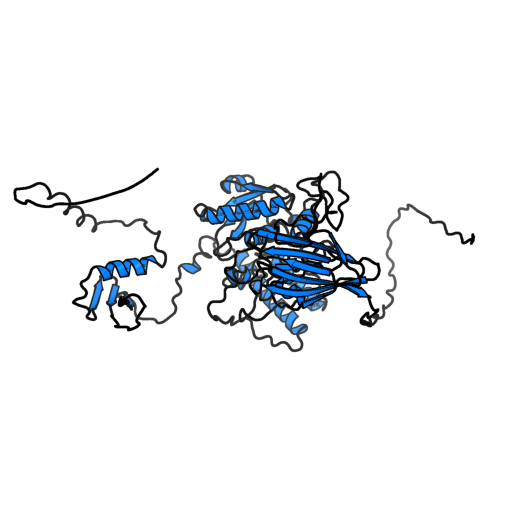4.671 2.091 1.00 94.06 383 ASN A C 1
ATOM 3016 O O . ASN A 1 383 ? -5.505 -15.692 2.182 1.00 94.06 383 ASN A O 1
ATOM 3020 N N . LYS A 1 384 ? -3.544 -14.645 2.469 1.00 91.12 384 LYS A N 1
ATOM 3021 C CA . LYS A 1 384 ? -2.864 -15.808 3.043 1.00 91.12 384 LYS A CA 1
ATOM 3022 C C . LYS A 1 384 ? -3.434 -16.186 4.410 1.00 91.12 384 LYS A C 1
ATOM 3024 O O . LYS A 1 384 ? -3.365 -17.360 4.767 1.00 91.12 384 LYS A O 1
ATOM 3029 N N . ARG A 1 385 ? -3.996 -15.228 5.151 1.00 89.31 385 ARG A N 1
ATOM 3030 C CA . ARG A 1 385 ? -4.619 -15.468 6.455 1.00 89.31 385 ARG A CA 1
ATOM 3031 C C . ARG A 1 385 ? -6.055 -15.979 6.343 1.00 89.31 385 ARG A C 1
ATOM 3033 O O . ARG A 1 385 ? -6.397 -16.951 7.006 1.00 89.31 385 ARG A O 1
ATOM 3040 N N . TYR A 1 386 ? -6.872 -15.328 5.522 1.00 91.62 386 TYR A N 1
ATOM 3041 C CA . TYR A 1 386 ? -8.326 -15.504 5.510 1.00 91.62 386 TYR A CA 1
ATOM 3042 C C . TYR A 1 386 ? -8.851 -16.271 4.292 1.00 91.62 386 TYR A C 1
ATOM 3044 O O . TYR A 1 386 ? -9.866 -16.957 4.384 1.00 91.62 386 TYR A O 1
ATOM 3052 N N . CYS A 1 387 ? -8.161 -16.191 3.155 1.00 93.44 387 CYS A N 1
ATOM 3053 C CA . CYS A 1 387 ? -8.744 -16.515 1.850 1.00 93.44 387 CYS A CA 1
ATOM 3054 C C . CYS A 1 387 ? -8.198 -17.797 1.213 1.00 93.44 387 CYS A C 1
ATOM 3056 O O . CYS A 1 387 ? -8.510 -18.091 0.063 1.00 93.44 387 CYS A O 1
ATOM 3058 N N . GLN A 1 388 ? -7.416 -18.597 1.947 1.00 89.50 388 GLN A N 1
ATOM 3059 C CA . GLN A 1 388 ? -6.849 -19.853 1.428 1.00 89.50 388 GLN A CA 1
ATOM 3060 C C . GLN A 1 388 ? -7.917 -20.829 0.910 1.00 89.50 388 GLN A C 1
ATOM 3062 O O . GLN A 1 388 ? -7.640 -21.636 0.035 1.00 89.50 388 GLN A O 1
ATOM 3067 N N . LYS A 1 389 ? -9.142 -20.756 1.445 1.00 90.88 389 LYS A N 1
ATOM 3068 C CA . LYS A 1 389 ? -10.266 -21.629 1.070 1.00 90.88 389 LYS A CA 1
ATOM 3069 C C . LYS A 1 389 ? -11.279 -20.958 0.138 1.00 90.88 389 LYS A C 1
ATOM 3071 O O . LYS A 1 389 ? -12.341 -21.525 -0.099 1.00 90.88 389 LYS A O 1
ATOM 3076 N N . SER A 1 390 ? -10.997 -19.748 -0.349 1.00 94.56 390 SER A N 1
ATOM 3077 C CA . SER A 1 390 ? -11.921 -19.015 -1.225 1.00 94.56 390 SER A CA 1
ATOM 3078 C C . SER A 1 390 ? -12.053 -19.664 -2.603 1.00 94.56 390 SER A C 1
ATOM 3080 O O . SER A 1 390 ? -13.130 -19.625 -3.191 1.00 94.56 390 SER A O 1
ATOM 3082 N N . CYS A 1 391 ? -10.986 -20.297 -3.091 1.00 95.44 391 CYS A N 1
ATOM 3083 C CA . CYS A 1 391 ? -10.969 -21.031 -4.351 1.00 95.44 391 CYS A CA 1
ATOM 3084 C C . CYS A 1 391 ? -10.802 -22.530 -4.100 1.00 95.44 391 CYS A C 1
ATOM 3086 O O . CYS A 1 391 ? -10.101 -22.935 -3.176 1.00 95.44 391 CYS A O 1
ATOM 3088 N N . GLN A 1 392 ? -11.470 -23.351 -4.915 1.00 94.19 392 GLN A N 1
ATOM 3089 C CA . GLN A 1 392 ? -11.382 -24.813 -4.815 1.00 94.19 392 GLN A CA 1
ATOM 3090 C C . GLN A 1 392 ? -10.023 -25.339 -5.282 1.00 94.19 392 GLN A C 1
ATOM 3092 O O . GLN A 1 392 ? -9.515 -26.305 -4.720 1.00 94.19 392 GLN A O 1
ATOM 3097 N N . GLU A 1 393 ? -9.446 -24.691 -6.293 1.00 93.12 393 GLU A N 1
ATOM 3098 C CA . GLU A 1 393 ? -8.160 -25.047 -6.879 1.00 93.12 393 GLU A CA 1
ATOM 3099 C C . GLU A 1 393 ? -7.229 -23.834 -6.878 1.00 93.12 393 GLU A C 1
ATOM 3101 O O . GLU A 1 393 ? -7.666 -22.685 -7.014 1.00 93.12 393 GLU A O 1
ATOM 3106 N N . GLU A 1 394 ? -5.936 -24.099 -6.715 1.00 94.69 394 GLU A N 1
ATOM 3107 C CA . GLU A 1 394 ? -4.891 -23.092 -6.851 1.00 94.69 394 GLU A CA 1
ATOM 3108 C C . GLU A 1 394 ? -4.386 -23.059 -8.298 1.00 94.69 394 GLU A C 1
ATOM 3110 O O . GLU A 1 394 ? -4.063 -24.096 -8.877 1.00 94.69 394 GLU A O 1
ATOM 3115 N N . LEU A 1 395 ? -4.311 -21.862 -8.882 1.00 96.25 395 LEU A N 1
ATOM 3116 C CA . LEU A 1 395 ? -3.757 -21.650 -10.214 1.00 96.25 395 LEU A CA 1
ATOM 3117 C C . LEU A 1 395 ? -2.229 -21.565 -10.158 1.00 96.25 395 LEU A C 1
ATOM 3119 O O . LEU A 1 395 ? -1.647 -21.043 -9.204 1.00 96.25 395 LEU A O 1
ATOM 3123 N N . GLU A 1 396 ? -1.573 -21.994 -11.236 1.00 96.69 396 GLU A N 1
ATOM 3124 C CA . GLU A 1 396 ? -0.144 -21.755 -11.429 1.00 96.69 396 GLU A CA 1
ATOM 3125 C C . GLU A 1 396 ? 0.089 -20.292 -11.839 1.00 96.69 396 GLU A C 1
ATOM 3127 O O . GLU A 1 396 ? -0.003 -19.918 -13.007 1.00 96.69 396 GLU A O 1
ATOM 3132 N N . CYS A 1 397 ? 0.360 -19.442 -10.850 1.00 96.75 397 CYS A N 1
ATOM 3133 C CA . CYS A 1 397 ? 0.618 -18.023 -11.063 1.00 96.75 397 CYS A CA 1
ATOM 3134 C C . CYS A 1 397 ? 2.117 -17.733 -11.203 1.00 96.75 397 CYS A C 1
ATOM 3136 O O . CYS A 1 397 ? 2.920 -18.073 -10.330 1.00 96.75 397 CYS A O 1
ATOM 3138 N N . TYR A 1 398 ? 2.498 -17.027 -12.266 1.00 95.75 398 TYR A N 1
ATOM 3139 C CA . TYR A 1 398 ? 3.876 -16.609 -12.508 1.00 95.75 398 TYR A CA 1
ATOM 3140 C C . TYR A 1 398 ? 4.257 -15.370 -11.690 1.00 95.75 398 TYR A C 1
ATOM 3142 O O . TYR A 1 398 ? 3.416 -14.676 -11.116 1.00 95.75 398 TYR A O 1
ATOM 3150 N N . ASN A 1 399 ? 5.562 -15.086 -11.638 1.00 94.00 399 ASN A N 1
ATOM 3151 C CA . ASN A 1 399 ? 6.123 -13.849 -11.088 1.00 94.00 399 ASN A CA 1
ATOM 3152 C C . ASN A 1 399 ? 5.660 -13.517 -9.661 1.00 94.00 399 ASN A C 1
ATOM 3154 O O . ASN A 1 399 ? 5.495 -12.354 -9.314 1.00 94.00 399 ASN A O 1
ATOM 3158 N N . HIS A 1 400 ? 5.479 -14.538 -8.818 1.00 94.19 400 HIS A N 1
ATOM 3159 C CA . HIS A 1 400 ? 4.982 -14.419 -7.442 1.00 94.19 400 HIS A CA 1
ATOM 3160 C C . HIS A 1 400 ? 3.521 -13.959 -7.299 1.00 94.19 400 HIS A C 1
ATOM 3162 O O . HIS A 1 400 ? 3.126 -13.567 -6.193 1.00 94.19 400 HIS A O 1
ATOM 3168 N N . GLY A 1 401 ? 2.719 -14.046 -8.364 1.00 95.88 401 GLY A N 1
ATOM 3169 C CA . GLY A 1 401 ? 1.263 -13.956 -8.280 1.00 95.88 401 GLY A CA 1
ATOM 3170 C C . GLY A 1 401 ? 0.650 -15.075 -7.430 1.00 95.88 401 GLY A C 1
ATOM 3171 O O . GLY A 1 401 ? 1.332 -16.011 -7.008 1.00 95.88 401 GLY A O 1
ATOM 3172 N N . TYR A 1 402 ? -0.644 -14.960 -7.150 1.00 96.06 402 TYR A N 1
ATOM 3173 C CA . TYR A 1 402 ? -1.430 -15.986 -6.455 1.00 96.06 402 TYR A CA 1
ATOM 3174 C C . TYR A 1 402 ? -2.869 -15.982 -6.973 1.00 96.06 402 TYR A C 1
ATOM 3176 O O . TYR A 1 402 ? -3.304 -14.970 -7.517 1.00 96.06 402 TYR A O 1
ATOM 3184 N N . THR A 1 403 ? -3.600 -17.089 -6.818 1.00 97.44 403 THR A N 1
ATOM 3185 C CA . THR A 1 403 ? -5.006 -17.191 -7.242 1.00 97.44 403 THR A CA 1
ATOM 3186 C C . THR A 1 403 ? -5.820 -16.046 -6.654 1.00 97.44 403 THR A C 1
ATOM 3188 O O . THR A 1 403 ? -5.796 -15.827 -5.442 1.00 97.44 403 THR A O 1
ATOM 3191 N N . ASP A 1 404 ? -6.524 -15.297 -7.499 1.00 97.19 404 ASP A N 1
ATOM 3192 C CA . ASP A 1 404 ? -7.331 -14.175 -7.040 1.00 97.19 404 ASP A CA 1
ATOM 3193 C C . ASP A 1 404 ? -8.549 -14.703 -6.261 1.00 97.19 404 ASP A C 1
ATOM 3195 O O . ASP A 1 404 ? -9.404 -15.369 -6.849 1.00 97.19 404 ASP A O 1
ATOM 3199 N N . PRO A 1 405 ? -8.687 -14.408 -4.955 1.00 96.75 405 PRO A N 1
ATOM 3200 C CA . PRO A 1 405 ? -9.812 -14.914 -4.170 1.00 96.75 405 PRO A CA 1
ATOM 3201 C C . PRO A 1 405 ? -11.169 -14.356 -4.623 1.00 96.75 405 PRO A C 1
ATOM 3203 O O . PRO A 1 405 ? -12.206 -14.905 -4.259 1.00 96.75 405 PRO A O 1
ATOM 3206 N N . ASN A 1 406 ? -11.170 -13.276 -5.410 1.00 96.50 406 ASN A N 1
ATOM 3207 C CA . ASN A 1 406 ? -12.379 -12.692 -5.991 1.00 96.50 406 ASN A CA 1
ATOM 3208 C C . ASN A 1 406 ? -12.725 -13.271 -7.364 1.00 96.50 406 ASN A C 1
ATOM 3210 O O . ASN A 1 406 ? -13.844 -13.086 -7.842 1.00 96.50 406 ASN A O 1
ATOM 3214 N N . ASN A 1 407 ? -11.776 -13.952 -8.003 1.00 96.38 407 ASN A N 1
ATOM 3215 C CA . ASN A 1 407 ? -11.953 -14.567 -9.305 1.00 96.38 407 ASN A CA 1
ATOM 3216 C C . ASN A 1 407 ? -10.987 -15.749 -9.453 1.00 96.38 407 ASN A C 1
ATOM 3218 O O . ASN A 1 407 ? -9.868 -15.598 -9.937 1.00 96.38 407 ASN A O 1
ATOM 3222 N N . CYS A 1 408 ? -11.458 -16.946 -9.106 1.00 96.56 408 CYS A N 1
ATOM 3223 C CA . CYS A 1 408 ? -10.658 -18.173 -9.129 1.00 96.56 408 CYS A CA 1
ATOM 3224 C C . CYS A 1 408 ? -10.204 -18.626 -10.531 1.00 96.56 408 CYS A C 1
ATOM 3226 O O . CYS A 1 408 ? -9.577 -19.672 -10.652 1.00 96.56 408 CYS A O 1
ATOM 3228 N N . LEU A 1 409 ? -10.531 -17.873 -11.589 1.00 96.56 409 LEU A N 1
ATOM 3229 C CA . LEU A 1 409 ? -10.089 -18.121 -12.965 1.00 96.56 409 LEU A CA 1
ATOM 3230 C C . LEU A 1 409 ? -8.902 -17.239 -13.385 1.00 96.56 409 LEU A C 1
ATOM 3232 O O . LEU A 1 409 ? -8.452 -17.332 -14.527 1.00 96.56 409 LEU A O 1
ATOM 3236 N N . GLN A 1 410 ? -8.404 -16.379 -12.494 1.00 96.94 410 GLN A N 1
ATOM 3237 C CA . GLN A 1 410 ? -7.233 -15.549 -12.752 1.00 96.94 410 GLN A CA 1
ATOM 3238 C C . GLN A 1 410 ? -6.333 -15.435 -11.521 1.00 96.94 410 GLN A C 1
ATOM 3240 O O . GLN A 1 410 ? -6.739 -15.636 -10.376 1.00 96.94 410 GLN A O 1
ATOM 3245 N N . CYS A 1 411 ? -5.094 -15.049 -11.768 1.00 97.81 411 CYS A N 1
ATOM 3246 C CA . CYS A 1 411 ? -4.128 -14.692 -10.755 1.00 97.81 411 CYS A CA 1
ATOM 3247 C C . CYS A 1 411 ? -4.201 -13.200 -10.442 1.00 97.81 411 CYS A C 1
ATOM 3249 O O . CYS A 1 411 ? -4.365 -12.348 -11.316 1.00 97.81 411 CYS A O 1
ATOM 3251 N N . ARG A 1 412 ? -3.988 -12.879 -9.173 1.00 96.88 412 ARG A N 1
ATOM 3252 C CA . ARG A 1 412 ? -3.678 -11.536 -8.712 1.00 96.88 412 ARG A CA 1
ATOM 3253 C C . ARG A 1 412 ? -2.180 -11.301 -8.857 1.00 96.88 412 ARG A C 1
ATOM 3255 O O . ARG A 1 412 ? -1.366 -12.045 -8.301 1.00 96.88 412 ARG A O 1
ATOM 3262 N N . CYS A 1 413 ? -1.824 -10.256 -9.593 1.00 97.25 413 CYS A N 1
ATOM 3263 C CA . CYS A 1 413 ? -0.450 -10.003 -10.011 1.00 97.25 413 CYS A CA 1
ATOM 3264 C C . CYS A 1 413 ? 0.225 -8.912 -9.181 1.00 97.25 413 CYS A C 1
ATOM 3266 O O . CYS A 1 413 ? -0.428 -7.915 -8.861 1.00 97.25 413 CYS A O 1
ATOM 3268 N N . PRO A 1 414 ? 1.521 -9.059 -8.845 1.00 96.69 414 PRO A N 1
ATOM 3269 C CA . PRO A 1 414 ? 2.280 -7.950 -8.286 1.00 96.69 414 PRO A CA 1
ATOM 3270 C C . PRO A 1 414 ? 2.311 -6.770 -9.256 1.00 96.69 414 PRO A C 1
ATOM 3272 O O . PRO A 1 414 ? 2.291 -6.959 -10.476 1.00 96.69 414 PRO A O 1
ATOM 3275 N N . GLU A 1 415 ? 2.395 -5.550 -8.719 1.00 94.50 415 GLU A N 1
ATOM 3276 C CA . GLU A 1 415 ? 2.474 -4.345 -9.546 1.00 94.50 415 GLU A CA 1
ATOM 3277 C C . GLU A 1 415 ? 3.635 -4.446 -10.544 1.00 94.50 415 GLU A C 1
ATOM 3279 O O . GLU A 1 415 ? 4.781 -4.701 -10.157 1.00 94.50 415 GLU A O 1
ATOM 3284 N N . GLY A 1 416 ? 3.325 -4.241 -11.828 1.00 94.62 416 GLY A N 1
ATOM 3285 C CA . GLY A 1 416 ? 4.274 -4.421 -12.926 1.00 94.62 416 GLY A CA 1
ATOM 3286 C C . GLY A 1 416 ? 4.068 -5.678 -13.770 1.00 94.62 416 GLY A C 1
ATOM 3287 O O . GLY A 1 416 ? 4.698 -5.793 -14.820 1.00 94.62 416 GLY A O 1
ATOM 3288 N N . TYR A 1 417 ? 3.166 -6.573 -13.358 1.00 96.56 417 TYR A N 1
ATOM 3289 C CA . TYR A 1 417 ? 2.732 -7.739 -14.129 1.00 96.56 417 TYR A CA 1
ATOM 3290 C C . TYR A 1 417 ? 1.225 -7.722 -14.382 1.00 96.56 417 TYR A C 1
ATOM 3292 O O . TYR A 1 417 ? 0.457 -7.089 -13.659 1.00 96.56 417 TYR A O 1
ATOM 3300 N N . SER A 1 418 ? 0.806 -8.433 -15.421 1.00 96.06 418 SER A N 1
ATOM 3301 C CA . SER A 1 418 ? -0.585 -8.557 -15.857 1.00 96.06 418 SER A CA 1
ATOM 3302 C C . SER A 1 418 ? -0.813 -9.880 -16.598 1.00 96.06 418 SER A C 1
ATOM 3304 O O . SER A 1 418 ? 0.080 -10.729 -16.672 1.00 96.06 418 SER A O 1
ATOM 3306 N N . GLY A 1 419 ? -2.010 -10.047 -17.158 1.00 95.94 419 GLY A N 1
ATOM 3307 C CA . GLY A 1 419 ? -2.461 -11.288 -17.778 1.00 95.94 419 GLY A CA 1
ATOM 3308 C C . GLY A 1 419 ? -3.062 -12.246 -16.751 1.00 95.94 419 GLY A C 1
ATOM 3309 O O . GLY A 1 419 ? -2.848 -12.103 -15.547 1.00 95.94 419 GLY A O 1
ATOM 3310 N N . ASN A 1 420 ? -3.803 -13.245 -17.233 1.00 96.31 420 ASN A N 1
ATOM 3311 C CA . ASN A 1 420 ? -4.552 -14.162 -16.365 1.00 96.31 420 ASN A CA 1
ATOM 3312 C C . ASN A 1 420 ? -3.667 -14.948 -15.388 1.00 96.31 420 ASN A C 1
ATOM 3314 O O . ASN A 1 420 ? -4.160 -15.344 -14.341 1.00 96.31 420 ASN A O 1
ATOM 3318 N N . PHE A 1 421 ? -2.383 -15.156 -15.698 1.00 97.56 421 PHE A N 1
ATOM 3319 C CA . PHE A 1 421 ? -1.431 -15.871 -14.842 1.00 97.56 421 PHE A CA 1
ATOM 3320 C C . PHE A 1 421 ? -0.208 -15.021 -14.469 1.00 97.56 421 PHE A C 1
ATOM 3322 O O . PHE A 1 421 ? 0.801 -15.556 -14.017 1.00 97.56 421 PHE A O 1
ATOM 3329 N N . CYS A 1 422 ? -0.281 -13.694 -14.627 1.00 97.25 422 CYS A N 1
ATOM 3330 C CA . CYS A 1 422 ? 0.803 -12.752 -14.314 1.00 97.25 422 CYS A CA 1
ATOM 3331 C C . CYS A 1 422 ? 2.061 -12.876 -15.185 1.00 97.25 422 CYS A C 1
ATOM 3333 O O . CYS A 1 422 ? 3.153 -12.504 -14.756 1.00 97.25 422 CYS A O 1
ATOM 3335 N N . GLN A 1 423 ? 1.930 -13.392 -16.406 1.00 94.94 423 GLN A N 1
ATOM 3336 C CA . GLN A 1 423 ? 3.034 -13.594 -17.348 1.00 94.94 423 GLN A CA 1
ATOM 3337 C C . GLN A 1 423 ? 3.352 -12.367 -18.224 1.00 94.94 423 GLN A C 1
ATOM 3339 O O . GLN A 1 423 ? 4.424 -12.306 -18.834 1.00 94.94 423 GLN A O 1
ATOM 3344 N N . GLU A 1 424 ? 2.444 -11.392 -18.287 1.00 95.06 424 GLU A N 1
ATOM 3345 C CA . GLU A 1 424 ? 2.477 -10.278 -19.242 1.00 95.06 424 GLU A CA 1
ATOM 3346 C C . GLU A 1 424 ? 2.876 -8.960 -18.575 1.00 95.06 424 GLU A C 1
ATOM 3348 O O . GLU A 1 424 ? 2.762 -8.792 -17.360 1.00 95.06 424 GLU A O 1
ATOM 3353 N N . THR A 1 425 ? 3.308 -7.987 -19.376 1.00 95.00 425 THR A N 1
ATOM 3354 C CA . THR A 1 425 ? 3.552 -6.614 -18.911 1.00 95.00 425 THR A CA 1
ATOM 3355 C C . THR A 1 425 ? 2.272 -5.787 -19.060 1.00 95.00 425 THR A C 1
ATOM 3357 O O . THR A 1 425 ? 1.680 -5.831 -20.141 1.00 95.00 425 THR A O 1
ATOM 3360 N N . PRO A 1 426 ? 1.854 -5.010 -18.040 1.00 96.25 426 PRO A N 1
ATOM 3361 C CA . PRO A 1 426 ? 0.675 -4.160 -18.139 1.00 96.25 426 PRO A CA 1
ATOM 3362 C C . PRO A 1 426 ? 0.744 -3.192 -19.323 1.00 96.25 426 PRO A C 1
ATOM 3364 O O . PRO A 1 426 ? 1.814 -2.707 -19.705 1.00 96.25 426 PRO A O 1
ATOM 3367 N N . ILE A 1 427 ? -0.421 -2.882 -19.888 1.00 94.81 427 ILE A N 1
ATOM 3368 C CA . ILE A 1 427 ? -0.538 -1.932 -20.994 1.00 94.81 427 ILE A CA 1
ATOM 3369 C C . ILE A 1 427 ? -0.364 -0.515 -20.443 1.00 94.81 427 ILE A C 1
ATOM 3371 O O . ILE A 1 427 ? -1.076 -0.100 -19.533 1.00 94.81 427 ILE A O 1
ATOM 3375 N N . SER A 1 428 ? 0.571 0.240 -21.022 1.00 96.00 428 SER A N 1
ATOM 3376 C CA . SER A 1 428 ? 0.717 1.667 -20.716 1.00 96.00 428 SER A CA 1
ATOM 3377 C C . SER A 1 428 ? -0.463 2.443 -21.296 1.00 96.00 428 SER A C 1
ATOM 3379 O O . SER A 1 428 ? -0.792 2.280 -22.471 1.00 96.00 428 SER A O 1
ATOM 3381 N N . ASN A 1 429 ? -1.098 3.291 -20.489 1.00 95.06 429 ASN A N 1
ATOM 3382 C CA . ASN A 1 429 ? -2.345 3.962 -20.871 1.00 95.06 429 ASN A CA 1
ATOM 3383 C C . ASN A 1 429 ? -2.127 5.316 -21.576 1.00 95.06 429 ASN A C 1
ATOM 3385 O O . ASN A 1 429 ? -3.085 5.928 -22.049 1.00 95.06 429 ASN A O 1
ATOM 3389 N N . SER A 1 430 ? -0.876 5.781 -21.653 1.00 92.19 430 SER A N 1
ATOM 3390 C CA . SER A 1 430 ? -0.518 7.068 -22.241 1.00 92.19 430 SER A CA 1
ATOM 3391 C C . SER A 1 430 ? 0.330 6.885 -23.504 1.00 92.19 430 SER A C 1
ATOM 3393 O O . SER A 1 430 ? 1.371 6.224 -23.460 1.00 92.19 430 SER A O 1
ATOM 3395 N N . PRO A 1 431 ? -0.044 7.518 -24.633 1.00 90.44 431 PRO A N 1
ATOM 3396 C CA . PRO A 1 431 ? 0.730 7.451 -25.874 1.00 90.44 431 PRO A CA 1
ATOM 3397 C C . PRO A 1 431 ? 2.078 8.179 -25.771 1.00 90.44 431 PRO A C 1
ATOM 3399 O O . PRO A 1 431 ? 2.940 8.024 -26.632 1.00 90.44 431 PRO A O 1
ATOM 3402 N N . ASN A 1 432 ? 2.267 8.983 -24.721 1.00 92.56 432 ASN A N 1
ATOM 3403 C CA . ASN A 1 432 ? 3.503 9.714 -24.471 1.00 92.56 432 ASN A CA 1
ATOM 3404 C C . ASN A 1 432 ? 4.561 8.848 -23.770 1.00 92.56 432 ASN A C 1
ATOM 3406 O O . ASN A 1 432 ? 5.709 9.276 -23.651 1.00 92.56 432 ASN A O 1
ATOM 3410 N N . CYS A 1 433 ? 4.220 7.632 -23.339 1.00 93.12 433 CYS A N 1
ATOM 3411 C CA . CYS A 1 433 ? 5.197 6.636 -22.919 1.00 93.12 433 CYS A CA 1
ATOM 3412 C C . CYS A 1 433 ? 5.840 6.014 -24.176 1.00 93.12 433 CYS A C 1
ATOM 3414 O O . CYS A 1 433 ? 5.157 5.342 -24.951 1.00 93.12 433 CYS A O 1
ATOM 3416 N N . LYS A 1 434 ? 7.141 6.223 -24.412 1.00 92.75 434 LYS A N 1
ATOM 3417 C CA . LYS A 1 434 ? 7.836 5.623 -25.567 1.00 92.75 434 LYS A CA 1
ATOM 3418 C C . LYS A 1 434 ? 8.486 4.293 -25.191 1.00 92.75 434 LYS A C 1
ATOM 3420 O O . LYS A 1 434 ? 8.842 4.075 -24.034 1.00 92.75 434 LYS A O 1
ATOM 3425 N N . ASN A 1 435 ? 8.675 3.425 -26.188 1.00 90.31 435 ASN A N 1
ATOM 3426 C CA . ASN A 1 435 ? 9.357 2.131 -26.051 1.00 90.31 435 ASN A CA 1
ATOM 3427 C C . ASN A 1 435 ? 8.809 1.266 -24.898 1.00 90.31 435 ASN A C 1
ATOM 3429 O O . ASN A 1 435 ? 9.584 0.674 -24.160 1.00 90.31 435 ASN A O 1
ATOM 3433 N N . VAL A 1 436 ? 7.488 1.245 -24.699 1.00 93.44 436 VAL A N 1
ATOM 3434 C CA . VAL A 1 436 ? 6.832 0.559 -23.570 1.00 93.44 436 VAL A CA 1
ATOM 3435 C C . VAL A 1 436 ? 6.813 -0.960 -23.703 1.00 93.44 436 VAL A C 1
ATOM 3437 O O . VAL A 1 436 ? 6.968 -1.508 -24.794 1.00 93.44 436 VAL A O 1
ATOM 3440 N N . GLY A 1 437 ? 6.546 -1.642 -22.589 1.00 92.75 437 GLY A N 1
ATOM 3441 C CA . GLY A 1 437 ? 6.358 -3.087 -22.561 1.00 92.75 437 GLY A CA 1
ATOM 3442 C C . GLY A 1 437 ? 7.666 -3.848 -22.367 1.00 92.75 437 GLY A C 1
ATOM 3443 O O . GLY A 1 437 ? 8.455 -3.528 -21.480 1.00 92.75 437 GLY A O 1
ATOM 3444 N N . PHE A 1 438 ? 7.852 -4.915 -23.143 1.00 93.75 438 PHE A N 1
ATOM 3445 C CA . PHE A 1 438 ? 8.979 -5.834 -23.002 1.00 93.75 438 PHE A CA 1
ATOM 3446 C C . PHE A 1 438 ? 10.228 -5.326 -23.731 1.00 93.75 438 PHE A C 1
ATOM 3448 O O . PHE A 1 438 ? 10.185 -5.057 -24.931 1.00 93.75 438 PHE A O 1
ATOM 3455 N N . LEU A 1 439 ? 11.351 -5.259 -23.018 1.00 95.62 439 LEU A N 1
ATOM 3456 C CA . LEU A 1 439 ? 12.636 -4.777 -23.514 1.00 95.62 439 LEU A CA 1
ATOM 3457 C C . LEU A 1 439 ? 13.771 -5.727 -23.122 1.00 95.62 439 LEU A C 1
ATOM 3459 O O . LEU A 1 439 ? 13.770 -6.338 -22.054 1.00 95.62 439 LEU A O 1
ATOM 3463 N N . MET A 1 440 ? 14.790 -5.792 -23.976 1.00 95.06 440 MET A N 1
ATOM 3464 C CA . MET A 1 440 ? 15.998 -6.579 -23.739 1.00 95.06 440 MET A CA 1
ATOM 3465 C C . MET A 1 440 ? 17.186 -5.648 -23.502 1.00 95.06 440 MET A C 1
ATOM 3467 O O . MET A 1 440 ? 17.468 -4.785 -24.333 1.00 95.06 440 MET A O 1
ATOM 3471 N N . ALA A 1 441 ? 17.898 -5.840 -22.395 1.00 96.00 441 ALA A N 1
ATOM 3472 C CA . ALA A 1 441 ? 19.131 -5.126 -22.084 1.00 96.00 441 ALA A CA 1
ATOM 3473 C C . ALA A 1 441 ? 20.341 -5.913 -22.594 1.00 96.00 441 ALA A C 1
ATOM 3475 O O . ALA A 1 441 ? 20.512 -7.081 -22.248 1.00 96.00 441 ALA A O 1
ATOM 3476 N N . GLY A 1 442 ? 21.186 -5.264 -23.393 1.00 94.19 442 GLY A N 1
ATOM 3477 C CA . GLY A 1 442 ? 22.475 -5.795 -23.838 1.00 94.19 442 GLY A CA 1
ATOM 3478 C C . GLY A 1 442 ? 23.634 -4.904 -23.395 1.00 94.19 442 GLY A C 1
ATOM 3479 O O . GLY A 1 442 ? 23.458 -3.982 -22.600 1.00 94.19 442 GLY A O 1
ATOM 3480 N N . ALA A 1 443 ? 24.830 -5.161 -23.931 1.00 90.38 443 ALA A N 1
ATOM 3481 C CA . ALA A 1 443 ? 26.026 -4.363 -23.629 1.00 90.38 443 ALA A CA 1
ATOM 3482 C C . ALA A 1 443 ? 25.930 -2.905 -24.120 1.00 90.38 443 ALA A C 1
ATOM 3484 O O . ALA A 1 443 ? 26.627 -2.033 -23.606 1.00 90.38 443 ALA A O 1
ATOM 3485 N N . TRP A 1 444 ? 25.077 -2.653 -25.114 1.00 91.38 444 TRP A N 1
ATOM 3486 C CA . TRP A 1 444 ? 24.797 -1.325 -25.652 1.00 91.38 444 TRP A CA 1
ATOM 3487 C C . TRP A 1 444 ? 23.625 -0.682 -24.915 1.00 91.38 444 TRP A C 1
ATOM 3489 O O . TRP A 1 444 ? 22.676 -1.371 -24.539 1.00 91.38 444 TRP A O 1
ATOM 3499 N N . GLU A 1 445 ? 23.692 0.636 -24.739 1.00 92.75 445 GLU A N 1
ATOM 3500 C CA . GLU A 1 445 ? 22.656 1.407 -24.052 1.00 92.75 445 GLU A CA 1
ATOM 3501 C C . GLU A 1 445 ? 21.355 1.434 -24.858 1.00 92.75 445 GLU A C 1
ATOM 3503 O O . GLU A 1 445 ? 21.329 1.807 -26.032 1.00 92.75 445 GLU A O 1
ATOM 3508 N N . GLY A 1 446 ? 20.268 1.026 -24.206 1.00 94.44 446 GLY A N 1
ATOM 3509 C CA . GLY A 1 446 ? 18.906 1.338 -24.618 1.00 94.44 446 GLY A CA 1
ATOM 3510 C C . GLY A 1 446 ? 18.409 2.574 -23.876 1.00 94.44 446 GLY A C 1
ATOM 3511 O O . GLY A 1 446 ? 18.847 2.839 -22.760 1.00 94.44 446 GLY A O 1
ATOM 3512 N N . SER A 1 447 ? 17.478 3.313 -24.482 1.00 95.38 447 SER A N 1
ATOM 3513 C CA . SER A 1 447 ? 16.953 4.558 -23.916 1.00 95.38 447 SER A CA 1
ATOM 3514 C C . SER A 1 447 ? 15.431 4.530 -23.797 1.00 95.38 447 SER A C 1
ATOM 3516 O O . SER A 1 447 ? 14.713 4.080 -24.703 1.00 95.38 447 SER A O 1
ATOM 3518 N N . ILE A 1 448 ? 14.940 5.032 -22.669 1.00 95.25 448 ILE A N 1
ATOM 3519 C CA . ILE A 1 448 ? 13.529 5.227 -22.359 1.00 95.25 448 ILE A CA 1
ATOM 3520 C C . ILE A 1 448 ? 13.326 6.713 -22.095 1.00 95.25 448 ILE A C 1
ATOM 3522 O O . ILE A 1 448 ? 13.956 7.314 -21.228 1.00 95.25 448 ILE A O 1
ATOM 3526 N N . THR A 1 449 ? 12.404 7.302 -22.847 1.00 93.06 449 THR A N 1
ATOM 3527 C CA . THR A 1 449 ? 12.008 8.698 -22.680 1.00 93.06 449 THR A CA 1
ATOM 3528 C C . THR A 1 449 ? 10.495 8.792 -22.679 1.00 93.06 449 THR A C 1
ATOM 3530 O O . THR A 1 449 ? 9.808 8.074 -23.411 1.00 93.06 449 THR A O 1
ATOM 3533 N N . THR A 1 450 ? 9.955 9.694 -21.874 1.00 93.00 450 THR A N 1
ATOM 3534 C CA . THR A 1 450 ? 8.535 10.043 -21.938 1.00 93.00 450 THR A CA 1
ATOM 3535 C C . THR A 1 450 ? 8.354 11.380 -22.647 1.00 93.00 450 THR A C 1
ATOM 3537 O O . THR A 1 450 ? 9.259 12.205 -22.699 1.00 93.00 450 THR A O 1
ATOM 3540 N N . GLY A 1 451 ? 7.190 11.595 -23.251 1.00 88.50 451 GLY A N 1
ATOM 3541 C CA . GLY A 1 451 ? 6.710 12.932 -23.591 1.00 88.50 451 GLY A CA 1
ATOM 3542 C C . GLY A 1 451 ? 6.136 13.634 -22.359 1.00 88.50 451 GLY A C 1
ATOM 3543 O O . GLY A 1 451 ? 6.317 13.171 -21.236 1.00 88.50 451 GLY A O 1
ATOM 3544 N N . GLN A 1 452 ? 5.394 14.721 -22.579 1.00 87.62 452 GLN A N 1
ATOM 3545 C CA . GLN A 1 452 ? 4.612 15.359 -21.521 1.00 87.62 452 GLN A CA 1
ATOM 3546 C C . GLN A 1 452 ? 3.546 14.387 -21.008 1.00 87.62 452 GLN A C 1
ATOM 3548 O O . GLN A 1 452 ? 2.658 13.980 -21.761 1.00 87.62 452 GLN A O 1
ATOM 3553 N N . LEU A 1 453 ? 3.615 14.033 -19.733 1.00 88.81 453 LEU A N 1
ATOM 3554 C CA . LEU A 1 453 ? 2.592 13.222 -19.087 1.00 88.81 453 LEU A CA 1
ATOM 3555 C C . LEU A 1 453 ? 1.537 14.104 -18.404 1.00 88.81 453 LEU A C 1
ATOM 3557 O O . LEU A 1 453 ? 1.754 15.292 -18.151 1.00 88.81 453 LEU A O 1
ATOM 3561 N N . TYR A 1 454 ? 0.376 13.502 -18.158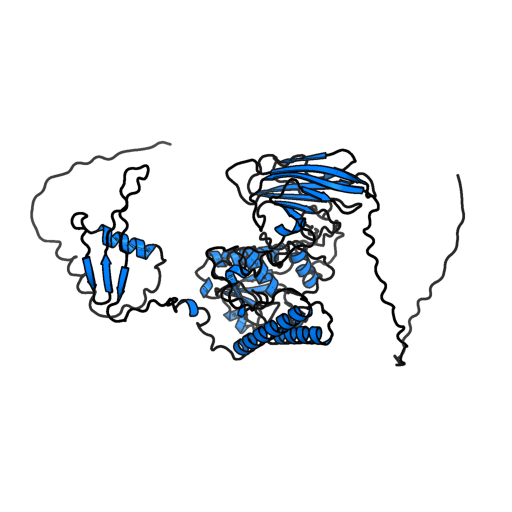 1.00 88.38 454 TYR A N 1
ATOM 3562 C CA . TYR A 1 454 ? -0.785 14.124 -17.520 1.00 88.38 454 TYR A CA 1
ATOM 3563 C C . TYR A 1 454 ? -1.294 13.233 -16.385 1.00 88.38 454 TYR A C 1
ATOM 3565 O O . TYR A 1 454 ? -0.995 12.037 -16.360 1.00 88.38 454 TYR A O 1
ATOM 3573 N N . ALA A 1 455 ? -2.094 13.791 -15.478 1.00 90.44 455 ALA A N 1
ATOM 3574 C CA . ALA A 1 455 ? -2.746 13.048 -14.403 1.00 90.44 455 ALA A CA 1
ATOM 3575 C C . ALA A 1 455 ? -3.447 11.786 -14.931 1.00 90.44 455 ALA A C 1
ATOM 3577 O O . ALA A 1 455 ? -4.152 11.831 -15.940 1.00 90.44 455 ALA A O 1
ATOM 3578 N N . GLY A 1 456 ? -3.236 10.668 -14.242 1.00 90.62 456 GLY A N 1
ATOM 3579 C CA . GLY A 1 456 ? -3.713 9.345 -14.634 1.00 90.62 456 GLY A CA 1
ATOM 3580 C C . GLY A 1 456 ? -2.814 8.614 -15.633 1.00 90.62 456 GLY A C 1
ATOM 3581 O O . GLY A 1 456 ? -3.123 7.476 -15.970 1.00 90.62 456 GLY A O 1
ATOM 3582 N N . SER A 1 457 ? -1.716 9.215 -16.110 1.00 93.81 457 SER A N 1
ATOM 3583 C CA . SER A 1 457 ? -0.767 8.513 -16.985 1.00 93.81 457 SER A CA 1
ATOM 3584 C C . SER A 1 457 ? -0.017 7.429 -16.214 1.00 93.81 457 SER A C 1
ATOM 3586 O O . SER A 1 457 ? 0.600 7.708 -15.184 1.00 93.81 457 SER A O 1
ATOM 3588 N N . GLU A 1 458 ? -0.015 6.222 -16.769 1.00 95.38 458 GLU A N 1
ATOM 3589 C CA . GLU A 1 458 ? 0.706 5.055 -16.277 1.00 95.38 458 GLU A CA 1
ATOM 3590 C C . GLU A 1 458 ? 1.538 4.446 -17.411 1.00 95.38 458 GLU A C 1
ATOM 3592 O O . GLU A 1 458 ? 1.016 4.095 -18.476 1.00 95.38 458 GLU A O 1
ATOM 3597 N N . CYS A 1 459 ? 2.843 4.325 -17.177 1.00 96.69 459 CYS A N 1
ATOM 3598 C CA . CYS A 1 459 ? 3.784 3.707 -18.101 1.00 96.69 459 CYS A CA 1
ATOM 3599 C C . CYS A 1 459 ? 4.460 2.496 -17.450 1.00 96.69 459 CYS A C 1
ATOM 3601 O O . CYS A 1 459 ? 4.842 2.548 -16.279 1.00 96.69 459 CYS A O 1
ATOM 3603 N N . TYR A 1 460 ? 4.671 1.441 -18.236 1.00 97.75 460 TYR A N 1
ATOM 3604 C CA . TYR A 1 460 ? 5.258 0.184 -17.780 1.00 97.75 460 TYR A CA 1
ATOM 3605 C C . TYR A 1 460 ? 6.358 -0.287 -18.728 1.00 97.75 460 TYR A C 1
ATOM 3607 O O . TYR A 1 460 ? 6.156 -0.381 -19.943 1.00 97.75 460 TYR A O 1
ATOM 3615 N N . TRP A 1 461 ? 7.502 -0.653 -18.152 1.00 97.69 461 TRP A N 1
ATOM 3616 C CA . TRP A 1 461 ? 8.607 -1.287 -18.866 1.00 97.69 461 TRP A CA 1
ATOM 3617 C C . TRP A 1 461 ? 9.122 -2.488 -18.085 1.00 97.69 461 TRP A C 1
ATOM 3619 O O . TRP A 1 461 ? 9.340 -2.412 -16.876 1.00 97.69 461 TRP A O 1
ATOM 3629 N N . ARG A 1 462 ? 9.352 -3.589 -18.796 1.00 97.00 462 ARG A N 1
ATOM 3630 C CA . ARG A 1 462 ? 9.905 -4.837 -18.272 1.00 97.00 462 ARG A CA 1
ATOM 3631 C C . ARG A 1 462 ? 11.190 -5.139 -19.028 1.00 97.00 462 ARG A C 1
ATOM 3633 O O . ARG A 1 462 ? 11.142 -5.456 -20.213 1.00 97.00 462 ARG A O 1
ATOM 3640 N N . ILE A 1 463 ? 12.322 -5.003 -18.348 1.00 97.19 463 ILE A N 1
ATOM 3641 C CA . ILE A 1 463 ? 13.656 -5.073 -18.945 1.00 97.19 463 ILE A CA 1
ATOM 3642 C C . ILE A 1 463 ? 14.351 -6.346 -18.466 1.00 97.19 463 ILE A C 1
ATOM 3644 O O . ILE A 1 463 ? 14.556 -6.524 -17.265 1.00 97.19 463 ILE A O 1
ATOM 3648 N N . ILE A 1 464 ? 14.747 -7.212 -19.398 1.00 95.12 464 ILE A N 1
ATOM 3649 C CA . ILE A 1 464 ? 15.393 -8.501 -19.105 1.00 95.12 464 ILE A CA 1
ATOM 3650 C C . ILE A 1 464 ? 16.829 -8.508 -19.650 1.00 95.12 464 ILE A C 1
ATOM 3652 O O . ILE A 1 464 ? 17.055 -8.003 -20.755 1.00 95.12 464 ILE A O 1
ATOM 3656 N N . PRO A 1 465 ? 17.819 -9.054 -18.915 1.00 94.88 465 PRO A N 1
ATOM 3657 C CA . PRO A 1 465 ? 19.173 -9.186 -19.443 1.00 94.88 465 PRO A CA 1
ATOM 3658 C C . PRO A 1 465 ? 19.210 -10.183 -20.612 1.00 94.88 465 PRO A C 1
ATOM 3660 O O . PRO A 1 465 ? 18.609 -11.254 -20.550 1.00 94.88 465 PRO A O 1
ATOM 3663 N N . GLN A 1 466 ? 19.934 -9.845 -21.682 1.00 92.94 466 GLN A N 1
ATOM 3664 C CA . GLN A 1 466 ? 20.085 -10.709 -22.861 1.00 92.94 466 GLN A CA 1
ATOM 3665 C C . GLN A 1 466 ? 20.882 -11.984 -22.588 1.00 92.94 466 GLN A C 1
ATOM 3667 O O . GLN A 1 466 ? 20.639 -12.998 -23.240 1.00 92.94 466 GLN A O 1
ATOM 3672 N N . LEU A 1 467 ? 21.840 -11.935 -21.660 1.00 90.69 467 LEU A N 1
ATOM 3673 C CA . LEU A 1 467 ? 22.710 -13.058 -21.327 1.00 90.69 467 LEU A CA 1
ATOM 3674 C C . LEU A 1 467 ? 22.678 -13.340 -19.817 1.00 90.69 467 LEU A C 1
ATOM 3676 O O . LEU A 1 467 ? 22.479 -12.420 -19.021 1.00 90.69 467 LEU A O 1
ATOM 3680 N N . PRO A 1 468 ? 22.908 -14.600 -19.403 1.00 89.50 468 PRO A N 1
ATOM 3681 C CA . PRO A 1 468 ? 23.012 -14.950 -17.993 1.00 89.50 468 PRO A CA 1
ATOM 3682 C C . PRO A 1 468 ? 24.288 -14.378 -17.355 1.00 89.50 468 PRO A C 1
ATOM 3684 O O . PRO A 1 468 ? 25.258 -14.030 -18.030 1.00 89.50 468 PRO A O 1
ATOM 3687 N N . LYS A 1 469 ? 24.310 -14.369 -16.023 1.00 89.31 469 LYS A N 1
ATOM 3688 C CA . LYS A 1 469 ? 25.312 -13.788 -15.123 1.00 89.31 469 LYS A CA 1
ATOM 3689 C C . LYS A 1 469 ? 25.525 -12.285 -15.318 1.00 89.31 469 LYS A C 1
ATOM 3691 O O . LYS A 1 469 ? 26.623 -11.775 -15.083 1.00 89.31 469 LYS A O 1
ATOM 3696 N N . GLN A 1 470 ? 24.479 -11.566 -15.716 1.00 91.25 470 GLN A N 1
ATOM 3697 C CA . GLN A 1 470 ? 24.516 -10.116 -15.916 1.00 91.25 470 GLN A CA 1
ATOM 3698 C C . GLN A 1 470 ? 23.631 -9.387 -14.906 1.00 91.25 470 GLN A C 1
ATOM 3700 O O . GLN A 1 470 ? 22.648 -9.930 -14.400 1.00 91.25 470 GLN A O 1
ATOM 3705 N N . ARG A 1 471 ? 23.990 -8.136 -14.610 1.00 94.12 471 ARG A N 1
ATOM 3706 C CA . ARG A 1 471 ? 23.119 -7.187 -13.903 1.00 94.12 471 ARG A CA 1
ATOM 3707 C C . ARG A 1 471 ? 22.685 -6.112 -14.884 1.00 94.12 471 ARG A C 1
ATOM 3709 O O . ARG A 1 471 ? 23.473 -5.721 -15.742 1.00 94.12 471 ARG A O 1
ATOM 3716 N N . ILE A 1 472 ? 21.466 -5.613 -14.735 1.00 96.75 472 ILE A N 1
ATOM 3717 C CA . ILE A 1 472 ? 21.019 -4.428 -15.467 1.00 96.75 472 ILE A CA 1
ATOM 3718 C C . ILE A 1 472 ? 21.376 -3.192 -14.639 1.00 96.75 472 ILE A C 1
ATOM 3720 O O . ILE A 1 472 ? 21.103 -3.136 -13.441 1.00 96.75 472 ILE A O 1
ATOM 3724 N N . GLU A 1 473 ? 21.992 -2.211 -15.279 1.00 96.56 473 GLU A N 1
ATOM 3725 C CA . GLU A 1 473 ? 22.180 -0.860 -14.761 1.00 96.56 473 GLU A CA 1
ATOM 3726 C C . GLU A 1 473 ? 21.096 0.038 -15.361 1.00 96.56 473 GLU A C 1
ATOM 3728 O O . GLU A 1 473 ? 20.912 0.041 -16.578 1.00 96.56 473 GLU A O 1
ATOM 3733 N N . ILE A 1 474 ? 20.391 0.785 -14.511 1.00 97.31 474 ILE A N 1
ATOM 3734 C CA . ILE A 1 474 ? 19.460 1.846 -14.904 1.00 97.31 474 ILE A CA 1
ATOM 3735 C C . ILE A 1 474 ? 20.074 3.179 -14.508 1.00 97.31 474 ILE A C 1
ATOM 3737 O O . ILE A 1 474 ? 20.308 3.417 -13.322 1.00 97.31 474 ILE A O 1
ATOM 3741 N N . SER A 1 475 ? 20.280 4.056 -15.481 1.00 96.69 475 SER A N 1
ATOM 3742 C CA . SER A 1 475 ? 20.808 5.403 -15.285 1.00 96.69 475 SER A CA 1
ATOM 3743 C C . SER A 1 475 ? 19.721 6.419 -15.611 1.00 96.69 475 SER A C 1
ATOM 3745 O O . SER A 1 475 ? 19.380 6.646 -16.764 1.00 96.69 475 SER A O 1
ATOM 3747 N N . ILE A 1 476 ? 19.145 7.017 -14.571 1.00 96.25 476 ILE A N 1
ATOM 3748 C CA . ILE A 1 476 ? 18.099 8.035 -14.667 1.00 96.25 476 ILE A CA 1
ATOM 3749 C C . ILE A 1 476 ? 18.794 9.377 -14.850 1.00 96.25 476 ILE A C 1
ATOM 3751 O O . ILE A 1 476 ? 19.379 9.900 -13.899 1.00 96.25 476 ILE A O 1
ATOM 3755 N N . SER A 1 477 ? 18.751 9.925 -16.060 1.00 94.56 477 SER A N 1
ATOM 3756 C CA . SER A 1 477 ? 19.383 11.204 -16.388 1.00 94.56 477 SER A CA 1
ATOM 3757 C C . SER A 1 477 ? 18.490 12.376 -15.988 1.00 94.56 477 SER A C 1
ATOM 3759 O O . SER A 1 477 ? 18.978 13.354 -15.415 1.00 94.56 477 SER A O 1
ATOM 3761 N N . LYS A 1 478 ? 17.177 12.250 -16.208 1.00 91.88 478 LYS A N 1
ATOM 3762 C CA . LYS A 1 478 ? 16.202 13.305 -15.936 1.00 91.88 478 LYS A CA 1
ATOM 3763 C C . LYS A 1 478 ? 14.928 12.737 -15.318 1.00 91.88 478 LYS A C 1
ATOM 3765 O O . LYS A 1 478 ? 14.345 11.796 -15.846 1.00 91.88 478 LYS A O 1
ATOM 3770 N N . LEU A 1 479 ? 14.483 13.331 -14.214 1.00 91.25 479 LEU A N 1
ATOM 3771 C CA . LEU A 1 479 ? 13.221 13.009 -13.553 1.00 91.25 479 LEU A CA 1
ATOM 3772 C C . LEU A 1 479 ? 12.593 14.298 -13.016 1.00 91.25 479 LEU A C 1
ATOM 3774 O O . LEU A 1 479 ? 13.111 14.893 -12.071 1.00 91.25 479 LEU A O 1
ATOM 3778 N N . GLU A 1 480 ? 11.497 14.736 -13.631 1.00 85.81 480 GLU A N 1
ATOM 3779 C CA . GLU A 1 480 ? 10.837 16.006 -13.303 1.00 85.81 480 GLU A CA 1
ATOM 3780 C C . GLU A 1 480 ? 9.434 15.757 -12.729 1.00 85.81 480 GLU A C 1
ATOM 3782 O O . GLU A 1 480 ? 8.430 15.804 -13.439 1.00 85.81 480 GLU A O 1
ATOM 3787 N N . PHE A 1 481 ? 9.374 15.504 -11.418 1.00 88.31 481 PHE A N 1
ATOM 3788 C CA . PHE A 1 481 ? 8.142 15.478 -10.623 1.00 88.31 481 PHE A CA 1
ATOM 3789 C C . PHE A 1 481 ? 8.273 16.380 -9.381 1.00 88.31 481 PHE A C 1
ATOM 3791 O O . PHE A 1 481 ? 9.388 16.751 -9.001 1.00 88.31 481 PHE A O 1
ATOM 3798 N N . PRO A 1 482 ? 7.160 16.758 -8.718 1.00 84.94 482 PRO A N 1
ATOM 3799 C CA . PRO A 1 482 ? 7.204 17.513 -7.473 1.00 84.94 482 PRO A CA 1
ATOM 3800 C C . PRO A 1 482 ? 7.974 16.737 -6.408 1.00 84.94 482 PRO A C 1
ATOM 3802 O O . PRO A 1 482 ? 7.561 15.665 -5.964 1.00 84.94 482 PRO A O 1
ATOM 3805 N N . CYS A 1 483 ? 9.111 17.295 -6.006 1.00 85.94 483 CYS A N 1
ATOM 3806 C CA . CYS A 1 483 ? 9.973 16.690 -5.006 1.00 85.94 483 CYS A CA 1
ATOM 3807 C C . CYS A 1 483 ? 9.354 16.892 -3.624 1.00 85.94 483 CYS A C 1
ATOM 3809 O O . CYS A 1 483 ? 9.371 17.990 -3.068 1.00 85.94 483 CYS A O 1
ATOM 3811 N N . THR A 1 484 ? 8.789 15.821 -3.093 1.00 83.19 484 THR A N 1
ATOM 3812 C CA . THR A 1 484 ? 8.178 15.761 -1.766 1.00 83.19 484 THR A CA 1
ATOM 3813 C C . THR A 1 484 ? 8.772 14.574 -1.015 1.00 83.19 484 THR A C 1
ATOM 3815 O O . THR A 1 484 ? 9.405 13.703 -1.617 1.00 83.19 484 THR A O 1
ATOM 3818 N N . ASP A 1 485 ? 8.611 14.533 0.309 1.00 79.88 485 ASP A N 1
ATOM 3819 C CA . ASP A 1 485 ? 9.064 13.373 1.091 1.00 79.88 485 ASP A CA 1
ATOM 3820 C C . ASP A 1 485 ? 8.295 12.096 0.709 1.00 79.88 485 ASP A C 1
ATOM 3822 O O . ASP A 1 485 ? 8.838 10.997 0.809 1.00 79.88 485 ASP A O 1
ATOM 3826 N N . LEU A 1 486 ? 7.050 12.263 0.248 1.00 81.50 486 LEU A N 1
ATOM 3827 C CA . LEU A 1 486 ? 6.133 11.216 -0.189 1.00 81.50 486 LEU A CA 1
ATOM 3828 C C . LEU A 1 486 ? 5.761 11.452 -1.653 1.00 81.50 486 LEU A C 1
ATOM 3830 O O . LEU A 1 486 ? 4.883 12.259 -1.954 1.00 81.50 486 LEU A O 1
ATOM 3834 N N . CYS A 1 487 ? 6.412 10.744 -2.571 1.00 85.69 487 CYS A N 1
ATOM 3835 C CA . CYS A 1 487 ? 6.176 10.955 -3.995 1.00 85.69 487 CYS A CA 1
ATOM 3836 C C . CYS A 1 487 ? 4.753 10.523 -4.400 1.00 85.69 487 CYS A C 1
ATOM 3838 O O . CYS A 1 487 ? 4.444 9.331 -4.435 1.00 85.69 487 CYS A O 1
ATOM 3840 N N . THR A 1 488 ? 3.895 11.485 -4.753 1.00 86.00 488 THR A N 1
ATOM 3841 C CA . THR A 1 488 ? 2.551 11.219 -5.304 1.00 86.00 488 THR A CA 1
ATOM 3842 C C . THR A 1 488 ? 2.602 10.848 -6.784 1.00 86.00 488 THR A C 1
ATOM 3844 O O . THR A 1 488 ? 1.881 9.956 -7.223 1.00 86.00 488 THR A O 1
ATOM 3847 N N . SER A 1 489 ? 3.477 11.502 -7.550 1.00 90.88 489 SER A N 1
ATOM 3848 C CA . SER A 1 489 ? 3.862 11.114 -8.912 1.00 90.88 489 SER A CA 1
ATOM 3849 C C . SER A 1 489 ? 5.296 10.608 -8.878 1.00 90.88 489 SER A C 1
ATOM 3851 O O . SER A 1 489 ? 6.147 11.252 -8.264 1.00 90.88 489 SER A O 1
ATOM 3853 N N . TYR A 1 490 ? 5.567 9.451 -9.474 1.00 93.88 490 TYR A N 1
ATOM 3854 C CA . TYR A 1 490 ? 6.844 8.768 -9.281 1.00 93.88 490 TYR A CA 1
ATOM 3855 C C . TYR A 1 490 ? 7.224 7.851 -10.440 1.00 93.88 490 TYR A C 1
ATOM 3857 O O . TYR A 1 490 ? 6.376 7.362 -11.186 1.00 93.88 490 TYR A O 1
ATOM 3865 N N . LEU A 1 491 ? 8.524 7.568 -10.513 1.00 96.12 491 LEU A N 1
ATOM 3866 C CA . LEU A 1 491 ? 9.109 6.406 -11.168 1.00 96.12 491 LEU A CA 1
ATOM 3867 C C . LEU A 1 491 ? 9.469 5.371 -10.090 1.00 96.12 491 LEU A C 1
ATOM 3869 O O . LEU A 1 491 ? 10.332 5.620 -9.250 1.00 96.12 491 LEU A O 1
ATOM 3873 N N . GLU A 1 492 ? 8.811 4.218 -10.103 1.00 96.81 492 GLU A N 1
ATOM 3874 C CA . GLU A 1 492 ? 9.151 3.050 -9.294 1.00 96.81 492 GLU A CA 1
ATOM 3875 C C . GLU A 1 492 ? 10.122 2.151 -10.057 1.00 96.81 492 GLU A C 1
ATOM 3877 O O . GLU A 1 492 ? 9.852 1.741 -11.187 1.00 96.81 492 GLU A O 1
ATOM 3882 N N . VAL A 1 493 ? 11.233 1.806 -9.409 1.00 97.50 493 VAL A N 1
ATOM 3883 C CA . VAL A 1 493 ? 12.250 0.895 -9.936 1.00 97.50 493 VAL A CA 1
ATOM 3884 C C . VAL A 1 493 ? 12.274 -0.380 -9.093 1.00 97.50 493 VAL A C 1
ATOM 3886 O O . VAL A 1 493 ? 12.799 -0.404 -7.974 1.00 97.50 493 VAL A O 1
ATOM 3889 N N . LYS A 1 494 ? 11.728 -1.475 -9.631 1.00 97.38 494 LYS A N 1
ATOM 3890 C CA . LYS A 1 494 ? 11.764 -2.810 -9.006 1.00 97.38 494 LYS A CA 1
ATOM 3891 C C . LYS A 1 494 ? 12.988 -3.584 -9.501 1.00 97.38 494 LYS A C 1
ATOM 3893 O O . LYS A 1 494 ? 12.891 -4.440 -10.379 1.00 97.38 494 LYS A O 1
ATOM 3898 N N . ALA A 1 495 ? 14.151 -3.254 -8.940 1.00 95.44 495 ALA A N 1
ATOM 3899 C CA . ALA A 1 495 ? 15.448 -3.806 -9.351 1.00 95.44 495 ALA A CA 1
ATOM 3900 C C . ALA A 1 495 ? 15.856 -5.110 -8.632 1.00 95.44 495 ALA A C 1
ATOM 3902 O O . ALA A 1 495 ? 16.740 -5.832 -9.097 1.00 95.44 495 ALA A O 1
ATOM 3903 N N . LYS A 1 496 ? 15.230 -5.413 -7.489 1.00 93.88 496 LYS A N 1
ATOM 3904 C CA . LYS A 1 496 ? 15.550 -6.593 -6.670 1.00 93.88 496 LYS A CA 1
ATOM 3905 C C . LYS A 1 496 ? 14.920 -7.858 -7.240 1.00 93.88 496 LYS A C 1
ATOM 3907 O O . LYS A 1 496 ? 13.940 -7.774 -7.978 1.00 93.88 496 LYS A O 1
ATOM 3912 N N . ARG A 1 497 ? 15.452 -9.030 -6.881 1.00 92.62 497 ARG A N 1
ATOM 3913 C CA . ARG A 1 497 ? 14.878 -10.334 -7.270 1.00 92.62 497 ARG A CA 1
ATOM 3914 C C . ARG A 1 497 ? 13.434 -10.490 -6.818 1.00 92.62 497 ARG A C 1
ATOM 3916 O O . ARG A 1 497 ? 12.611 -10.965 -7.591 1.00 92.62 497 ARG A O 1
ATOM 3923 N N . ASP A 1 498 ? 13.143 -10.067 -5.594 1.00 92.25 498 ASP A N 1
ATOM 3924 C CA . ASP A 1 498 ? 11.773 -10.008 -5.114 1.00 92.25 498 ASP A CA 1
ATOM 3925 C C . ASP A 1 498 ? 10.969 -8.954 -5.883 1.00 92.25 498 ASP A C 1
ATOM 3927 O O . ASP A 1 498 ? 11.392 -7.804 -6.028 1.00 92.25 498 ASP A O 1
ATOM 3931 N N . LYS A 1 499 ? 9.797 -9.370 -6.358 1.00 93.12 499 LYS A N 1
ATOM 3932 C CA . LYS A 1 499 ? 8.843 -8.518 -7.067 1.00 93.12 499 LYS A CA 1
ATOM 3933 C C . LYS A 1 499 ? 7.515 -8.366 -6.326 1.00 93.12 499 LYS A C 1
ATOM 3935 O O . LYS A 1 499 ? 6.640 -7.664 -6.825 1.00 93.12 499 LYS A O 1
ATOM 3940 N N . ILE A 1 500 ? 7.378 -8.992 -5.152 1.00 94.31 500 ILE A N 1
ATOM 3941 C CA . ILE A 1 500 ? 6.219 -8.843 -4.265 1.00 94.31 500 ILE A CA 1
ATOM 3942 C C . ILE A 1 500 ? 6.248 -7.458 -3.619 1.00 94.31 500 ILE A C 1
ATOM 3944 O O . ILE A 1 500 ? 5.237 -6.758 -3.653 1.00 94.31 500 ILE A O 1
ATOM 3948 N N . SER A 1 501 ? 7.388 -7.063 -3.042 1.00 94.38 501 SER A N 1
ATOM 3949 C CA . SER A 1 501 ? 7.520 -5.772 -2.367 1.00 94.38 501 SER A CA 1
ATOM 3950 C C . SER A 1 501 ? 7.508 -4.593 -3.341 1.00 94.38 501 SER A C 1
ATOM 3952 O O . SER A 1 501 ? 7.849 -4.701 -4.526 1.00 94.38 501 SER A O 1
ATOM 3954 N N . THR A 1 502 ? 7.141 -3.427 -2.820 1.00 95.56 502 THR A N 1
ATOM 3955 C CA . THR A 1 502 ? 7.226 -2.150 -3.532 1.00 95.56 502 THR A CA 1
ATOM 3956 C C . THR A 1 502 ? 8.683 -1.832 -3.870 1.00 95.56 502 THR A C 1
ATOM 3958 O O . THR A 1 502 ? 9.582 -2.047 -3.053 1.00 95.56 502 THR A O 1
ATOM 3961 N N . GLY A 1 503 ? 8.929 -1.358 -5.092 1.00 95.44 503 GLY A N 1
ATOM 3962 C CA . GLY A 1 503 ? 10.243 -0.926 -5.564 1.00 95.44 503 GLY A CA 1
ATOM 3963 C C . GLY A 1 503 ? 10.634 0.460 -5.054 1.00 95.44 503 GLY A C 1
ATOM 3964 O O . GLY A 1 503 ? 9.900 1.103 -4.311 1.00 95.44 503 GLY A O 1
ATOM 3965 N N . ALA A 1 504 ? 11.803 0.939 -5.476 1.00 95.44 504 ALA A N 1
ATOM 3966 C CA . ALA A 1 504 ? 12.264 2.277 -5.126 1.00 95.44 504 ALA A CA 1
ATOM 3967 C C . ALA A 1 504 ? 11.456 3.324 -5.903 1.00 95.44 504 ALA A C 1
ATOM 3969 O O . ALA A 1 504 ? 11.630 3.450 -7.114 1.00 95.44 504 ALA A O 1
ATOM 3970 N N . ARG A 1 505 ? 10.582 4.062 -5.217 1.00 94.94 505 ARG A N 1
ATOM 3971 C CA . ARG A 1 505 ? 9.818 5.180 -5.787 1.00 94.94 505 ARG A CA 1
ATOM 3972 C C . ARG A 1 505 ? 10.615 6.469 -5.701 1.00 94.94 505 ARG A C 1
ATOM 3974 O O . ARG A 1 505 ? 11.056 6.856 -4.621 1.00 94.94 505 ARG A O 1
ATOM 3981 N N . LEU A 1 506 ? 10.786 7.114 -6.847 1.00 93.94 506 LEU A N 1
ATOM 3982 C CA . LEU A 1 506 ? 11.563 8.332 -7.015 1.00 93.94 506 LEU A CA 1
ATOM 3983 C C . LEU A 1 506 ? 10.691 9.399 -7.673 1.00 93.94 506 LEU A C 1
ATOM 3985 O O . LEU A 1 506 ? 10.048 9.133 -8.687 1.00 93.94 506 LEU A O 1
ATOM 3989 N N . CYS A 1 507 ? 10.724 10.617 -7.144 1.00 91.44 507 CYS A N 1
ATOM 3990 C CA . CYS A 1 507 ? 10.156 11.804 -7.795 1.00 91.44 507 CYS A CA 1
ATOM 3991 C C . CYS A 1 507 ? 11.208 12.878 -8.094 1.00 91.44 507 CYS A C 1
ATOM 3993 O O . CYS A 1 507 ? 10.955 13.803 -8.858 1.00 91.44 507 CYS A O 1
ATOM 3995 N N . CYS A 1 508 ? 12.400 12.759 -7.508 1.00 88.19 508 CYS A N 1
ATOM 3996 C CA . CYS A 1 508 ? 13.499 13.700 -7.682 1.00 88.19 508 CYS A CA 1
ATOM 3997 C C . CYS A 1 508 ? 14.844 13.046 -7.333 1.00 88.19 508 CYS A C 1
ATOM 3999 O O . CYS A 1 508 ? 14.921 11.854 -7.027 1.00 88.19 508 CYS A O 1
ATOM 4001 N N . GLY A 1 509 ? 15.920 13.837 -7.386 1.00 82.81 509 GLY A N 1
ATOM 4002 C CA . GLY A 1 509 ? 17.271 13.370 -7.074 1.00 82.81 509 GLY A CA 1
ATOM 4003 C C . GLY A 1 509 ? 17.981 12.690 -8.247 1.00 82.81 509 GLY A C 1
ATOM 4004 O O . GLY A 1 509 ? 18.886 11.895 -8.010 1.00 82.81 509 GLY A O 1
ATOM 4005 N N . SER A 1 510 ? 17.575 12.981 -9.490 1.00 83.44 510 SER A N 1
ATOM 4006 C CA . SER A 1 510 ? 18.358 12.674 -10.694 1.00 83.44 510 SER A CA 1
ATOM 4007 C C . SER A 1 510 ? 19.521 13.677 -10.867 1.00 83.44 510 SER A C 1
ATOM 4009 O O . SER A 1 510 ? 19.353 14.843 -10.501 1.00 83.44 510 SER A O 1
ATOM 4011 N N . PRO A 1 511 ? 20.669 13.281 -11.451 1.00 87.88 511 PRO A N 1
ATOM 4012 C CA . PRO A 1 511 ? 20.936 11.972 -12.037 1.00 87.88 511 PRO A CA 1
ATOM 4013 C C . PRO A 1 511 ? 21.152 10.884 -10.979 1.00 87.88 511 PRO A C 1
ATOM 4015 O O . PRO A 1 511 ? 21.691 11.146 -9.903 1.00 87.88 511 PRO A O 1
ATOM 4018 N N . LYS A 1 512 ? 20.718 9.657 -11.279 1.00 93.69 512 LYS A N 1
ATOM 4019 C CA . LYS A 1 512 ? 20.763 8.539 -10.330 1.00 93.69 512 LYS A CA 1
ATOM 4020 C C . LYS A 1 512 ? 20.933 7.206 -11.039 1.00 93.69 512 LYS A C 1
ATOM 4022 O O . LYS A 1 512 ? 20.225 6.936 -12.002 1.00 93.69 512 LYS A O 1
ATOM 4027 N N . THR A 1 513 ? 21.808 6.353 -10.516 1.00 94.69 513 THR A N 1
ATOM 4028 C CA . THR A 1 513 ? 22.042 5.013 -11.065 1.00 94.69 513 THR A CA 1
ATOM 4029 C C . THR A 1 513 ? 21.592 3.942 -10.078 1.00 94.69 513 THR A C 1
ATOM 4031 O O . THR A 1 513 ? 21.945 3.990 -8.898 1.00 94.69 513 THR A O 1
ATOM 4034 N N . ILE A 1 514 ? 20.810 2.975 -10.556 1.00 95.75 514 ILE A N 1
ATOM 4035 C CA . ILE A 1 514 ? 20.314 1.831 -9.785 1.00 95.75 514 ILE A CA 1
ATOM 4036 C C . ILE A 1 514 ? 20.750 0.544 -10.480 1.00 95.75 514 ILE A C 1
ATOM 4038 O O . ILE A 1 514 ? 20.585 0.388 -11.687 1.00 95.75 514 ILE A O 1
ATOM 4042 N N . TYR A 1 515 ? 21.277 -0.393 -9.695 1.00 95.19 515 TYR A N 1
ATOM 4043 C CA . TYR A 1 515 ? 21.717 -1.696 -10.180 1.00 95.19 515 TYR A CA 1
ATOM 4044 C C . TYR A 1 515 ? 20.714 -2.780 -9.797 1.00 95.19 515 TYR A C 1
ATOM 4046 O O . TYR A 1 515 ? 20.287 -2.866 -8.644 1.00 95.19 515 TYR A O 1
ATOM 4054 N N . GLY A 1 516 ? 20.381 -3.628 -10.764 1.00 94.44 516 GLY A N 1
ATOM 4055 C CA . GLY A 1 516 ? 19.632 -4.854 -10.545 1.00 94.44 516 GLY A CA 1
ATOM 4056 C C . GLY A 1 516 ? 20.448 -5.940 -9.850 1.00 94.44 516 GLY A C 1
ATOM 4057 O O . GLY A 1 516 ? 21.690 -5.961 -9.866 1.00 94.44 516 GLY A O 1
ATOM 4058 N N . ASP A 1 517 ? 19.727 -6.889 -9.264 1.00 94.62 517 ASP A N 1
ATOM 4059 C CA . ASP A 1 517 ? 20.314 -8.165 -8.869 1.00 94.62 517 ASP A CA 1
ATOM 4060 C C . ASP A 1 517 ? 20.777 -8.956 -10.105 1.00 94.62 517 ASP A C 1
ATOM 4062 O O . ASP A 1 517 ? 20.325 -8.732 -11.228 1.00 94.62 517 ASP A O 1
ATOM 4066 N N . VAL A 1 518 ? 21.720 -9.882 -9.908 1.00 93.81 518 VAL A N 1
ATOM 4067 C CA . VAL A 1 518 ? 22.214 -10.737 -11.002 1.00 93.81 518 VAL A CA 1
ATOM 4068 C C . VAL A 1 518 ? 21.073 -11.612 -11.518 1.00 93.81 518 VAL A C 1
ATOM 4070 O O . VAL A 1 518 ? 20.310 -12.167 -10.716 1.00 93.81 518 VAL A O 1
ATOM 4073 N N . ASP A 1 519 ? 20.990 -11.751 -12.841 1.00 91.62 519 ASP A N 1
ATOM 4074 C CA . ASP A 1 519 ? 20.019 -12.603 -13.541 1.00 91.62 519 ASP A CA 1
ATOM 4075 C C . ASP A 1 519 ? 18.576 -12.285 -13.173 1.00 91.62 519 ASP A C 1
ATOM 4077 O O . ASP A 1 519 ? 17.733 -13.162 -13.008 1.00 91.62 519 ASP A O 1
ATOM 4081 N N . THR A 1 520 ? 18.314 -10.998 -12.981 1.00 93.12 520 THR A N 1
ATOM 4082 C CA . THR A 1 520 ? 17.025 -10.493 -12.544 1.00 93.12 520 THR A CA 1
ATOM 4083 C C . THR A 1 520 ? 16.552 -9.426 -13.517 1.00 93.12 520 THR A C 1
ATOM 4085 O O . THR A 1 520 ? 17.316 -8.556 -13.932 1.00 93.12 520 THR A O 1
ATOM 4088 N N . GLU A 1 521 ? 15.276 -9.491 -13.876 1.00 94.81 521 GLU A N 1
ATOM 4089 C CA . GLU A 1 521 ? 14.616 -8.442 -14.645 1.00 94.81 521 GLU A CA 1
ATOM 4090 C C . GLU A 1 521 ? 14.347 -7.192 -13.804 1.00 94.81 521 GLU A C 1
ATOM 4092 O O . GLU A 1 521 ? 14.137 -7.274 -12.590 1.00 94.81 521 GLU A O 1
ATOM 4097 N N . ILE A 1 522 ? 14.288 -6.038 -14.459 1.00 97.06 522 ILE A N 1
ATOM 4098 C CA . ILE A 1 522 ? 13.883 -4.776 -13.843 1.00 97.06 522 ILE A CA 1
ATOM 4099 C C . ILE A 1 522 ? 12.507 -4.394 -14.362 1.00 97.06 522 ILE A C 1
ATOM 4101 O O . ILE A 1 522 ? 12.262 -4.405 -15.568 1.00 97.06 522 ILE A O 1
ATOM 4105 N N . ILE A 1 523 ? 11.629 -4.007 -13.440 1.00 97.75 523 ILE A N 1
ATOM 4106 C CA . ILE A 1 523 ? 10.356 -3.381 -13.788 1.00 97.75 523 ILE A CA 1
ATOM 4107 C C . ILE A 1 523 ? 10.431 -1.907 -13.449 1.00 97.75 523 ILE A C 1
ATOM 4109 O O . ILE A 1 523 ? 10.796 -1.539 -12.329 1.00 97.75 523 ILE A O 1
ATOM 4113 N N . LEU A 1 524 ? 10.058 -1.088 -14.423 1.00 98.00 524 LEU A N 1
ATOM 4114 C CA . LEU A 1 524 ? 9.860 0.339 -14.262 1.00 98.00 524 LEU A CA 1
ATOM 4115 C C . LEU A 1 524 ? 8.366 0.631 -14.357 1.00 98.00 524 LEU A C 1
ATOM 4117 O O . LEU A 1 524 ? 7.715 0.238 -15.328 1.00 98.00 524 LEU A O 1
ATOM 4121 N N . ILE A 1 525 ? 7.842 1.319 -13.350 1.00 97.25 525 ILE A N 1
ATOM 4122 C CA . ILE A 1 525 ? 6.449 1.765 -13.304 1.00 97.25 525 ILE A CA 1
ATOM 4123 C C . ILE A 1 525 ? 6.474 3.266 -13.095 1.00 97.25 525 ILE A C 1
ATOM 4125 O O . ILE A 1 525 ? 7.017 3.738 -12.102 1.00 97.25 525 ILE A O 1
ATOM 4129 N N . LEU A 1 526 ? 5.894 4.025 -14.010 1.00 96.06 526 LEU A N 1
ATOM 4130 C CA . LEU A 1 526 ? 5.767 5.467 -13.854 1.00 96.06 526 LEU A CA 1
ATOM 4131 C C . LEU A 1 526 ? 4.291 5.808 -13.728 1.00 96.06 526 LEU A C 1
ATOM 4133 O O . LEU A 1 526 ? 3.520 5.471 -14.624 1.00 96.06 526 LEU A O 1
ATOM 4137 N N . LYS A 1 527 ? 3.913 6.481 -12.638 1.00 94.12 527 LYS A N 1
ATOM 4138 C CA . LYS A 1 527 ? 2.543 6.953 -12.404 1.00 94.12 527 LYS A CA 1
ATOM 4139 C C . LYS A 1 527 ? 2.522 8.453 -12.144 1.00 94.12 527 LYS A C 1
ATOM 4141 O O . LYS A 1 527 ? 3.340 8.967 -11.377 1.00 94.12 527 LYS A O 1
ATOM 4146 N N . VAL A 1 528 ? 1.565 9.143 -12.760 1.00 91.94 528 VAL A N 1
ATOM 4147 C CA . VAL A 1 528 ? 1.325 10.579 -12.561 1.00 91.94 528 VAL A CA 1
ATOM 4148 C C . VAL A 1 528 ? -0.042 10.777 -11.925 1.00 91.94 528 VAL A C 1
ATOM 4150 O O . VAL A 1 528 ? -1.060 10.447 -12.529 1.00 91.94 528 VAL A O 1
ATOM 4153 N N . SER A 1 529 ? -0.073 11.332 -10.717 1.00 87.44 529 SER A N 1
ATOM 4154 C CA . SER A 1 529 ? -1.316 11.483 -9.946 1.00 87.44 529 SER A CA 1
ATOM 4155 C C . SER A 1 529 ? -2.022 12.815 -10.203 1.00 87.44 529 SER A C 1
ATOM 4157 O O . SER A 1 529 ? -3.247 12.876 -10.179 1.00 87.44 529 SER A O 1
ATOM 4159 N N . GLU A 1 530 ? -1.277 13.883 -10.491 1.00 82.81 530 GLU A N 1
ATOM 4160 C CA . GLU A 1 530 ? -1.827 15.238 -10.606 1.00 82.81 530 GLU A CA 1
ATOM 4161 C C . GLU A 1 530 ? -1.252 15.989 -11.808 1.00 82.81 530 GLU A C 1
ATOM 4163 O O . GLU A 1 530 ? -0.105 15.788 -12.204 1.00 82.81 530 GLU A O 1
ATOM 4168 N N . ASN A 1 531 ? -2.060 16.881 -12.388 1.00 75.75 531 ASN A N 1
ATOM 4169 C CA . ASN A 1 531 ? -1.619 17.764 -13.461 1.00 75.75 531 ASN A CA 1
ATOM 4170 C C . ASN A 1 531 ? -0.874 18.943 -12.842 1.00 75.75 531 ASN A C 1
ATOM 4172 O O . ASN A 1 531 ? -1.473 19.745 -12.129 1.00 75.75 531 ASN A O 1
ATOM 4176 N N . ILE A 1 532 ? 0.407 19.092 -13.156 1.00 65.81 532 ILE A N 1
ATOM 4177 C CA . ILE A 1 532 ? 1.200 20.226 -12.675 1.00 65.81 532 ILE A CA 1
ATOM 4178 C C . ILE A 1 532 ? 1.347 21.261 -13.800 1.00 65.81 532 ILE A C 1
ATOM 4180 O O . ILE A 1 532 ? 1.755 20.943 -14.917 1.00 65.81 532 ILE A O 1
ATOM 4184 N N . ASN A 1 533 ? 1.011 22.523 -13.524 1.00 57.22 533 ASN A N 1
ATOM 4185 C CA . ASN A 1 533 ? 1.202 23.616 -14.480 1.00 57.22 533 ASN A CA 1
ATOM 4186 C C . ASN A 1 533 ? 2.700 23.958 -14.582 1.00 57.22 533 ASN A C 1
ATOM 4188 O O . ASN A 1 533 ? 3.274 24.443 -13.610 1.00 57.22 533 ASN A O 1
ATOM 4192 N N . GLY A 1 534 ? 3.334 23.743 -15.740 1.00 62.00 534 GLY A N 1
ATOM 4193 C CA . GLY A 1 534 ? 4.754 24.061 -15.947 1.00 62.00 534 GLY A CA 1
ATOM 4194 C C . GLY A 1 534 ? 5.522 23.007 -16.748 1.00 62.00 534 GLY A C 1
ATOM 4195 O O . GLY A 1 534 ? 4.917 22.247 -17.494 1.00 62.00 534 GLY A O 1
ATOM 4196 N N . THR A 1 535 ? 6.855 23.036 -16.616 1.00 56.25 535 THR A N 1
ATOM 4197 C CA . THR A 1 535 ? 7.887 22.240 -17.315 1.00 56.25 535 THR A CA 1
ATOM 4198 C C . THR A 1 535 ? 7.567 20.750 -17.483 1.00 56.25 535 THR A C 1
ATOM 4200 O O . THR A 1 535 ? 6.793 20.182 -16.719 1.00 56.25 535 THR A O 1
ATOM 4203 N N . PHE A 1 536 ? 8.195 20.145 -18.500 1.00 63.50 536 PHE A N 1
ATOM 4204 C CA . PHE A 1 536 ? 8.143 18.722 -18.851 1.00 63.50 536 PHE A CA 1
ATOM 4205 C C . PHE A 1 536 ? 7.941 17.803 -17.636 1.00 63.50 536 PHE A C 1
ATOM 4207 O O . PHE A 1 536 ? 8.742 17.801 -16.711 1.00 63.50 536 PHE A O 1
ATOM 4214 N N . GLN A 1 537 ? 6.864 17.016 -17.643 1.00 72.31 537 GLN A N 1
ATOM 4215 C CA . GLN A 1 537 ? 6.636 15.972 -16.642 1.00 72.31 537 GLN A CA 1
ATOM 4216 C C . GLN A 1 537 ? 6.973 14.633 -17.262 1.00 72.31 537 GLN A C 1
ATOM 4218 O O . GLN A 1 537 ? 6.251 14.151 -18.142 1.00 72.31 537 GLN A O 1
ATOM 4223 N N . GLY A 1 538 ? 8.075 14.049 -16.818 1.00 83.69 538 GLY A N 1
ATOM 4224 C CA . GLY A 1 538 ? 8.566 12.846 -17.445 1.00 83.69 538 GLY A CA 1
ATOM 4225 C C . GLY A 1 538 ? 9.864 12.319 -16.872 1.00 83.69 538 GLY A C 1
ATOM 4226 O O . GLY A 1 538 ? 10.444 12.878 -15.937 1.00 83.69 538 GLY A O 1
ATOM 4227 N N . ALA A 1 539 ? 10.304 11.225 -17.477 1.00 91.50 539 ALA A N 1
ATOM 4228 C CA . ALA A 1 539 ? 11.567 10.586 -17.185 1.00 91.50 539 ALA A CA 1
ATOM 4229 C C . ALA A 1 539 ? 12.365 10.388 -18.477 1.00 91.50 539 ALA A C 1
ATOM 4231 O O . ALA A 1 539 ? 11.816 10.000 -19.513 1.00 91.50 539 ALA A O 1
ATOM 4232 N N . GLU A 1 540 ? 13.666 10.633 -18.384 1.00 94.44 540 GLU A N 1
ATOM 4233 C CA . GLU A 1 540 ? 14.664 10.184 -19.347 1.00 94.44 540 GLU A CA 1
ATOM 4234 C C . GLU A 1 540 ? 15.634 9.279 -18.591 1.00 94.44 540 GLU A C 1
ATOM 4236 O O . GLU A 1 540 ? 16.161 9.642 -17.531 1.00 94.44 540 GLU A O 1
ATOM 4241 N N . LEU A 1 541 ? 15.807 8.063 -19.095 1.00 96.06 541 LEU A N 1
ATOM 4242 C CA . LEU A 1 541 ? 16.681 7.072 -18.495 1.00 96.06 541 LEU A CA 1
ATOM 4243 C C . LEU A 1 541 ? 17.250 6.143 -19.555 1.00 96.06 541 LEU A C 1
ATOM 4245 O O . LEU A 1 541 ? 16.610 5.850 -20.563 1.00 96.06 541 LEU A O 1
ATOM 4249 N N . ASP A 1 542 ? 18.430 5.628 -19.261 1.00 96.81 542 ASP A N 1
ATOM 4250 C CA . ASP A 1 542 ? 19.128 4.667 -20.093 1.00 96.81 542 ASP A CA 1
ATOM 4251 C C . ASP A 1 542 ? 19.342 3.371 -19.314 1.00 96.81 542 ASP A C 1
ATOM 4253 O O . ASP A 1 542 ? 19.409 3.357 -18.080 1.00 96.81 542 ASP A O 1
ATOM 4257 N N . TYR A 1 543 ? 19.420 2.261 -20.037 1.00 97.31 543 TYR A N 1
ATOM 4258 C CA . TYR A 1 543 ? 19.623 0.943 -19.458 1.00 97.31 543 TYR A CA 1
ATOM 4259 C C . TYR A 1 543 ? 20.623 0.126 -20.267 1.00 97.31 543 TYR A C 1
ATOM 4261 O O . TYR A 1 543 ? 20.638 0.157 -21.498 1.00 97.31 543 TYR A O 1
ATOM 4269 N N . LYS A 1 544 ? 21.450 -0.651 -19.571 1.00 96.69 544 LYS A N 1
ATOM 4270 C CA . LYS A 1 544 ? 22.412 -1.580 -20.181 1.00 96.69 544 LYS A CA 1
ATOM 4271 C C . LYS A 1 544 ? 22.731 -2.726 -19.237 1.00 96.69 544 LYS A C 1
ATOM 4273 O O . LYS A 1 544 ? 22.486 -2.645 -18.035 1.00 96.69 544 LYS A O 1
ATOM 4278 N N . THR A 1 545 ? 23.312 -3.793 -19.766 1.00 95.69 545 THR A N 1
ATOM 4279 C CA . THR A 1 545 ? 23.888 -4.854 -18.937 1.00 95.69 545 THR A CA 1
ATOM 4280 C C . THR A 1 545 ? 25.312 -4.506 -18.547 1.00 95.69 545 THR A C 1
ATOM 4282 O O . THR A 1 545 ? 26.116 -4.120 -19.396 1.00 95.69 545 THR A O 1
ATOM 4285 N N . VAL A 1 546 ? 25.647 -4.747 -17.287 1.00 91.56 546 VAL A N 1
ATOM 4286 C CA . VAL A 1 546 ? 27.013 -4.710 -16.774 1.00 91.56 546 VAL A CA 1
ATOM 4287 C C . VAL A 1 546 ? 27.416 -6.103 -16.303 1.00 91.56 546 VAL A C 1
ATOM 4289 O O . VAL A 1 546 ? 26.602 -6.865 -15.767 1.00 91.56 546 VAL A O 1
ATOM 4292 N N . ASN A 1 547 ? 28.683 -6.460 -16.523 1.00 81.25 547 ASN A N 1
ATOM 4293 C CA . ASN A 1 547 ? 29.207 -7.734 -16.047 1.00 81.25 547 ASN A CA 1
ATOM 4294 C C . ASN A 1 547 ? 29.125 -7.770 -14.522 1.00 81.25 547 ASN A C 1
ATOM 4296 O O . ASN A 1 547 ? 29.557 -6.834 -13.844 1.00 81.25 547 ASN A O 1
ATOM 4300 N N . ALA A 1 548 ? 28.607 -8.871 -13.980 1.00 64.56 548 ALA A N 1
ATOM 4301 C CA . ALA A 1 548 ? 28.695 -9.149 -12.559 1.00 64.56 548 ALA A CA 1
ATOM 4302 C C . ALA A 1 548 ? 30.156 -9.487 -12.215 1.00 64.56 548 ALA A C 1
ATOM 4304 O O . ALA A 1 548 ? 30.526 -10.651 -12.078 1.00 64.56 548 ALA A O 1
ATOM 4305 N N . SER A 1 549 ? 31.018 -8.473 -12.122 1.00 52.47 549 SER A N 1
ATOM 4306 C CA . SER A 1 549 ? 32.341 -8.624 -11.523 1.00 52.47 549 SER A CA 1
ATOM 4307 C C . SER A 1 549 ? 32.154 -9.236 -10.134 1.00 52.47 549 SER A C 1
ATOM 4309 O O . SER A 1 549 ? 31.323 -8.768 -9.354 1.00 52.47 549 SER A O 1
ATOM 4311 N N . ILE A 1 550 ? 32.892 -10.307 -9.836 1.00 46.12 550 ILE A N 1
ATOM 4312 C CA . ILE A 1 550 ? 32.921 -10.953 -8.521 1.00 46.12 550 ILE A CA 1
ATOM 4313 C C . ILE A 1 550 ? 33.537 -9.958 -7.531 1.00 46.12 550 ILE A C 1
ATOM 4315 O O . ILE A 1 550 ? 34.734 -9.967 -7.274 1.00 46.12 550 ILE A O 1
ATOM 4319 N N . THR A 1 551 ? 32.726 -9.066 -6.984 1.00 35.41 551 THR A N 1
ATOM 4320 C CA . THR A 1 551 ? 33.055 -8.279 -5.798 1.00 35.41 551 THR A CA 1
ATOM 4321 C C . THR A 1 551 ? 31.961 -8.528 -4.779 1.00 35.41 551 THR A C 1
ATOM 4323 O O . THR A 1 551 ? 31.093 -7.704 -4.509 1.00 35.41 551 THR A O 1
ATOM 4326 N N . VAL A 1 552 ? 31.994 -9.733 -4.212 1.00 34.59 552 VAL A N 1
ATOM 4327 C CA . VAL A 1 552 ? 31.363 -9.973 -2.918 1.00 34.59 552 VAL A CA 1
ATOM 4328 C C . VAL A 1 552 ? 32.172 -9.154 -1.905 1.00 34.59 552 VAL A C 1
ATOM 4330 O O . VAL A 1 552 ? 33.383 -9.370 -1.815 1.00 34.59 552 VAL A O 1
ATOM 4333 N N . PRO A 1 553 ? 31.580 -8.219 -1.141 1.00 33.16 553 PRO A N 1
ATOM 4334 C CA . PRO A 1 553 ? 32.228 -7.775 0.079 1.00 33.16 553 PRO A CA 1
ATOM 4335 C C . PRO A 1 553 ? 32.329 -9.013 0.967 1.00 33.16 553 PRO A C 1
ATOM 4337 O O . PRO A 1 553 ? 31.310 -9.595 1.337 1.00 33.16 553 PRO A O 1
ATOM 4340 N N . VAL A 1 554 ? 33.552 -9.463 1.243 1.00 30.27 554 VAL A N 1
ATOM 4341 C CA . VAL A 1 554 ? 33.813 -10.534 2.206 1.00 30.27 554 VAL A CA 1
ATOM 4342 C C . VAL A 1 554 ? 33.259 -10.067 3.548 1.00 30.27 554 VAL A C 1
ATOM 4344 O O . VAL A 1 554 ? 33.907 -9.331 4.285 1.00 30.27 554 VAL A O 1
ATOM 4347 N N . VAL A 1 555 ? 32.027 -10.463 3.855 1.00 33.66 555 VAL A N 1
ATOM 4348 C CA . VAL A 1 555 ? 31.543 -10.489 5.226 1.00 33.66 555 VAL A CA 1
ATOM 4349 C C . VAL A 1 555 ? 32.186 -11.725 5.821 1.00 33.66 555 VAL A C 1
ATOM 4351 O O . VAL A 1 555 ? 31.741 -12.848 5.587 1.00 33.66 555 VAL A O 1
ATOM 4354 N N . THR A 1 556 ? 33.282 -11.525 6.541 1.00 30.47 556 THR A N 1
ATOM 4355 C CA . THR A 1 556 ? 33.846 -12.534 7.428 1.00 30.47 556 THR A CA 1
ATOM 4356 C C . THR A 1 556 ? 32.778 -12.846 8.473 1.00 30.47 556 THR A C 1
ATOM 4358 O O . THR A 1 556 ? 32.640 -12.147 9.472 1.00 30.47 556 THR A O 1
ATOM 4361 N N . GLN A 1 557 ? 31.964 -13.871 8.222 1.00 35.00 557 GLN A N 1
ATOM 4362 C CA . GLN A 1 557 ? 31.193 -14.503 9.280 1.00 35.00 557 GLN A CA 1
ATOM 4363 C C . GLN A 1 557 ? 32.204 -15.198 10.188 1.00 35.00 557 GLN A C 1
ATOM 4365 O O . GLN A 1 557 ? 32.721 -16.270 9.876 1.00 35.00 557 GLN A O 1
ATOM 4370 N N . THR A 1 558 ? 32.520 -14.559 11.308 1.00 31.78 558 THR A N 1
ATOM 4371 C CA . THR A 1 558 ? 33.072 -15.242 12.469 1.00 31.78 558 THR A CA 1
ATOM 4372 C C . THR A 1 558 ? 32.044 -16.278 12.907 1.00 31.78 558 THR A C 1
ATOM 4374 O O . THR A 1 558 ? 31.024 -15.955 13.511 1.00 31.78 558 THR A O 1
ATOM 4377 N N . LEU A 1 559 ? 32.294 -17.537 12.547 1.00 34.28 559 LEU A N 1
ATOM 4378 C CA . LEU A 1 559 ? 31.575 -18.674 13.101 1.00 34.28 559 LEU A CA 1
ATOM 4379 C C . LEU A 1 559 ? 31.771 -18.646 14.621 1.00 34.28 559 LEU A C 1
ATOM 4381 O O . LEU A 1 559 ? 32.887 -18.807 15.118 1.00 34.28 559 LEU A O 1
ATOM 4385 N N . LEU A 1 560 ? 30.686 -18.401 15.354 1.00 36.28 560 LEU A N 1
ATOM 4386 C CA . LEU A 1 560 ? 30.646 -18.624 16.793 1.00 36.28 560 LEU A CA 1
ATOM 4387 C C . LEU A 1 560 ? 30.853 -20.127 17.048 1.00 36.28 560 LEU A C 1
ATOM 4389 O O . LEU A 1 560 ? 30.214 -20.945 16.380 1.00 36.28 560 LEU A O 1
ATOM 4393 N N . PRO A 1 561 ? 31.730 -20.516 17.988 1.00 31.27 561 PRO A N 1
ATOM 4394 C CA . PRO A 1 561 ? 31.967 -21.918 18.289 1.00 31.27 561 PRO A CA 1
ATOM 4395 C C . PRO A 1 561 ? 30.713 -22.528 18.922 1.00 31.27 561 PRO A C 1
ATOM 4397 O O . PRO A 1 561 ? 30.284 -22.131 20.004 1.00 31.27 561 PRO A O 1
ATOM 4400 N N . THR A 1 562 ? 30.125 -23.509 18.242 1.00 32.47 562 THR A N 1
ATOM 4401 C CA . THR A 1 562 ? 29.070 -24.358 18.795 1.00 32.47 562 THR A CA 1
ATOM 4402 C C . THR A 1 562 ? 29.676 -25.262 19.862 1.00 32.47 562 THR A C 1
ATOM 4404 O O . THR A 1 562 ? 30.458 -26.163 19.553 1.00 32.47 562 THR A O 1
ATOM 4407 N N . THR A 1 563 ? 29.327 -25.029 21.123 1.00 34.28 563 THR A N 1
ATOM 4408 C CA . THR A 1 563 ? 29.561 -25.988 22.203 1.00 34.28 563 THR A CA 1
ATOM 4409 C C . THR A 1 563 ? 28.651 -27.212 22.007 1.00 34.28 563 THR A C 1
ATOM 4411 O O . THR A 1 563 ? 27.473 -27.047 21.683 1.00 34.28 563 THR A O 1
ATOM 4414 N N . PRO A 1 564 ? 29.150 -28.452 22.178 1.00 30.14 564 PRO A N 1
ATOM 4415 C CA . PRO A 1 564 ? 28.327 -29.645 22.019 1.00 30.14 564 PRO A CA 1
ATOM 4416 C C . PRO A 1 564 ? 27.377 -29.797 23.212 1.00 30.14 564 PRO A C 1
ATOM 4418 O O . PRO A 1 564 ? 27.822 -29.912 24.355 1.00 30.14 564 PRO A O 1
ATOM 4421 N N . ILE A 1 565 ? 26.072 -29.832 22.947 1.00 33.06 565 ILE A N 1
ATOM 4422 C CA . ILE A 1 565 ? 25.057 -30.202 23.938 1.00 33.06 565 ILE A CA 1
ATOM 4423 C C . ILE A 1 565 ? 25.022 -31.733 24.036 1.00 33.06 565 ILE A C 1
ATOM 4425 O O . ILE A 1 565 ? 24.853 -32.437 23.041 1.00 33.06 565 ILE A O 1
ATOM 4429 N N . LYS A 1 566 ? 25.214 -32.238 25.256 1.00 28.41 566 LYS A N 1
ATOM 4430 C CA . LYS A 1 566 ? 25.121 -33.652 25.637 1.00 28.41 566 LYS A CA 1
ATOM 4431 C C . LYS A 1 566 ? 23.640 -34.076 25.692 1.00 28.41 566 LYS A C 1
ATOM 4433 O O . LYS A 1 566 ? 22.847 -33.319 26.248 1.00 28.41 566 LYS A O 1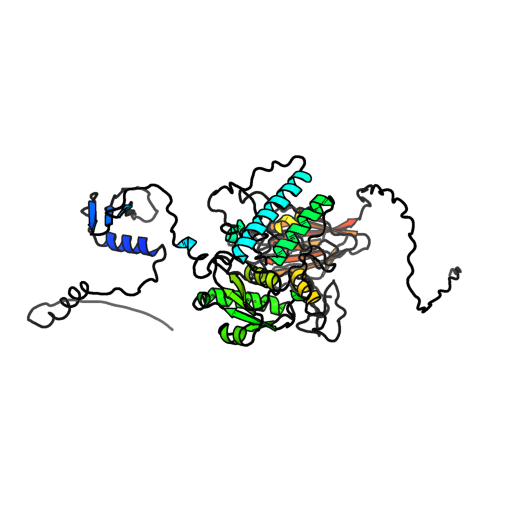
ATOM 4438 N N . PRO A 1 567 ? 23.248 -35.254 25.175 1.00 28.89 567 PRO A N 1
ATOM 4439 C CA . PRO A 1 567 ? 21.862 -35.707 25.246 1.00 28.89 567 PRO A CA 1
ATOM 4440 C C . PRO A 1 567 ? 21.531 -36.235 26.651 1.00 28.89 567 PRO A C 1
ATOM 4442 O O . PRO A 1 567 ? 22.219 -37.120 27.166 1.00 28.89 567 PRO A O 1
ATOM 4445 N N . GLU A 1 568 ? 20.477 -35.692 27.263 1.00 30.39 568 GLU A N 1
ATOM 4446 C CA . GLU A 1 568 ? 19.817 -36.273 28.436 1.00 30.39 568 GLU A CA 1
ATOM 4447 C C . GLU A 1 568 ? 18.695 -37.229 28.010 1.00 30.39 568 GLU A C 1
ATOM 4449 O O . GLU A 1 568 ? 17.964 -36.996 27.049 1.00 30.39 568 GLU A O 1
ATOM 4454 N N . ASN A 1 569 ? 18.617 -38.341 28.741 1.00 28.36 569 ASN A N 1
ATOM 4455 C CA . ASN A 1 569 ? 17.683 -39.448 28.576 1.00 28.36 569 ASN A CA 1
ATOM 4456 C C . ASN A 1 569 ? 16.228 -39.035 28.846 1.00 28.36 569 ASN A C 1
ATOM 4458 O O . ASN A 1 569 ? 15.955 -38.369 29.839 1.00 28.36 569 ASN A O 1
ATOM 4462 N N . GLY A 1 570 ? 15.282 -39.557 28.058 1.00 29.22 570 GLY A N 1
ATOM 4463 C CA . GLY A 1 570 ? 13.856 -39.446 28.380 1.00 29.22 570 GLY A CA 1
ATOM 4464 C C . GLY A 1 570 ? 12.913 -40.003 27.313 1.00 29.22 570 GLY A C 1
ATOM 4465 O O . GLY A 1 570 ? 12.376 -39.259 26.509 1.00 29.22 570 GLY A O 1
ATOM 4466 N N . THR A 1 571 ? 12.755 -41.327 27.320 1.00 27.61 571 THR A N 1
ATOM 4467 C CA . THR A 1 571 ? 11.623 -42.150 26.837 1.00 27.61 571 THR A CA 1
ATOM 4468 C C . THR A 1 571 ? 10.451 -41.478 26.093 1.00 27.61 571 THR A C 1
ATOM 4470 O O . THR A 1 571 ? 9.647 -40.774 26.699 1.00 27.61 571 THR A O 1
ATOM 4473 N N . ALA A 1 572 ? 10.242 -41.882 24.833 1.00 28.31 572 ALA A N 1
ATOM 4474 C CA . ALA A 1 572 ? 8.949 -41.850 24.137 1.00 28.31 572 ALA A CA 1
ATOM 4475 C C . ALA A 1 572 ? 8.506 -43.291 23.802 1.00 28.31 572 ALA A C 1
ATOM 4477 O O . ALA A 1 572 ? 9.369 -44.114 23.474 1.00 28.31 572 ALA A O 1
ATOM 4478 N N . PRO A 1 573 ? 7.203 -43.634 23.868 1.00 31.62 573 PRO A N 1
ATOM 4479 C CA . PRO A 1 573 ? 6.722 -44.926 23.416 1.00 31.62 573 PRO A CA 1
ATOM 4480 C C . PRO A 1 573 ? 6.528 -44.952 21.894 1.00 31.62 573 PRO A C 1
ATOM 4482 O O . PRO A 1 573 ? 6.186 -43.972 21.238 1.00 31.62 573 PRO A O 1
ATOM 4485 N N . SER A 1 574 ? 6.769 -46.147 21.379 1.00 28.12 574 SER A N 1
ATOM 4486 C CA . SER A 1 574 ? 6.727 -46.638 20.007 1.00 28.12 574 SER A CA 1
ATOM 4487 C C . SER A 1 574 ? 5.444 -46.369 19.211 1.00 28.12 574 SER A C 1
ATOM 4489 O O . SER A 1 574 ? 4.347 -46.677 19.671 1.00 28.12 574 SER A O 1
ATOM 4491 N N . SER A 1 575 ? 5.601 -46.044 17.928 1.00 30.45 575 SER A N 1
ATOM 4492 C CA . SER A 1 575 ? 5.075 -46.889 16.840 1.00 30.45 575 SER A CA 1
ATOM 4493 C C . SER A 1 575 ? 5.761 -46.567 15.507 1.00 30.45 575 SER A C 1
ATOM 4495 O O . SER A 1 575 ? 5.884 -45.418 15.097 1.00 30.45 575 SER A O 1
ATOM 4497 N N . LEU A 1 576 ? 6.277 -47.631 14.888 1.00 27.84 576 LEU A N 1
ATOM 4498 C CA . LEU A 1 576 ? 7.012 -47.676 13.627 1.00 27.84 576 LEU A CA 1
ATOM 4499 C C . LEU A 1 576 ? 6.096 -47.422 12.423 1.00 27.84 576 LEU A C 1
ATOM 4501 O O . LEU A 1 576 ? 5.060 -48.072 12.353 1.00 27.84 576 LEU A O 1
ATOM 4505 N N . ILE A 1 577 ? 6.591 -46.699 11.407 1.00 28.53 577 ILE A N 1
ATOM 4506 C CA . ILE A 1 577 ? 6.594 -47.169 10.005 1.00 28.53 577 ILE A CA 1
ATOM 4507 C C . ILE A 1 577 ? 7.932 -46.757 9.362 1.00 28.53 577 ILE A C 1
ATOM 4509 O O . ILE A 1 577 ? 8.301 -45.585 9.353 1.00 28.53 577 ILE A O 1
ATOM 4513 N N . GLN A 1 578 ? 8.674 -47.754 8.873 1.00 25.88 578 GLN A N 1
ATOM 4514 C CA . GLN A 1 578 ? 9.957 -47.629 8.178 1.00 25.88 578 GLN A CA 1
ATOM 4515 C C . GLN A 1 578 ? 9.768 -47.199 6.716 1.00 25.88 578 GLN A C 1
ATOM 4517 O O . GLN A 1 578 ? 8.934 -47.764 6.013 1.00 25.88 578 GLN A O 1
ATOM 4522 N N . ILE A 1 579 ? 10.641 -46.313 6.230 1.00 26.58 579 ILE A N 1
ATOM 4523 C CA . ILE A 1 579 ? 11.030 -46.255 4.815 1.00 26.58 579 ILE A CA 1
ATOM 4524 C C . ILE A 1 579 ? 12.561 -46.322 4.779 1.00 26.58 579 ILE A C 1
ATOM 4526 O O . ILE A 1 579 ? 13.244 -45.444 5.305 1.00 26.58 579 ILE A O 1
ATOM 4530 N N . THR A 1 580 ? 13.102 -47.401 4.216 1.00 28.27 580 THR A N 1
ATOM 4531 C CA . THR A 1 580 ? 14.532 -47.587 3.937 1.00 28.27 580 THR A CA 1
ATOM 4532 C C . THR A 1 580 ? 14.905 -47.013 2.562 1.00 28.27 580 THR A C 1
ATOM 4534 O O . THR A 1 580 ? 14.112 -47.121 1.627 1.00 28.27 580 THR A O 1
ATOM 4537 N N . PRO A 1 581 ? 16.121 -46.452 2.401 1.00 29.89 581 PRO A N 1
ATOM 4538 C CA . PRO A 1 581 ? 16.676 -46.045 1.114 1.00 29.89 581 PRO A CA 1
ATOM 4539 C C . PRO A 1 581 ? 17.655 -47.096 0.549 1.00 29.89 581 PRO A C 1
ATOM 4541 O O . PRO A 1 581 ? 18.359 -47.773 1.295 1.00 29.89 581 PRO A O 1
ATOM 4544 N N . LEU A 1 582 ? 17.756 -47.170 -0.777 1.00 27.92 582 LEU A N 1
ATOM 4545 C CA . LEU A 1 582 ? 18.866 -47.755 -1.549 1.00 27.92 582 LEU A CA 1
ATOM 4546 C C . LEU A 1 582 ? 19.017 -46.840 -2.777 1.00 27.92 582 LEU A C 1
ATOM 4548 O O . LEU A 1 582 ? 18.017 -46.564 -3.428 1.00 27.92 582 LEU A O 1
ATOM 4552 N N . ALA A 1 583 ? 20.128 -46.167 -3.070 1.00 28.34 583 ALA A N 1
ATOM 4553 C CA . ALA A 1 583 ? 21.543 -46.529 -3.194 1.00 28.34 583 ALA A CA 1
ATOM 4554 C C . ALA A 1 583 ? 21.969 -46.329 -4.661 1.00 28.34 583 ALA A C 1
ATOM 4556 O O . ALA A 1 583 ? 21.288 -46.726 -5.603 1.00 28.34 583 ALA A O 1
ATOM 4557 N N . SER A 1 584 ? 23.106 -45.661 -4.797 1.00 28.11 584 SER A N 1
ATOM 4558 C CA . SER A 1 584 ? 23.756 -45.130 -5.992 1.00 28.11 584 SER A CA 1
ATOM 4559 C C . SER A 1 584 ? 24.459 -46.191 -6.846 1.00 28.11 584 SER A C 1
ATOM 4561 O O . SER A 1 584 ? 25.128 -47.050 -6.283 1.00 28.11 584 SER A O 1
ATOM 4563 N N . ILE A 1 585 ? 24.440 -46.033 -8.176 1.00 28.86 585 ILE A N 1
ATOM 4564 C CA . ILE A 1 585 ? 25.422 -46.512 -9.183 1.00 28.86 585 ILE A CA 1
ATOM 4565 C C . ILE A 1 585 ? 25.262 -45.532 -10.372 1.00 28.86 585 ILE A C 1
ATOM 4567 O O . ILE A 1 585 ? 24.132 -45.176 -10.676 1.00 28.86 585 ILE A O 1
ATOM 4571 N N . GLY A 1 586 ? 26.234 -44.982 -11.099 1.00 26.56 586 GLY A N 1
ATOM 4572 C CA . GLY A 1 586 ? 27.655 -45.235 -11.330 1.00 26.56 586 GLY A CA 1
ATOM 4573 C C . GLY A 1 586 ? 27.939 -44.815 -12.789 1.00 26.56 586 GLY A C 1
ATOM 4574 O O . GLY A 1 586 ? 27.134 -45.083 -13.673 1.00 26.56 586 GLY A O 1
ATOM 4575 N N . LEU A 1 587 ? 29.038 -44.093 -13.011 1.00 30.45 587 LEU A N 1
ATOM 4576 C CA . LEU A 1 587 ? 29.492 -43.478 -14.272 1.00 30.45 587 LEU A CA 1
ATOM 4577 C C . LEU A 1 587 ? 29.664 -44.453 -15.457 1.00 30.45 587 LEU A C 1
ATOM 4579 O O . LEU A 1 587 ? 30.170 -45.555 -15.260 1.00 30.45 587 LEU A O 1
ATOM 4583 N N . ALA A 1 588 ? 29.439 -43.973 -16.690 1.00 27.02 588 ALA A N 1
ATOM 4584 C CA . ALA A 1 588 ? 30.201 -44.396 -17.875 1.00 27.02 588 ALA A CA 1
ATOM 4585 C C . ALA A 1 588 ? 30.177 -43.339 -19.002 1.00 27.02 588 ALA A C 1
ATOM 4587 O O . ALA A 1 588 ? 29.135 -42.787 -19.342 1.00 27.02 588 ALA A O 1
ATOM 4588 N N . ASN A 1 589 ? 31.365 -43.089 -19.557 1.00 33.66 589 ASN A N 1
ATOM 4589 C CA . ASN A 1 589 ? 31.680 -42.223 -20.693 1.00 33.66 589 ASN A CA 1
ATOM 4590 C C . ASN A 1 589 ? 31.115 -42.743 -22.027 1.00 33.66 589 ASN A C 1
ATOM 4592 O O . ASN A 1 589 ? 30.999 -43.950 -22.222 1.00 33.66 589 ASN A O 1
ATOM 4596 N N . GLY A 1 590 ? 30.935 -41.838 -22.994 1.00 26.92 590 GLY A N 1
ATOM 4597 C CA . GLY A 1 590 ? 30.752 -42.183 -24.405 1.00 26.92 590 GLY A CA 1
ATOM 4598 C C . GLY A 1 590 ? 30.839 -40.958 -25.313 1.00 26.92 590 GLY A C 1
ATOM 4599 O O . GLY A 1 590 ? 29.881 -40.205 -25.427 1.00 26.92 590 GLY A O 1
ATOM 4600 N N . ILE A 1 591 ? 32.007 -40.768 -25.924 1.00 33.06 591 ILE A N 1
ATOM 4601 C CA . ILE A 1 591 ? 32.276 -39.834 -27.023 1.00 33.06 591 ILE A CA 1
ATOM 4602 C C . ILE A 1 591 ? 31.696 -40.422 -28.316 1.00 33.06 591 ILE A C 1
ATOM 4604 O O . ILE A 1 591 ? 32.029 -41.560 -28.651 1.00 33.06 591 ILE A O 1
ATOM 4608 N N . ASN A 1 592 ? 30.882 -39.643 -29.032 1.00 36.97 592 ASN A N 1
ATOM 4609 C CA . ASN A 1 592 ? 31.005 -39.348 -30.469 1.00 36.97 592 ASN A CA 1
ATOM 4610 C C . ASN A 1 592 ? 30.011 -38.257 -30.871 1.00 36.97 592 ASN A C 1
ATOM 4612 O O . ASN A 1 592 ? 28.830 -38.380 -30.475 1.00 36.97 592 ASN A O 1
#

Secondary structure (DSSP, 8-state):
----------------------SSSSSSSSSSSSS----------TTHHHHHHHHHHTTS-GGG---EEEE-SSEEEEE---------SSS--------EEEESSS----S----TTTTTTSSSS----HHHHHHHHHHHHHHHHHHHHHHHH-TT-----TT-----TT-----HHHHTTTTTTTSBTTTB---HHHHHHHHHHHHHHHHHT----------GGGS-SSSEEEEEE-GGGTT-HHHHHHHHHHHHHHHHHSS-EEEE-S-SHHHHHTT--EEEEE--SSEEB-SS--SSEEEEEE-TT--SHHHHHHHHHHHHH--S--TTPPP-TT-TTSPPTTTT-TTSSS-SS--SSGGGTTTTT--SS--HHHHHHHHHHH-TTSSSS----STT-EEETTEEEEEEPPTT-BSTTS-BPPPPS-TTB-S-EEEEE-SSPEEEEB----TT-EEEEEEEESSTTEEEEEEEEEE-S---SS-SSEEEEE-SS--SS--EEESS--SEEEEPPTT--EEEEEE--S--SSS---EEEEEEEEE---------------PPPPPPP-----------------------

pLDDT: mean 71.48, std 26.88, range [20.66, 98.25]

Radius of gyration: 33.51 Å; chains: 1; bounding box: 88×110×66 Å

Foldseek 3Di:
DDDYDDDDDDDDDDDDDDDDDPPPPVPPPVPPPDDDPDDPPDDDDPVVVVVVVVVVVVVDDPPDPDFDWDDDQFKTFTWDWDQDDDDDPDDDRDTDIGDDMDTDDDDDDPDPPDPPVQVCQVPPDDPCDPQLVLLLVLLVLLVVLVVVVCVVVDPDDDPDDPDPLDPPDDDDPLALQSQQVVPCSSAVPSAAHDGSVLSVVSSVQSVVCVVVVDDDLPWPDPDVVLADPDLAAEEEEDVQCVPVPLQVVLLVLLQVVLVVLASRHYDYDHDCPVVVVVQHFHEYEYEGRTFHFYAGTPGRYGYTHCYPSNSASLSSNLRVLRHRHDTSCLVPDDDAQQASVFAQQCRPPSNSPDGPDADPPNLQQQSHNARPHGALSSSVVSCVVPQPPLEPDWDQAPQPWTQRSVHNQATDEHPQFDDRRRPFGDDWPDPQWPPATEEEAAQDKDKTKGFADAAFGKTKYKYFYPDAQWKKKKFWADAAAPDDSHGPWFKFKPQEQRRRHTGRTDRDDPRDMDIHDGRHMIMIMTHHHHGDPDDGHITIMMMHIDHPDPDDPPPPPPPDDDDDDDDDDDDDDDDDDDDDDDDDDDDDDDDD

InterPro domains:
  IPR000742 EGF-like domain [PS00022] (411-422)
  IPR000742 EGF-like domain [PS01186] (411-422)
  IPR000742 EGF-like domain [PS50026] (383-423)
  IPR000859 CUB domain [SM00042] (433-546)
  IPR001506 Peptidase M12A [PF01400] (224-324)
  IPR001506 Peptidase M12A [PF01400] (326-387)
  IPR001506 Peptidase M12A [PR00480] (251-269)
  IPR001506 Peptidase M12A [PR00480] (334-349)
  IPR001506 Peptidase M12A [PR00480] (374-387)
  IPR001506 Peptidase M12A [PS51864] (219-388)
  IPR006026 Peptidase, metallopeptidase [SM00235] (224-339)
  IPR024079 Metallopeptidase, catalytic domain superfamily [G3DSA:3.40.390.10] (162-325)
  IPR024079 Metallopeptidase, catalytic domain superfamily [G3DSA:3.40.390.10] (326-390)

Sequence (592 aa):
MVRKKMCISSLISRTLMPRIVMLVVVFCIGILLQNNLVNAGACLSSGDAAHAAQNFCSKFDEKNCSNKKYETKKWIINCEWTKGGYKSLEGFDVVRGCINAQLINGSPIWNEQKSSTDNKIFETAVIESEEQTELKQLLSKIKIAALKNIKKYSDGIPTKSTEDRAKTSDYDDDSILSINDQILGQLFEGDILLSVPQAKQILLEIEYEDHQNKRIPRQADPTPESLWTNLTIPYTFHPDFKNDSKLINVVKIGLSHVESLTCIRFEAYENNTELVESGKDFLEYFRSTGCWSPVGRHGGAQRISIGSGCDRLDIVAHETLHSLAENSDNMGLPYDIGSTMHYPSKGFSKDRKSYTILTKDSNFQQTMGFRGGLSFKDARMINKRYCQKSCQEELECYNHGYTDPNNCLQCRCPEGYSGNFCQETPISNSPNCKNVGFLMAGAWEGSITTGQLYAGSECYWRIIPQLPKQRIEISISKLEFPCTDLCTSYLEVKAKRDKISTGARLCCGSPKTIYGDVDTEIILILKVSENINGTFQGAELDYKTVNASITVPVVTQTLLPTTPIKPENGTAPSSLIQITPLASIGLANGIN

Organism: Globodera rostochiensis (NCBI:txid31243)